Protein AF-A0A960SEJ2-F1 (afdb_monomer_lite)

pLDDT: mean 75.96, std 16.09, range [29.33, 97.94]

Radius of gyration: 25.7 Å; chains: 1; bounding box: 67×49×83 Å

Foldseek 3Di:
DDPDDDPDDCLVLLLLQLLLVLQLLVLLLVVLVQQVVVLHPPLVVLQVVLQLFQLFPDPDRRGSVLVVVLSVLSNVLSVCSNVVPLDLVSLVSNLVSLVSVCSSCVFPQALLSVLSSLLSCLSNVQCVVCVVPDPVLSNVLSLVLNLLLLLLLLVLQLQLQLFPQCQFLVRFLVVLQADCVVVVVCVVVVNNDPVSSSVVSNCVSVLSNCLSVCLSVQLQDPVNNLVSLLSLLVVLLCSCVGRLPLSSSSSSNSSSSSSDDPVRVVLVVVLCVPPPVNVVLVVVLVVVLVVVVCVVVVVVPPPPSDPSNVVSVSSSVNSSSVSNSVSVSSCVSCVCVVPVVPPPPPVPVVPCPPPPVVCSVVPDDPVSVVVSCVSSVVLSCLLCCLLALNDDPSSSSPSNLWARAPVWTSRPPRTRPCVDNQQKWKQWPDKDKVVHDDPVNCVVQVLVVVCVVQNVFWTWGPLSVLVSVLVVLVPDPIWIWTWIFIQGSNDTDDTDIDINVRSVVVPVPPRPSDIDIDGPPVVVPPVD

Secondary structure (DSSP, 8-state):
-----S-S-THHHHHHHHHHHHHHHHHHHHHHHHHHHHTS--HHHHHHHHHHTTTS--SS---HHHHHHHHHHHHHHHHHHHTT---HHHHHHHHHHHHHHHHHSTTT--HHHHHHHHHHHHHHHHHHHTTTS-HHHHHHHHHHHHHHHHHHHHHHHHHHH-BHHHH-TTT-THHHHS-HHHHHHHHHTT--SHHHHHHHHHHHHHHHHHHHHHHHHHHHSTTTHHHHHHHHHHHHHHHHHHH--HHHHHHHHHHHHHH--HHHHHHHHHHHHH-HHHHHHHHHHHHHHHHHHHHHHHT--TTSS-HHHHHHHHHHHHHHHHHHHHHHHHHHHHHHHHHS----------------TTHHHHHS-HHHHHHHHHHHHHHHHHHHHHHHTS-STTSS-TT----EETTEE-BSS-----SS----EEEEEEEEEESPPPHHHHHH-HHHHHHHHHTTTEEEEHHHHHHHHHHHHHHSS-EEEEEEEEEETTEEEEEEEEEHHHHHHHHTS---S---EEE-GGGTTS--

Structure (mmCIF, N/CA/C/O backbone):
data_AF-A0A960SEJ2-F1
#
_entry.id   AF-A0A960SEJ2-F1
#
loop_
_atom_site.group_PDB
_atom_site.id
_atom_site.type_symbol
_atom_site.label_atom_id
_atom_site.label_alt_id
_atom_site.label_comp_id
_atom_site.label_asym_id
_atom_site.label_entity_id
_atom_site.label_seq_id
_atom_site.pdbx_PDB_ins_code
_atom_site.Cartn_x
_atom_site.Cartn_y
_atom_site.Cartn_z
_atom_site.occupancy
_atom_site.B_iso_or_equiv
_atom_site.auth_seq_id
_atom_site.auth_comp_id
_atom_site.auth_asym_id
_atom_site.auth_atom_id
_atom_site.pdbx_PDB_model_num
ATOM 1 N N . MET A 1 1 ? -16.171 22.907 27.339 1.00 40.84 1 MET A N 1
ATOM 2 C CA . MET A 1 1 ? -16.417 21.918 26.268 1.00 40.84 1 MET A CA 1
ATOM 3 C C . MET A 1 1 ? -17.191 20.771 26.888 1.00 40.84 1 MET A C 1
ATOM 5 O O . MET A 1 1 ? -16.590 19.932 27.545 1.00 40.84 1 MET A O 1
ATOM 9 N N . GLY A 1 2 ? -18.521 20.830 26.814 1.00 34.78 2 GLY A N 1
ATOM 10 C CA . GLY A 1 2 ? -19.382 19.762 27.316 1.00 34.78 2 GLY A CA 1
ATOM 11 C C . GLY A 1 2 ? -19.194 18.517 26.458 1.00 34.78 2 GLY A C 1
ATOM 12 O O . GLY A 1 2 ? -19.247 18.607 25.234 1.00 34.78 2 GLY A O 1
ATOM 13 N N . LEU A 1 3 ? -18.910 17.389 27.104 1.00 36.25 3 LEU A N 1
ATOM 14 C CA . LEU A 1 3 ? -18.896 16.068 26.488 1.00 36.25 3 LEU A CA 1
ATOM 15 C C . LEU A 1 3 ? -20.332 15.738 26.063 1.00 36.25 3 LEU A C 1
ATOM 17 O O . LEU A 1 3 ? -21.127 15.257 26.868 1.00 36.25 3 LEU A O 1
ATOM 21 N N . GLU A 1 4 ? -20.678 16.054 24.814 1.00 38.72 4 GLU A N 1
ATOM 22 C CA . GLU A 1 4 ? -21.836 15.458 24.150 1.00 38.72 4 GLU A CA 1
ATOM 23 C C . GLU A 1 4 ? -21.752 13.933 24.281 1.00 38.72 4 GLU A C 1
ATOM 25 O O . GLU A 1 4 ? -20.683 13.332 24.170 1.00 38.72 4 GLU A O 1
ATOM 30 N N . SER A 1 5 ? -22.897 13.324 24.573 1.00 42.81 5 SER A N 1
ATOM 31 C CA . SER A 1 5 ? -23.075 11.936 24.987 1.00 42.81 5 SER A CA 1
ATOM 32 C C . SER A 1 5 ? -22.295 10.909 24.147 1.00 42.81 5 SER A C 1
ATOM 34 O O . SER A 1 5 ? -22.692 10.515 23.049 1.00 42.81 5 SER A O 1
ATOM 36 N N . ASP A 1 6 ? -21.217 10.465 24.785 1.00 45.66 6 ASP A N 1
ATOM 37 C CA . ASP A 1 6 ? -20.213 9.404 24.620 1.00 45.66 6 ASP A CA 1
ATOM 38 C C . ASP A 1 6 ? -20.628 8.036 24.009 1.00 45.66 6 ASP A C 1
ATOM 40 O O . ASP A 1 6 ? -20.177 6.977 24.449 1.00 45.66 6 ASP A O 1
ATOM 44 N N . THR A 1 7 ? -21.484 8.005 22.983 1.00 53.97 7 THR A N 1
ATOM 45 C CA . THR A 1 7 ? -21.900 6.743 22.319 1.00 53.97 7 THR A CA 1
ATOM 46 C C . THR A 1 7 ? -21.297 6.534 20.933 1.00 53.97 7 THR A C 1
ATOM 48 O O . THR A 1 7 ? -21.368 5.435 20.380 1.00 53.97 7 THR A O 1
ATOM 51 N N . THR A 1 8 ? -20.669 7.553 20.346 1.00 66.94 8 THR A N 1
ATOM 52 C CA . THR A 1 8 ? -20.079 7.429 19.011 1.00 66.94 8 THR A CA 1
ATOM 53 C C . THR A 1 8 ? -18.716 6.753 19.081 1.00 66.94 8 THR A C 1
ATOM 55 O O . THR A 1 8 ? -17.777 7.283 19.672 1.00 66.94 8 THR A O 1
ATOM 58 N N . ASP A 1 9 ? -18.595 5.594 18.434 1.00 81.56 9 ASP A N 1
ATOM 59 C CA . ASP A 1 9 ? -17.342 4.854 18.313 1.00 81.56 9 ASP A CA 1
ATOM 60 C C . ASP A 1 9 ? -16.211 5.732 17.742 1.00 81.56 9 ASP A C 1
ATOM 62 O O . ASP A 1 9 ? -16.159 6.049 16.548 1.00 81.56 9 ASP A O 1
ATOM 66 N N . SER A 1 10 ? -15.277 6.115 18.616 1.00 87.50 10 SER A N 1
ATOM 67 C CA . SER A 1 10 ? -14.168 7.014 18.294 1.00 87.50 10 SER A CA 1
ATOM 68 C C . SER A 1 10 ? -13.167 6.436 17.290 1.00 87.50 10 SER A C 1
ATOM 70 O O . SER A 1 10 ? -12.382 7.199 16.721 1.00 87.50 10 SER A O 1
ATOM 72 N N . ARG A 1 11 ? -13.202 5.124 17.002 1.00 90.44 11 ARG A N 1
ATOM 73 C CA . ARG A 1 11 ? -12.279 4.477 16.051 1.00 90.44 11 ARG A CA 1
ATOM 74 C C . ARG A 1 11 ? -12.301 5.117 14.681 1.00 90.44 11 ARG A C 1
ATOM 76 O O . ARG A 1 11 ? -11.245 5.400 14.134 1.00 90.44 11 ARG A O 1
ATOM 83 N N . LEU A 1 12 ? -13.490 5.370 14.136 1.00 89.38 12 LEU A N 1
ATOM 84 C CA . LEU A 1 12 ? -13.592 5.952 12.800 1.00 89.38 12 LEU A CA 1
ATOM 85 C C . LEU A 1 12 ? -13.082 7.394 12.767 1.00 89.38 12 LEU A C 1
ATOM 87 O O . LEU A 1 12 ? -12.577 7.826 11.741 1.00 89.38 12 LEU A O 1
ATOM 91 N N . ALA A 1 13 ? -13.202 8.139 13.871 1.00 86.94 13 ALA A N 1
ATOM 92 C CA . ALA A 1 13 ? -12.664 9.495 13.941 1.00 86.94 13 ALA A CA 1
ATOM 93 C C . ALA A 1 13 ? -11.129 9.472 13.923 1.00 86.94 13 ALA A C 1
ATOM 95 O O . ALA A 1 13 ? -10.516 10.198 13.145 1.00 86.94 13 ALA A O 1
ATOM 96 N N . TRP A 1 14 ? -10.513 8.597 14.722 1.00 86.19 14 TRP A N 1
ATOM 97 C CA . TRP A 1 14 ? -9.063 8.392 14.704 1.00 86.19 14 TRP A CA 1
ATOM 98 C C . TRP A 1 14 ? -8.564 7.866 13.359 1.00 86.19 14 TRP A C 1
ATOM 100 O O . TRP A 1 14 ? -7.597 8.402 12.825 1.00 86.19 14 TRP A O 1
ATOM 110 N N . PHE A 1 15 ? -9.261 6.883 12.786 1.00 90.31 15 PHE A N 1
ATOM 111 C CA . PHE A 1 15 ? -8.971 6.351 11.458 1.00 90.31 15 PHE A CA 1
ATOM 112 C C . PHE A 1 15 ? -8.968 7.460 10.407 1.00 90.31 15 PHE A C 1
ATOM 114 O O . PHE A 1 15 ? -7.966 7.635 9.731 1.00 90.31 15 PHE A O 1
ATOM 121 N N . SER A 1 16 ? -10.034 8.264 10.309 1.00 86.38 16 SER A N 1
ATOM 122 C CA . SER A 1 16 ? -10.111 9.345 9.318 1.00 86.38 16 SER A CA 1
ATOM 123 C C . SER A 1 16 ? -9.012 10.399 9.488 1.00 86.38 16 SER A C 1
ATOM 125 O O . SER A 1 16 ? -8.501 10.892 8.487 1.00 86.38 16 SER A O 1
ATOM 127 N N . ARG A 1 17 ? -8.617 10.723 10.728 1.00 83.06 17 ARG A N 1
ATOM 128 C CA . ARG A 1 17 ? -7.521 11.671 10.995 1.00 83.06 17 ARG A CA 1
ATOM 129 C C . ARG A 1 17 ? -6.167 11.126 10.546 1.00 83.06 17 ARG A C 1
ATOM 131 O O . ARG A 1 17 ? -5.440 11.820 9.843 1.00 83.06 17 ARG A O 1
ATOM 138 N N . LEU A 1 18 ? -5.845 9.889 10.929 1.00 84.12 18 LEU A N 1
ATOM 139 C CA . LEU A 1 18 ? -4.588 9.237 10.549 1.00 84.12 18 LEU A CA 1
ATOM 140 C C . LEU A 1 18 ? -4.529 8.960 9.043 1.00 84.12 18 LEU A C 1
ATOM 142 O O . LEU A 1 18 ? -3.491 9.162 8.423 1.00 84.12 18 LEU A O 1
ATOM 146 N N . LEU A 1 19 ? -5.654 8.568 8.442 1.00 86.06 19 LEU A N 1
ATOM 147 C CA . LEU A 1 19 ? -5.772 8.390 6.999 1.00 86.06 19 LEU A CA 1
ATOM 148 C C . LEU A 1 19 ? -5.529 9.717 6.265 1.00 86.06 19 LEU A C 1
ATOM 150 O O . LEU A 1 19 ? -4.762 9.745 5.309 1.00 86.06 19 LEU A O 1
ATOM 154 N N . GLY A 1 20 ? -6.124 10.821 6.737 1.00 80.56 20 GLY A N 1
ATOM 155 C CA . GLY A 1 20 ? -5.878 12.165 6.206 1.00 80.56 20 GLY A CA 1
ATOM 156 C C . GLY A 1 20 ? -4.399 12.563 6.262 1.00 80.56 20 GLY A C 1
ATOM 157 O O . GLY A 1 20 ? -3.865 13.064 5.277 1.00 80.56 20 GLY A O 1
ATOM 158 N N . LEU A 1 21 ? -3.706 12.255 7.363 1.00 80.06 21 LEU A N 1
ATOM 159 C CA . LEU A 1 21 ? -2.260 12.469 7.467 1.00 80.06 21 LEU A CA 1
ATOM 160 C C . LEU A 1 21 ? -1.478 11.631 6.442 1.00 80.06 21 LEU A C 1
ATOM 162 O O . LEU A 1 21 ? -0.593 12.157 5.771 1.00 80.06 21 LEU A O 1
ATOM 166 N N . GLY A 1 22 ? -1.833 10.352 6.279 1.00 79.94 22 GLY A N 1
ATOM 167 C CA . GLY A 1 22 ? -1.220 9.470 5.281 1.00 79.94 22 GLY A CA 1
ATOM 168 C C . GLY A 1 22 ? -1.410 9.976 3.850 1.00 79.94 22 GLY A C 1
ATOM 169 O O . GLY A 1 22 ? -0.486 9.908 3.044 1.00 79.94 22 GLY A O 1
ATOM 170 N N . PHE A 1 23 ? -2.571 10.562 3.543 1.00 78.81 23 PHE A N 1
ATOM 171 C CA . PHE A 1 23 ? -2.816 11.221 2.258 1.00 78.81 23 PHE A CA 1
ATOM 172 C C . PHE A 1 23 ? -1.914 12.422 2.022 1.00 78.81 23 PHE A C 1
ATOM 174 O O . PHE A 1 23 ? -1.349 12.552 0.940 1.00 78.81 23 PHE A O 1
ATOM 181 N N . ILE A 1 24 ? -1.790 13.297 3.018 1.00 78.62 24 ILE A N 1
ATOM 182 C CA . ILE A 1 24 ? -0.940 14.482 2.916 1.00 78.62 24 ILE A CA 1
ATOM 183 C C . ILE A 1 24 ? 0.511 14.050 2.679 1.00 78.62 24 ILE A C 1
ATOM 185 O O . ILE A 1 24 ? 1.139 14.537 1.741 1.00 78.62 24 ILE A O 1
ATOM 189 N N . ALA A 1 25 ? 1.002 13.073 3.449 1.00 76.94 25 ALA A N 1
ATOM 190 C CA . ALA A 1 25 ? 2.332 12.498 3.258 1.00 76.94 25 ALA A CA 1
ATOM 191 C C . ALA A 1 25 ? 2.515 11.930 1.839 1.00 76.94 25 ALA A C 1
ATOM 193 O O . ALA A 1 25 ? 3.511 12.228 1.184 1.00 76.94 25 ALA A O 1
ATOM 194 N N . HIS A 1 26 ? 1.526 11.191 1.327 1.00 80.25 26 HIS A N 1
ATOM 195 C CA . HIS A 1 26 ? 1.567 10.638 -0.026 1.00 80.25 26 HIS A CA 1
ATOM 196 C C . HIS A 1 26 ? 1.619 11.715 -1.118 1.00 80.25 26 HIS A C 1
ATOM 198 O O . HIS A 1 26 ? 2.448 11.626 -2.020 1.00 80.25 26 HIS A O 1
ATOM 204 N N . VAL A 1 27 ? 0.760 12.740 -1.048 1.00 76.56 27 VAL A N 1
ATOM 205 C CA . VAL A 1 27 ? 0.755 13.839 -2.031 1.00 76.56 27 VAL A CA 1
ATOM 206 C C . VAL A 1 27 ? 2.099 14.557 -2.019 1.00 76.56 27 VAL A C 1
ATOM 208 O O . VAL A 1 27 ? 2.667 14.817 -3.077 1.00 76.56 27 VAL A O 1
ATOM 211 N N . ILE A 1 28 ? 2.645 14.819 -0.834 1.00 74.06 28 ILE A N 1
ATOM 212 C CA . ILE A 1 28 ? 3.943 15.474 -0.696 1.00 74.06 28 ILE A CA 1
ATOM 213 C C . ILE A 1 28 ? 5.054 14.609 -1.290 1.00 74.06 28 ILE A C 1
ATOM 215 O O . ILE A 1 28 ? 5.858 15.123 -2.061 1.00 74.06 28 ILE A O 1
ATOM 219 N N . GLN A 1 29 ? 5.081 13.306 -1.001 1.00 73.06 29 GLN A N 1
ATOM 220 C CA . GLN A 1 29 ? 6.087 12.401 -1.558 1.00 73.06 29 GLN A CA 1
ATOM 221 C C . GLN A 1 29 ? 5.941 12.240 -3.083 1.00 73.06 29 GLN A C 1
ATOM 223 O O . GLN A 1 29 ? 6.936 12.115 -3.797 1.00 73.06 29 GLN A O 1
ATOM 228 N N . ALA A 1 30 ? 4.719 12.285 -3.616 1.00 72.94 30 ALA A N 1
ATOM 229 C CA . ALA A 1 30 ? 4.481 12.267 -5.057 1.00 72.94 30 ALA A CA 1
ATOM 230 C C . ALA A 1 30 ? 4.997 13.549 -5.735 1.00 72.94 30 ALA A C 1
ATOM 232 O O . ALA A 1 30 ? 5.699 13.468 -6.747 1.00 72.94 30 ALA A O 1
ATOM 233 N N . VAL A 1 31 ? 4.714 14.721 -5.154 1.00 70.69 31 VAL A N 1
ATOM 234 C CA . VAL A 1 31 ? 5.233 16.022 -5.615 1.00 70.69 31 VAL A CA 1
ATOM 235 C C . VAL A 1 31 ? 6.760 16.033 -5.552 1.00 70.69 31 VAL A C 1
ATOM 237 O O . VAL A 1 31 ? 7.414 16.343 -6.541 1.00 70.69 31 VAL A O 1
ATOM 240 N N . ALA A 1 32 ? 7.319 15.626 -4.414 1.00 68.75 32 ALA A N 1
ATOM 241 C CA . ALA A 1 32 ? 8.747 15.497 -4.159 1.00 68.75 32 ALA A CA 1
ATOM 242 C C . ALA A 1 32 ? 9.474 14.696 -5.235 1.00 68.75 32 ALA A C 1
ATOM 244 O O . ALA A 1 32 ? 10.422 15.176 -5.854 1.00 68.75 32 ALA A O 1
ATOM 245 N N . ARG A 1 33 ? 9.014 13.460 -5.461 1.00 67.31 33 ARG A N 1
ATOM 246 C CA . ARG A 1 33 ? 9.605 12.559 -6.449 1.00 67.31 33 ARG A CA 1
ATOM 247 C C . ARG A 1 33 ? 9.485 13.130 -7.846 1.00 67.31 33 ARG A C 1
ATOM 249 O O . ARG A 1 33 ? 10.456 13.061 -8.587 1.00 67.31 33 ARG A O 1
ATOM 256 N N . SER A 1 34 ? 8.339 13.728 -8.173 1.00 65.31 34 SER A N 1
ATOM 257 C CA . SER A 1 34 ? 8.151 14.390 -9.464 1.00 65.31 34 SER A CA 1
ATOM 258 C C . SER A 1 34 ? 9.230 15.453 -9.660 1.00 65.31 34 SER A C 1
ATOM 260 O O . SER A 1 34 ? 10.003 15.335 -10.599 1.00 65.31 34 SER A O 1
ATOM 262 N N . VAL A 1 35 ? 9.386 16.380 -8.710 1.00 63.41 35 VAL A N 1
ATOM 263 C CA . VAL A 1 35 ? 10.398 17.448 -8.763 1.00 63.41 35 VAL A CA 1
ATOM 264 C C . VAL A 1 35 ? 11.828 16.906 -8.889 1.00 63.41 35 VAL A C 1
ATOM 266 O O . VAL A 1 35 ? 12.581 17.368 -9.748 1.00 63.41 35 VAL A O 1
ATOM 269 N N . MET A 1 36 ? 12.193 15.900 -8.084 1.00 59.97 36 MET A N 1
ATOM 270 C CA . MET A 1 36 ? 13.530 15.290 -8.123 1.00 59.97 36 MET A CA 1
ATOM 271 C C . MET A 1 36 ? 13.826 14.632 -9.472 1.00 59.97 36 MET A C 1
ATOM 273 O O . MET A 1 36 ? 14.915 14.801 -10.014 1.00 59.97 36 MET A O 1
ATOM 277 N N . THR A 1 37 ? 12.863 13.892 -10.032 1.00 60.00 37 THR A N 1
ATOM 278 C CA . THR A 1 37 ? 13.046 13.217 -11.328 1.00 60.00 37 THR A CA 1
ATOM 279 C C . THR A 1 37 ? 13.136 14.187 -12.501 1.00 60.00 37 THR A C 1
ATOM 281 O O . THR A 1 37 ? 13.726 13.846 -13.522 1.00 60.00 37 THR A O 1
ATOM 284 N N . THR A 1 38 ? 12.571 15.388 -12.370 1.00 57.97 38 THR A N 1
ATOM 285 C CA . THR A 1 38 ? 12.466 16.365 -13.460 1.00 57.97 38 THR A CA 1
ATOM 286 C C . THR A 1 38 ? 13.517 17.472 -13.399 1.00 57.97 38 THR A C 1
ATOM 288 O O . THR A 1 38 ? 13.529 18.335 -14.272 1.00 57.97 38 THR A O 1
ATOM 291 N N . GLY A 1 39 ? 14.401 17.468 -12.393 1.00 55.44 39 GLY A N 1
ATOM 292 C CA . GLY A 1 39 ? 15.454 18.480 -12.241 1.00 55.44 39 GLY A CA 1
ATOM 293 C C . GLY A 1 39 ? 14.923 19.887 -11.938 1.00 55.44 39 GLY A C 1
ATOM 294 O O . GLY A 1 39 ? 15.584 20.874 -12.256 1.00 55.44 39 GLY A O 1
ATOM 295 N N . GLY A 1 40 ? 13.721 19.986 -11.361 1.00 55.41 40 GLY A N 1
ATOM 296 C CA . GLY A 1 40 ? 13.089 21.250 -10.994 1.00 55.41 40 GLY A CA 1
ATOM 297 C C . GLY A 1 40 ? 11.570 21.250 -11.156 1.00 55.41 40 GLY A C 1
ATOM 298 O O . GLY A 1 40 ? 10.974 20.387 -11.800 1.00 55.41 40 GLY A O 1
ATOM 299 N N . LEU A 1 41 ? 10.936 22.290 -10.610 1.00 50.03 41 LEU A N 1
ATOM 300 C CA . LEU A 1 41 ? 9.494 22.569 -10.688 1.00 50.03 41 LEU A CA 1
ATOM 301 C C . LEU A 1 41 ? 9.018 23.043 -12.069 1.00 50.03 41 LEU A C 1
ATOM 303 O O . LEU A 1 41 ? 7.962 23.671 -12.167 1.00 50.03 41 LEU A O 1
ATOM 307 N N . GLY A 1 42 ? 9.805 22.816 -13.125 1.00 50.56 42 GLY A N 1
ATOM 308 C CA . GLY A 1 42 ? 9.472 23.258 -14.469 1.00 50.56 42 GLY A CA 1
ATOM 309 C C . GLY A 1 42 ? 8.086 22.743 -14.813 1.00 50.56 42 GLY A C 1
ATOM 310 O O . GLY A 1 42 ? 7.920 21.558 -15.089 1.00 50.56 42 GLY A O 1
ATOM 311 N N . ALA A 1 43 ? 7.088 23.630 -14.766 1.00 48.56 43 ALA A N 1
ATOM 312 C CA . ALA A 1 43 ? 5.705 23.269 -15.015 1.00 48.56 43 ALA A CA 1
ATOM 313 C C . ALA A 1 43 ? 5.618 22.505 -16.341 1.00 48.56 43 ALA A C 1
ATOM 315 O O . ALA A 1 43 ? 4.882 21.539 -16.422 1.00 48.56 43 ALA A O 1
ATOM 316 N N . ALA A 1 44 ? 6.463 22.861 -17.315 1.00 50.09 44 ALA A N 1
ATOM 317 C CA . ALA A 1 44 ? 6.658 22.175 -18.585 1.00 50.09 44 ALA A CA 1
ATOM 318 C C . ALA A 1 44 ? 6.903 20.659 -18.482 1.00 50.09 44 ALA A C 1
ATOM 320 O O . ALA A 1 44 ? 6.301 19.926 -19.250 1.00 50.09 44 ALA A O 1
ATOM 321 N N . GLU A 1 45 ? 7.716 20.163 -17.547 1.00 49.88 45 GLU A N 1
ATOM 322 C CA . GLU A 1 45 ? 8.017 18.727 -17.430 1.00 49.88 45 GLU A CA 1
ATOM 323 C C . GLU A 1 45 ? 6.922 17.975 -16.662 1.00 49.88 45 GLU A C 1
ATOM 325 O O . GLU A 1 45 ? 6.575 16.840 -16.978 1.00 49.88 45 GLU A O 1
ATOM 330 N N . PHE A 1 46 ? 6.300 18.637 -15.691 1.00 49.22 46 PHE A N 1
ATOM 331 C CA . PHE A 1 46 ? 5.103 18.130 -15.029 1.00 49.22 46 PHE A CA 1
ATOM 332 C C . PHE A 1 46 ? 3.892 18.093 -15.986 1.00 49.22 46 PHE A C 1
ATOM 334 O O . PHE A 1 46 ? 3.137 17.122 -16.005 1.00 49.22 46 PHE A O 1
ATOM 341 N N . PHE A 1 47 ? 3.745 19.113 -16.838 1.00 53.31 47 PHE A N 1
ATOM 342 C CA . PHE A 1 47 ? 2.835 19.128 -17.980 1.00 53.31 47 PHE A CA 1
ATOM 343 C C . PHE A 1 47 ? 3.230 18.056 -18.992 1.00 53.31 47 PHE A C 1
A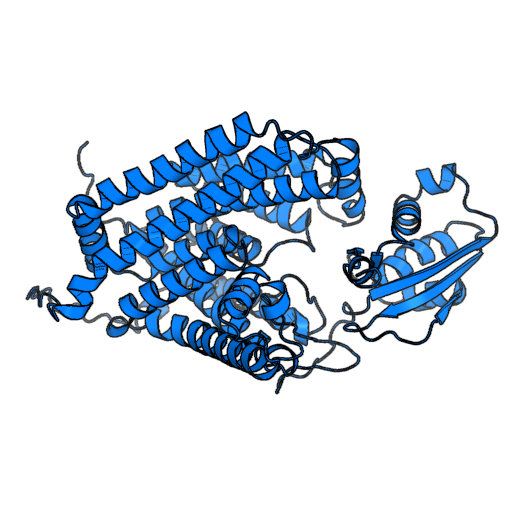TOM 345 O O . PHE A 1 47 ? 2.339 17.362 -19.454 1.00 53.31 47 PHE A O 1
ATOM 352 N N . ARG A 1 48 ? 4.524 17.816 -19.245 1.00 53.97 48 ARG A N 1
ATOM 353 C CA . ARG A 1 48 ? 5.005 16.723 -20.106 1.00 53.97 48 ARG A CA 1
ATOM 354 C C . ARG A 1 48 ? 4.604 15.357 -19.555 1.00 53.97 48 ARG A C 1
ATOM 356 O O . ARG A 1 48 ? 4.102 14.535 -20.312 1.00 53.97 48 ARG A O 1
ATOM 363 N N . GLN A 1 49 ? 4.742 15.125 -18.246 1.00 51.38 49 GLN A N 1
ATOM 364 C CA . GLN A 1 49 ? 4.257 13.903 -17.597 1.00 51.38 49 GLN A CA 1
ATOM 365 C C . GLN A 1 49 ? 2.732 13.794 -17.636 1.00 51.38 49 GLN A C 1
ATOM 367 O O . GLN A 1 49 ? 2.229 12.720 -17.923 1.00 51.38 49 GLN A O 1
ATOM 372 N N . ALA A 1 50 ? 1.975 14.864 -17.401 1.00 49.72 50 ALA A N 1
ATOM 373 C CA . ALA A 1 50 ? 0.517 14.818 -17.522 1.00 49.72 50 ALA A CA 1
ATOM 374 C C . ALA A 1 50 ? 0.062 14.565 -18.978 1.00 49.72 50 ALA A C 1
ATOM 376 O O . ALA A 1 50 ? -0.796 13.719 -19.224 1.00 49.72 50 ALA A O 1
ATOM 377 N N . GLU A 1 51 ? 0.714 15.208 -19.949 1.00 50.50 51 GLU A N 1
ATOM 378 C CA . GLU A 1 51 ? 0.495 15.046 -21.391 1.00 50.50 51 GLU A CA 1
ATOM 379 C C . GLU A 1 51 ? 0.892 13.655 -21.900 1.00 50.50 51 GLU A C 1
ATOM 381 O O . GLU A 1 51 ? 0.226 13.123 -22.790 1.00 50.50 51 GLU A O 1
ATOM 386 N N . LEU A 1 52 ? 1.914 13.027 -21.305 1.00 48.22 52 LEU A N 1
ATOM 387 C CA . LEU A 1 52 ? 2.272 11.618 -21.517 1.00 48.22 52 LEU A CA 1
ATOM 388 C C . LEU A 1 52 ? 1.075 10.685 -21.262 1.00 48.22 52 LEU A C 1
ATOM 390 O O . LEU A 1 52 ? 0.933 9.666 -21.938 1.00 48.22 52 LEU A O 1
ATOM 394 N N . TYR A 1 53 ? 0.175 11.054 -20.346 1.00 46.81 53 TYR A N 1
ATOM 395 C CA . TYR A 1 53 ? -1.021 10.280 -19.999 1.00 46.81 53 TYR A CA 1
ATOM 396 C C . TYR A 1 53 ? -2.302 10.747 -20.716 1.00 46.81 53 TYR A C 1
ATOM 398 O O . TYR A 1 53 ? -3.355 10.123 -20.542 1.00 46.81 53 TYR A O 1
ATOM 406 N N . ALA A 1 54 ? -2.232 11.777 -21.575 1.00 43.69 54 ALA A N 1
ATOM 407 C CA . ALA A 1 54 ? -3.385 12.354 -22.290 1.00 43.69 54 ALA A CA 1
ATOM 408 C C . ALA A 1 54 ? -4.064 11.429 -23.305 1.00 43.69 54 ALA A C 1
ATOM 410 O O . ALA A 1 54 ? -5.145 11.733 -23.800 1.00 43.69 54 ALA A O 1
ATOM 411 N N . TRP A 1 55 ? -3.458 10.273 -23.560 1.00 40.72 55 TRP A N 1
ATOM 412 C CA . TRP A 1 55 ? -3.968 9.222 -24.435 1.00 40.72 55 TRP A CA 1
ATOM 413 C C . TRP A 1 55 ? -4.945 8.272 -23.742 1.00 40.72 55 TRP A C 1
ATOM 415 O O . TRP A 1 55 ? -5.575 7.454 -24.408 1.00 40.72 55 TRP A O 1
ATOM 425 N N . THR A 1 56 ? -5.089 8.362 -22.417 1.00 44.28 56 THR A N 1
ATOM 426 C CA . THR A 1 56 ? -6.118 7.599 -21.712 1.00 44.28 56 THR A CA 1
ATOM 427 C C . THR A 1 56 ? -7.481 8.244 -21.984 1.00 44.28 56 THR A C 1
ATOM 429 O O . THR A 1 56 ? -7.644 9.438 -21.731 1.00 44.28 56 THR A O 1
ATOM 432 N N . PRO A 1 57 ? -8.476 7.509 -22.519 1.00 38.97 57 PRO A N 1
ATOM 433 C CA . PRO A 1 57 ? -9.825 8.029 -22.729 1.00 38.97 57 PRO A CA 1
ATOM 434 C C . PRO A 1 57 ? -10.538 8.149 -21.372 1.00 38.97 57 PRO A C 1
ATOM 436 O O . PRO A 1 57 ? -11.434 7.379 -21.036 1.00 38.97 57 PRO A O 1
ATOM 439 N N . GLY A 1 58 ? -10.072 9.076 -20.541 1.00 42.88 58 GLY A N 1
ATOM 440 C CA . GLY A 1 58 ? -10.712 9.494 -19.305 1.00 42.88 58 GLY A CA 1
ATOM 441 C C . GLY A 1 58 ? -11.603 10.709 -19.550 1.00 42.88 58 GLY A C 1
ATOM 442 O O . GLY A 1 58 ? -11.376 11.496 -20.464 1.00 42.88 58 GLY A O 1
ATOM 443 N N . LEU A 1 59 ? -12.611 10.891 -18.694 1.00 42.31 59 LEU A N 1
ATOM 444 C CA . LEU A 1 59 ? -13.557 12.021 -18.713 1.00 42.31 59 LEU A CA 1
ATOM 445 C C . LEU A 1 59 ? -12.898 13.413 -18.616 1.00 42.31 59 LEU A C 1
ATOM 447 O O . LEU A 1 59 ? -13.577 14.418 -18.814 1.00 42.31 59 LEU A O 1
ATOM 451 N N . PHE A 1 60 ? -11.600 13.484 -18.314 1.00 47.03 60 PHE A N 1
ATOM 452 C CA . PHE A 1 60 ? -10.845 14.722 -18.182 1.00 47.03 60 PHE A CA 1
ATOM 453 C C . PHE A 1 60 ? -9.504 14.574 -18.909 1.00 47.03 60 PHE A C 1
ATOM 455 O O . PHE A 1 60 ? -8.760 13.652 -18.573 1.00 47.03 60 PHE A O 1
ATOM 462 N N . PRO A 1 61 ? -9.156 15.456 -19.867 1.00 50.06 61 PRO A N 1
ATOM 463 C CA . PRO A 1 61 ? -7.819 15.456 -20.446 1.00 50.06 61 PRO A CA 1
ATOM 464 C C . PRO A 1 61 ? -6.817 15.702 -19.309 1.00 50.06 61 PRO A C 1
ATOM 466 O O . PRO A 1 61 ? -6.952 16.707 -18.607 1.00 50.06 61 PRO A O 1
ATOM 469 N N . PRO A 1 62 ? -5.843 14.817 -19.054 1.00 52.25 62 PRO A N 1
ATOM 470 C CA . PRO A 1 62 ? -4.828 15.039 -18.037 1.00 52.25 62 PRO A CA 1
ATOM 471 C C . PRO A 1 62 ? -3.868 16.120 -18.541 1.00 52.25 62 PRO A C 1
ATOM 473 O O . PRO A 1 62 ? -2.787 15.860 -19.046 1.00 52.25 62 PRO A O 1
ATOM 476 N N . ASN A 1 63 ? -4.278 17.378 -18.430 1.00 61.59 63 ASN A N 1
ATOM 477 C CA . ASN A 1 63 ? -3.333 18.478 -18.397 1.00 61.59 63 ASN A CA 1
ATOM 478 C C . ASN A 1 63 ? -2.773 18.569 -16.967 1.00 61.59 63 ASN A C 1
ATOM 480 O O . ASN A 1 63 ? -3.440 18.203 -15.996 1.00 61.59 63 ASN A O 1
ATOM 484 N N . GLY A 1 64 ? -1.535 19.041 -16.808 1.00 63.03 64 GLY A N 1
ATOM 485 C CA . GLY A 1 64 ? -0.903 19.177 -15.487 1.00 63.03 64 GLY A CA 1
ATOM 486 C C . GLY A 1 64 ? -1.768 19.970 -14.497 1.00 63.03 64 GLY A C 1
ATOM 487 O O . GLY A 1 64 ? -1.819 19.654 -13.312 1.00 63.03 64 GLY A O 1
ATOM 488 N N . ILE A 1 65 ? -2.565 20.923 -14.984 1.00 66.19 65 ILE A N 1
ATOM 489 C CA . ILE A 1 65 ? -3.525 21.668 -14.161 1.00 66.19 65 ILE A CA 1
ATOM 490 C C . ILE A 1 65 ? -4.498 20.718 -13.458 1.00 66.19 65 ILE A C 1
ATOM 492 O O . ILE A 1 65 ? -4.668 20.839 -12.251 1.00 66.19 65 ILE A O 1
ATOM 496 N N . ASN A 1 66 ? -5.079 19.738 -14.152 1.00 67.44 66 ASN A N 1
ATOM 497 C CA . ASN A 1 66 ? -5.992 18.772 -13.538 1.00 67.44 66 ASN A CA 1
ATOM 498 C C . ASN A 1 66 ? -5.307 17.921 -12.466 1.00 67.44 66 ASN A C 1
ATOM 500 O O . ASN A 1 66 ? -5.918 17.626 -11.440 1.00 67.44 66 ASN A O 1
ATOM 504 N N . LEU A 1 67 ? -4.036 17.562 -12.653 1.00 67.81 67 LEU A N 1
ATOM 505 C CA . LEU A 1 67 ? -3.282 16.815 -11.649 1.00 67.81 67 LEU A CA 1
ATOM 506 C C . LEU A 1 67 ? -2.988 17.671 -10.404 1.00 67.81 67 LEU A C 1
ATOM 508 O O . LEU A 1 67 ? -3.213 17.204 -9.288 1.00 67.81 67 LEU A O 1
ATOM 512 N N . LEU A 1 68 ? -2.581 18.933 -10.582 1.00 69.19 68 LEU A N 1
ATOM 513 C CA . LEU A 1 68 ? -2.372 19.886 -9.481 1.00 69.19 68 LEU A CA 1
ATOM 514 C C . LEU A 1 68 ? -3.671 20.211 -8.749 1.00 69.19 68 LEU A C 1
ATOM 516 O O . LEU A 1 68 ? -3.693 20.225 -7.521 1.00 69.19 68 LEU A O 1
ATOM 520 N N . VAL A 1 69 ? -4.758 20.444 -9.486 1.00 75.06 69 VAL A N 1
ATOM 521 C CA . VAL A 1 69 ? -6.091 20.680 -8.923 1.00 75.06 69 VAL A CA 1
ATOM 522 C C . VAL A 1 69 ? -6.540 19.455 -8.140 1.00 75.06 69 VAL A C 1
ATOM 524 O O . VAL A 1 69 ? -6.987 19.603 -7.006 1.00 75.06 69 VAL A O 1
ATOM 527 N N . ASN A 1 70 ? -6.353 18.248 -8.679 1.00 73.06 70 ASN A N 1
ATOM 528 C CA . ASN A 1 70 ? -6.637 17.015 -7.954 1.00 73.06 70 ASN A CA 1
ATOM 529 C C . ASN A 1 70 ? -5.811 16.943 -6.663 1.00 73.06 70 ASN A C 1
ATOM 531 O O . ASN A 1 70 ? -6.395 16.763 -5.601 1.00 73.06 70 ASN A O 1
ATOM 535 N N . TRP A 1 71 ? -4.490 17.146 -6.702 1.00 75.19 71 TRP A N 1
ATOM 536 C CA . TRP A 1 71 ? -3.628 17.144 -5.508 1.00 75.19 71 TRP A CA 1
ATOM 537 C C . TRP A 1 71 ? -4.009 18.202 -4.471 1.00 75.19 71 TRP A C 1
ATOM 539 O O . TRP A 1 71 ? -4.039 17.909 -3.272 1.00 75.19 71 TRP A O 1
ATOM 549 N N . PHE A 1 72 ? -4.344 19.412 -4.911 1.00 77.56 72 PHE A N 1
ATOM 550 C CA . PHE A 1 72 ? -4.813 20.477 -4.034 1.00 77.56 72 PHE A CA 1
ATOM 551 C C . PHE A 1 72 ? -6.145 20.104 -3.379 1.00 77.56 72 PHE A C 1
ATOM 553 O O . PHE A 1 72 ? -6.269 20.169 -2.155 1.00 77.56 72 PHE A O 1
ATOM 560 N N . LEU A 1 73 ? -7.120 19.643 -4.169 1.00 77.56 73 LEU A N 1
ATOM 561 C CA . LEU A 1 73 ? -8.414 19.186 -3.667 1.00 77.56 73 LEU A CA 1
ATOM 562 C C . LEU A 1 73 ? -8.253 17.991 -2.719 1.00 77.56 73 LEU A C 1
ATOM 564 O O . LEU A 1 73 ? -8.886 17.978 -1.666 1.00 77.56 73 LEU A O 1
ATOM 568 N N . PHE A 1 74 ? -7.368 17.033 -3.017 1.00 74.56 74 PHE A N 1
ATOM 569 C CA . PHE A 1 74 ? -7.040 15.937 -2.099 1.00 74.56 74 PHE A CA 1
ATOM 570 C C . PHE A 1 74 ? -6.508 16.443 -0.776 1.00 74.56 74 PHE A C 1
ATOM 572 O O . PHE A 1 74 ? -6.968 15.996 0.270 1.00 74.56 74 PHE A O 1
ATOM 579 N N . THR A 1 75 ? -5.547 17.362 -0.823 1.00 75.44 75 THR A N 1
ATOM 580 C CA . THR A 1 75 ? -4.905 17.903 0.375 1.00 75.44 75 THR A CA 1
ATOM 581 C C . THR A 1 75 ? -5.928 18.646 1.223 1.00 75.44 75 THR A C 1
ATOM 583 O O . THR A 1 75 ? -6.041 18.386 2.419 1.00 75.44 75 THR A O 1
ATOM 586 N N . LEU A 1 76 ? -6.742 19.505 0.605 1.00 79.12 76 LEU A N 1
ATOM 587 C CA . LEU A 1 76 ? -7.801 20.243 1.287 1.00 79.12 76 LEU A CA 1
ATOM 588 C C . LEU A 1 76 ? -8.803 19.298 1.961 1.00 79.12 76 LEU A C 1
ATOM 590 O O . LEU A 1 76 ? -9.140 19.468 3.131 1.00 79.12 76 LEU A O 1
ATOM 594 N N . LEU A 1 77 ? -9.254 18.272 1.244 1.00 77.31 77 LEU A N 1
ATOM 595 C CA . LEU A 1 77 ? -10.220 17.307 1.762 1.00 77.31 77 LEU A CA 1
ATOM 596 C C . LEU A 1 77 ? -9.609 16.409 2.846 1.00 77.31 77 LEU A C 1
ATOM 598 O O . LEU A 1 77 ? -10.285 16.107 3.829 1.00 77.31 77 LEU A O 1
ATOM 602 N N . ALA A 1 78 ? -8.331 16.044 2.733 1.00 75.38 78 ALA A N 1
ATOM 603 C CA . ALA A 1 78 ? -7.591 15.350 3.784 1.00 75.38 78 ALA A CA 1
ATOM 604 C C . ALA A 1 78 ? -7.469 16.210 5.054 1.00 75.38 78 ALA A C 1
ATOM 606 O O . ALA A 1 78 ? -7.712 15.710 6.154 1.00 75.38 78 ALA A O 1
ATOM 607 N N . VAL A 1 79 ? -7.205 17.515 4.915 1.00 76.94 79 VAL A N 1
ATOM 608 C CA . VAL A 1 79 ? -7.229 18.472 6.034 1.00 76.94 79 VAL A CA 1
ATOM 609 C C . VAL A 1 79 ? -8.622 18.536 6.660 1.00 76.94 79 VAL A C 1
ATOM 611 O O . VAL A 1 79 ? -8.742 18.441 7.881 1.00 76.94 79 VAL A O 1
ATOM 614 N N . CYS A 1 80 ? -9.692 18.602 5.864 1.00 78.25 80 CYS A N 1
ATOM 615 C CA . CYS A 1 80 ? -11.058 18.541 6.389 1.00 78.25 80 CYS A CA 1
ATOM 616 C C . CYS A 1 80 ? -11.308 17.266 7.218 1.00 78.25 80 CYS A C 1
ATOM 618 O O . CYS A 1 80 ? -11.909 17.341 8.294 1.00 78.25 80 CYS A O 1
ATOM 620 N N . LEU A 1 81 ? -10.814 16.105 6.771 1.00 75.00 81 LEU A N 1
ATOM 621 C CA . LEU A 1 81 ? -10.904 14.856 7.538 1.00 75.00 81 LEU A CA 1
ATOM 622 C C . LEU A 1 81 ? -10.118 14.922 8.855 1.00 75.00 81 LEU A C 1
ATOM 624 O O . LEU A 1 81 ? -10.628 14.480 9.889 1.00 75.00 81 LEU A O 1
ATOM 628 N N . MET A 1 82 ? -8.919 15.509 8.847 1.00 75.44 82 MET A N 1
ATOM 629 C CA . MET A 1 82 ? -8.108 15.713 10.055 1.00 75.44 82 MET A CA 1
ATOM 630 C C . MET A 1 82 ? -8.793 16.634 11.068 1.00 75.44 82 MET A C 1
ATOM 632 O O . MET A 1 82 ? -8.798 16.347 12.268 1.00 75.44 82 MET A O 1
ATOM 636 N N . LEU A 1 83 ? -9.452 17.688 10.586 1.00 77.56 83 LEU A N 1
ATOM 637 C CA . LEU A 1 83 ? -10.254 18.604 11.401 1.00 77.56 83 LEU A CA 1
ATOM 638 C C . LEU A 1 83 ? -11.557 17.966 11.915 1.00 77.56 83 LEU A C 1
ATOM 640 O O . LEU A 1 83 ? -12.305 18.593 12.660 1.00 77.56 83 LEU A O 1
ATOM 644 N N . GLY A 1 84 ? -11.835 16.708 11.560 1.00 73.94 84 GLY A N 1
ATOM 645 C CA . GLY A 1 84 ? -13.024 15.985 12.004 1.00 73.94 84 GLY A CA 1
ATOM 646 C C . GLY A 1 84 ? -14.295 16.383 11.256 1.00 73.94 84 GLY A C 1
ATOM 647 O O . GLY A 1 84 ? -15.391 16.061 11.714 1.00 73.94 84 GLY A O 1
ATOM 648 N N . MET A 1 85 ? -14.181 17.046 10.102 1.00 79.19 85 MET A N 1
ATOM 649 C CA . MET A 1 85 ? -15.332 17.390 9.274 1.00 79.19 85 MET A CA 1
ATOM 650 C C . MET A 1 85 ? -15.848 16.133 8.567 1.00 79.19 85 MET A C 1
ATOM 652 O O . MET A 1 85 ? -15.319 15.694 7.548 1.00 79.19 85 MET A O 1
ATOM 656 N N . ARG A 1 86 ? -16.912 15.539 9.108 1.00 72.31 86 ARG A N 1
ATOM 657 C CA . ARG A 1 86 ? -17.500 14.285 8.606 1.00 72.31 86 ARG A CA 1
ATOM 658 C C . ARG A 1 86 ? -18.777 14.533 7.811 1.00 72.31 86 ARG A C 1
ATOM 660 O O . ARG A 1 86 ? -19.820 13.946 8.080 1.00 72.31 86 ARG A O 1
ATOM 667 N N . SER A 1 87 ? -18.697 15.430 6.832 1.00 80.31 87 SER A N 1
ATOM 668 C CA . SER A 1 87 ? -19.815 15.696 5.926 1.00 80.31 87 SER A CA 1
ATOM 669 C C . SER A 1 87 ? -19.837 14.682 4.785 1.00 80.31 87 SER A C 1
ATOM 671 O O . SER A 1 87 ? -18.814 14.432 4.149 1.00 80.31 87 SER A O 1
ATOM 673 N N . LYS A 1 88 ? -21.023 14.157 4.457 1.00 76.25 88 LYS A N 1
ATOM 674 C CA . LYS A 1 88 ? -21.230 13.312 3.267 1.00 76.25 88 LYS A CA 1
ATOM 675 C C . LYS A 1 88 ? -20.744 13.984 1.977 1.00 76.25 88 LYS A C 1
ATOM 677 O O . LYS A 1 88 ? -20.281 13.299 1.074 1.00 76.25 88 LYS A O 1
ATOM 682 N N . TRP A 1 89 ? -20.808 15.316 1.907 1.00 81.94 89 TRP A N 1
ATOM 683 C CA . TRP A 1 89 ? -20.346 16.090 0.756 1.00 81.94 89 TRP A CA 1
ATOM 684 C C . TRP A 1 89 ? -18.826 16.082 0.630 1.00 81.94 89 TRP A C 1
ATOM 686 O O . TRP A 1 89 ? -18.321 15.899 -0.468 1.00 81.94 89 TRP A O 1
ATOM 696 N N . ILE A 1 90 ? -18.109 16.194 1.753 1.00 78.00 90 ILE A N 1
ATOM 697 C CA . ILE A 1 90 ? -16.641 16.115 1.786 1.00 78.00 90 ILE A CA 1
ATOM 698 C C . ILE A 1 90 ? -16.199 14.740 1.301 1.00 78.00 90 ILE A C 1
ATOM 700 O O . ILE A 1 90 ? -15.356 14.648 0.420 1.00 78.00 90 ILE A O 1
ATOM 704 N N . PHE A 1 91 ? -16.822 13.673 1.804 1.00 74.81 91 PHE A N 1
ATOM 705 C CA . PHE A 1 91 ? -16.510 12.320 1.352 1.00 74.81 91 PHE A CA 1
ATOM 706 C C . PHE A 1 91 ? -16.886 12.070 -0.114 1.00 74.81 91 PHE A C 1
ATOM 708 O O . PHE A 1 91 ? -16.131 11.414 -0.818 1.00 74.81 91 PHE A O 1
ATOM 715 N N . SER A 1 92 ? -18.016 12.602 -0.591 1.00 77.56 92 SER A N 1
ATOM 716 C CA . SER A 1 92 ? -18.437 12.447 -1.993 1.00 77.56 92 SER A CA 1
ATOM 717 C C . SER A 1 92 ? -17.516 13.206 -2.946 1.00 77.56 92 SER A C 1
ATOM 719 O O . SER A 1 92 ? -17.129 12.666 -3.977 1.00 77.56 92 SER A O 1
ATOM 721 N N . LEU A 1 93 ? -17.122 14.431 -2.585 1.00 82.56 93 LEU A N 1
ATOM 722 C CA . LEU A 1 93 ? -16.156 15.214 -3.349 1.00 82.56 93 LEU A CA 1
ATOM 723 C C . LEU A 1 93 ? -14.787 14.534 -3.327 1.00 82.56 93 LEU A C 1
ATOM 725 O O . LEU A 1 93 ? -14.166 14.391 -4.370 1.00 82.56 93 LEU A O 1
ATOM 729 N N . LEU A 1 94 ? -14.354 14.032 -2.171 1.00 76.25 94 LEU A N 1
ATOM 730 C CA . LEU A 1 94 ? -13.088 13.316 -2.043 1.00 76.25 94 LEU A CA 1
ATOM 731 C C . LEU A 1 94 ? -13.098 12.011 -2.837 1.00 76.25 94 LEU A C 1
ATOM 733 O O . LEU A 1 94 ? -12.093 11.687 -3.453 1.00 76.25 94 LEU A O 1
ATOM 737 N N . LEU A 1 95 ? -14.225 11.298 -2.884 1.00 79.38 95 LEU A N 1
ATOM 738 C CA . LEU A 1 95 ? -14.395 10.131 -3.742 1.00 79.38 95 LEU A CA 1
ATOM 739 C C . LEU A 1 95 ? -14.366 10.516 -5.226 1.00 79.38 95 LEU A C 1
ATOM 741 O O . LEU A 1 95 ? -13.718 9.837 -6.010 1.00 79.38 95 LEU A O 1
ATOM 745 N N . ALA A 1 96 ? -15.028 11.602 -5.624 1.00 81.00 96 ALA A N 1
ATOM 746 C CA . ALA A 1 96 ? -15.000 12.074 -7.006 1.00 81.00 96 ALA A CA 1
ATOM 747 C C . ALA A 1 96 ? -13.579 12.467 -7.436 1.00 81.00 96 ALA A C 1
ATOM 749 O O . ALA A 1 96 ? -13.140 12.082 -8.517 1.00 81.00 96 ALA A O 1
ATOM 750 N N . VAL A 1 97 ? -12.835 13.161 -6.569 1.00 77.19 97 VAL A N 1
ATOM 751 C CA . VAL A 1 97 ? -11.429 13.525 -6.796 1.00 77.19 97 VAL A CA 1
ATOM 752 C C . VAL A 1 97 ? -10.561 12.259 -6.806 1.00 77.19 97 VAL A C 1
ATOM 754 O O . VAL A 1 97 ? -9.757 12.098 -7.714 1.00 77.19 97 VAL A O 1
ATOM 757 N N . ALA A 1 98 ? -10.772 11.316 -5.877 1.00 71.69 98 ALA A N 1
ATOM 758 C CA . ALA A 1 98 ? -10.135 9.989 -5.823 1.00 71.69 98 ALA A CA 1
ATOM 759 C C . ALA A 1 98 ? -10.309 9.194 -7.114 1.00 71.69 98 ALA A C 1
ATOM 761 O O . ALA A 1 98 ? -9.337 8.683 -7.660 1.00 71.69 98 ALA A O 1
ATOM 762 N N . ILE A 1 99 ? -11.536 9.116 -7.617 1.00 74.44 99 ILE A N 1
ATOM 763 C CA . ILE A 1 99 ? -11.873 8.426 -8.859 1.00 74.44 99 ILE A CA 1
ATOM 764 C C . ILE A 1 99 ? -11.273 9.169 -10.054 1.00 74.44 99 ILE A C 1
ATOM 766 O O . ILE A 1 99 ? -10.648 8.540 -10.900 1.00 74.44 99 ILE A O 1
ATOM 770 N N . SER A 1 100 ? -11.407 10.497 -10.105 1.00 74.00 100 SER A N 1
ATOM 771 C CA . SER A 1 100 ? -10.793 11.334 -11.142 1.00 74.00 100 SER A CA 1
ATOM 772 C C . SER A 1 100 ? -9.287 11.108 -11.202 1.00 74.00 100 SER A C 1
ATOM 774 O O . SER A 1 100 ? -8.742 10.855 -12.266 1.00 74.00 100 SER A O 1
ATOM 776 N N . HIS A 1 101 ? -8.617 11.097 -10.055 1.00 67.69 101 HIS A N 1
ATOM 777 C CA . HIS A 1 101 ? -7.185 10.856 -9.956 1.00 67.69 101 HIS A CA 1
ATOM 778 C C . HIS A 1 101 ? -6.793 9.419 -10.257 1.00 67.69 101 HIS A C 1
ATOM 780 O O . HIS A 1 101 ? -5.776 9.201 -10.902 1.00 67.69 101 HIS A O 1
ATOM 786 N N . PHE A 1 102 ? -7.601 8.444 -9.841 1.00 68.31 102 PHE A N 1
ATOM 787 C CA . PHE A 1 102 ? -7.421 7.053 -10.232 1.00 68.31 102 PHE A CA 1
ATOM 788 C C . PHE A 1 102 ? -7.476 6.921 -11.755 1.00 68.31 102 PHE A C 1
ATOM 790 O O . PHE A 1 102 ? -6.615 6.275 -12.327 1.00 68.31 102 PHE A O 1
ATOM 797 N N . PHE A 1 103 ? -8.419 7.583 -12.426 1.00 64.94 103 PHE A N 1
ATOM 798 C CA . PHE A 1 103 ? -8.505 7.579 -13.888 1.00 64.94 103 PHE A CA 1
ATOM 799 C C . PHE A 1 103 ? -7.522 8.531 -14.583 1.00 64.94 103 PHE A C 1
ATOM 801 O O . PHE A 1 103 ? -7.262 8.337 -15.765 1.00 64.94 103 PHE A O 1
ATOM 808 N N . ALA A 1 104 ? -6.960 9.517 -13.877 1.00 60.72 104 ALA A N 1
ATOM 809 C CA . ALA A 1 104 ? -5.935 10.429 -14.391 1.00 60.72 104 ALA A CA 1
ATOM 810 C C . ALA A 1 104 ? -4.508 9.878 -14.225 1.00 60.72 104 ALA A C 1
ATOM 812 O O . ALA A 1 104 ? -3.636 10.205 -15.023 1.00 60.72 104 ALA A O 1
ATOM 813 N N . LEU A 1 105 ? -4.274 9.013 -13.228 1.00 58.75 105 LEU A N 1
ATOM 814 C CA . LEU A 1 105 ? -3.038 8.245 -13.028 1.00 58.75 105 LEU A CA 1
ATOM 815 C C . LEU A 1 105 ? -3.275 6.722 -13.076 1.00 58.75 105 LEU A C 1
ATOM 817 O O . LEU A 1 105 ? -2.806 6.001 -12.187 1.00 58.75 105 LEU A O 1
ATOM 821 N N . PRO A 1 106 ? -3.967 6.192 -14.098 1.00 49.44 106 PRO A N 1
ATOM 822 C CA . PRO A 1 106 ? -4.549 4.851 -14.055 1.00 49.44 106 PRO A CA 1
ATOM 823 C C . PRO A 1 106 ? -3.543 3.705 -13.881 1.00 49.44 106 PRO A C 1
ATOM 825 O O . PRO A 1 106 ? -3.935 2.607 -13.487 1.00 49.44 106 PRO A O 1
ATOM 828 N N . PHE A 1 107 ? -2.240 3.972 -14.038 1.00 52.38 107 PHE A N 1
ATOM 829 C CA . PHE A 1 107 ? -1.181 2.961 -13.958 1.00 52.38 107 PHE A CA 1
ATOM 830 C C . PHE A 1 107 ? -0.055 3.272 -12.970 1.00 52.38 107 PHE A C 1
ATOM 832 O O . PHE A 1 107 ? 0.890 2.496 -12.923 1.00 52.38 107 PHE A O 1
ATOM 839 N N . ARG A 1 108 ? -0.138 4.356 -12.172 1.00 57.12 108 ARG A N 1
ATOM 840 C CA . ARG A 1 108 ? 0.839 4.696 -11.103 1.00 57.12 108 ARG A CA 1
ATOM 841 C C . ARG A 1 108 ? 0.237 4.802 -9.698 1.00 57.12 108 ARG A C 1
ATOM 843 O O . ARG A 1 108 ? 0.882 5.284 -8.768 1.00 57.12 108 ARG A O 1
ATOM 850 N N . VAL A 1 109 ? -0.999 4.347 -9.529 1.00 66.94 109 VAL A N 1
ATOM 851 C CA . VAL A 1 109 ? -1.689 4.362 -8.237 1.00 66.94 109 VAL A CA 1
ATOM 852 C C . VAL A 1 109 ? -1.012 3.394 -7.277 1.00 66.94 109 VAL A C 1
ATOM 854 O O . VAL A 1 109 ? -1.209 2.194 -7.376 1.00 66.94 109 VAL A O 1
ATOM 857 N N . SER A 1 110 ? -0.251 3.899 -6.312 1.00 77.31 110 SER A N 1
ATOM 858 C CA . SER A 1 110 ? 0.366 3.067 -5.280 1.00 77.31 110 SER A CA 1
ATOM 859 C C . SER A 1 110 ? -0.650 2.178 -4.540 1.00 77.31 110 SER A C 1
ATOM 861 O O . SER A 1 110 ? -1.829 2.509 -4.417 1.00 77.31 110 SER A O 1
ATOM 863 N N . ASN A 1 111 ? -0.204 1.033 -4.005 1.00 81.88 111 ASN A N 1
ATOM 864 C CA . ASN A 1 111 ? -1.100 0.115 -3.285 1.00 81.88 111 ASN A CA 1
ATOM 865 C C . ASN A 1 111 ? -1.773 0.789 -2.078 1.00 81.88 111 ASN A C 1
ATOM 867 O O . ASN A 1 111 ? -2.963 0.582 -1.843 1.00 81.88 111 ASN A O 1
ATOM 871 N N . HIS A 1 112 ? -1.041 1.627 -1.334 1.00 82.88 112 HIS A N 1
ATOM 872 C CA . HIS A 1 112 ? -1.640 2.442 -0.275 1.00 82.88 112 HIS A CA 1
ATOM 873 C C . HIS A 1 112 ? -2.628 3.451 -0.823 1.00 82.88 112 HIS A C 1
ATOM 875 O O . HIS A 1 112 ? -3.664 3.619 -0.196 1.00 82.88 112 HIS A O 1
ATOM 881 N N . TYR A 1 113 ? -2.361 4.097 -1.965 1.00 83.06 113 TYR A N 1
ATOM 882 C CA . TYR A 1 113 ? -3.325 5.015 -2.562 1.00 83.06 113 TYR A CA 1
ATOM 883 C C . TYR A 1 113 ? -4.622 4.283 -2.915 1.00 83.06 113 TYR A C 1
ATOM 885 O O . TYR A 1 113 ? -5.701 4.760 -2.576 1.00 83.06 113 TYR A O 1
ATOM 893 N N . LEU A 1 114 ? -4.541 3.075 -3.481 1.00 84.00 114 LEU A N 1
ATOM 894 C CA . LEU A 1 114 ? -5.721 2.248 -3.733 1.00 84.00 114 LEU A CA 1
ATOM 895 C C . LEU A 1 114 ? -6.494 1.927 -2.441 1.00 84.00 114 LEU A C 1
ATOM 897 O O . LEU A 1 114 ? -7.716 2.074 -2.417 1.00 84.00 114 LEU A O 1
ATOM 901 N N . MET A 1 115 ? -5.808 1.533 -1.361 1.00 88.69 115 MET A N 1
ATOM 902 C CA . MET A 1 115 ? -6.438 1.312 -0.045 1.00 88.69 115 MET A CA 1
ATOM 903 C C . MET A 1 115 ? -7.137 2.569 0.477 1.00 88.69 115 MET A C 1
ATOM 905 O O . MET A 1 115 ? -8.239 2.516 1.025 1.00 88.69 115 MET A O 1
ATOM 909 N N . CYS A 1 116 ? -6.481 3.703 0.297 1.00 85.38 116 CYS A N 1
ATOM 910 C CA . CYS A 1 116 ? -6.939 5.032 0.641 1.00 85.38 116 CYS A CA 1
ATOM 911 C C . CYS A 1 116 ? -8.235 5.401 -0.104 1.00 85.38 116 CYS A C 1
ATOM 913 O O . CYS A 1 116 ? -9.241 5.722 0.534 1.00 85.38 116 CYS A O 1
ATOM 915 N N . VAL A 1 117 ? -8.245 5.287 -1.437 1.00 82.62 117 VAL A N 1
ATOM 916 C CA . VAL A 1 117 ? -9.425 5.511 -2.292 1.00 82.62 117 VAL A CA 1
ATOM 917 C C . VAL A 1 117 ? -10.573 4.599 -1.880 1.00 82.62 117 VAL A C 1
ATOM 919 O O . VAL A 1 117 ? -11.697 5.069 -1.691 1.00 82.62 117 VAL A O 1
ATOM 922 N N . TRP A 1 118 ? -10.287 3.315 -1.666 1.00 87.06 118 TRP A N 1
ATOM 923 C CA . TRP A 1 118 ? -11.284 2.354 -1.204 1.00 87.06 118 TRP A CA 1
ATOM 924 C C . TRP A 1 118 ? -11.901 2.750 0.134 1.00 87.06 118 TRP A C 1
ATOM 926 O O . TRP A 1 118 ? -13.122 2.739 0.294 1.00 87.06 118 TRP A O 1
ATOM 936 N N . SER A 1 119 ? -11.066 3.160 1.085 1.00 89.31 119 SER A N 1
ATOM 937 C CA . SER A 1 119 ? -11.510 3.581 2.413 1.00 89.31 119 SER A CA 1
ATOM 938 C C . SER A 1 119 ? -12.411 4.807 2.356 1.00 89.31 119 SER A C 1
ATOM 940 O O . SER A 1 119 ? -13.446 4.845 3.020 1.00 89.31 119 SER A O 1
ATOM 942 N N . ILE A 1 120 ? -12.055 5.799 1.537 1.00 84.06 120 ILE A N 1
ATOM 943 C CA . ILE A 1 120 ? -12.899 6.976 1.305 1.00 84.06 120 ILE A CA 1
ATOM 944 C C . ILE A 1 120 ? -14.216 6.565 0.663 1.00 84.06 120 ILE A C 1
ATOM 946 O O . ILE A 1 120 ? -15.264 7.020 1.112 1.00 84.06 120 ILE A O 1
ATOM 950 N N . GLY A 1 121 ? -14.177 5.710 -0.362 1.00 82.00 121 GLY A N 1
ATOM 951 C CA . GLY A 1 121 ? -15.375 5.221 -1.039 1.00 82.00 121 GLY A CA 1
ATOM 952 C C . GLY A 1 121 ? -16.348 4.573 -0.062 1.00 82.00 121 GLY A C 1
ATOM 953 O O . GLY A 1 121 ? -17.535 4.900 -0.065 1.00 82.00 121 GLY A O 1
ATOM 954 N N . LEU A 1 122 ? -15.837 3.747 0.853 1.00 85.69 122 LEU A N 1
ATOM 955 C CA . LEU A 1 122 ? -16.623 3.165 1.938 1.00 85.69 122 LEU A CA 1
ATOM 956 C C . LEU A 1 122 ? -17.214 4.242 2.860 1.00 85.69 122 LEU A C 1
ATOM 958 O O . LEU A 1 122 ? -18.421 4.239 3.106 1.00 85.69 122 LEU A O 1
ATOM 962 N N . LEU A 1 123 ? -16.394 5.189 3.329 1.00 85.25 123 LEU A N 1
ATOM 963 C CA . LEU A 1 123 ? -16.832 6.284 4.205 1.00 85.25 123 LEU A CA 1
ATOM 964 C C . LEU A 1 123 ? -17.857 7.223 3.536 1.00 85.25 123 LEU A C 1
ATOM 966 O O . LEU A 1 123 ? -18.715 7.768 4.230 1.00 85.25 123 LEU A O 1
ATOM 970 N N . ALA A 1 124 ? -17.795 7.392 2.213 1.00 81.00 124 ALA A N 1
ATOM 971 C CA . ALA A 1 124 ? -18.699 8.224 1.421 1.00 81.00 124 ALA A CA 1
ATOM 972 C C . ALA A 1 124 ? -20.032 7.532 1.134 1.00 81.00 124 ALA A C 1
ATOM 974 O O . ALA A 1 124 ? -21.103 8.089 1.382 1.00 81.00 124 ALA A O 1
ATOM 975 N N . MET A 1 125 ? -19.962 6.313 0.599 1.00 78.88 125 MET A N 1
ATOM 976 C CA . MET A 1 125 ? -21.108 5.629 0.006 1.00 78.88 125 MET A CA 1
ATOM 977 C C . MET A 1 125 ? -21.961 4.936 1.056 1.00 78.88 125 MET A C 1
ATOM 979 O O . MET A 1 125 ? -23.191 4.960 0.971 1.00 78.88 125 MET A O 1
ATOM 983 N N . LEU A 1 126 ? -21.337 4.333 2.068 1.00 82.00 126 LEU A N 1
ATOM 984 C CA . LEU A 1 126 ? -22.071 3.485 2.995 1.00 82.00 126 LEU A CA 1
ATOM 985 C C . LEU A 1 126 ? -23.108 4.257 3.831 1.00 82.00 126 LEU A C 1
ATOM 987 O O . LEU A 1 126 ? -24.229 3.763 3.940 1.00 82.00 126 LEU A O 1
ATOM 991 N N . PRO A 1 127 ? -22.838 5.478 4.341 1.00 82.12 127 PRO A N 1
ATOM 992 C CA . PRO A 1 127 ? -23.866 6.283 5.005 1.00 82.12 127 PRO A CA 1
ATOM 993 C C . PRO A 1 127 ? -25.036 6.676 4.090 1.00 82.12 127 PRO A C 1
ATOM 995 O O . PRO A 1 127 ? -26.156 6.838 4.569 1.00 82.12 127 PRO A O 1
ATOM 998 N N . LEU A 1 128 ? -24.804 6.823 2.779 1.00 81.25 128 LEU A N 1
ATOM 999 C CA . LEU A 1 128 ? -25.856 7.150 1.808 1.00 81.25 128 LEU A CA 1
ATOM 1000 C C . LEU A 1 128 ? -26.766 5.945 1.551 1.00 81.25 128 LEU A C 1
ATOM 1002 O O . LEU A 1 128 ? -27.992 6.073 1.575 1.00 81.25 128 LEU A O 1
ATOM 1006 N N . VAL A 1 129 ? -26.163 4.770 1.367 1.00 78.94 129 VAL A N 1
ATOM 1007 C CA . VAL A 1 129 ? -26.861 3.488 1.181 1.00 78.94 129 VAL A CA 1
ATOM 1008 C C . VAL A 1 129 ? -27.645 3.117 2.440 1.00 78.94 129 VAL A C 1
ATOM 1010 O O . VAL A 1 129 ? -28.810 2.729 2.372 1.00 78.94 129 VAL A O 1
ATOM 1013 N N . LEU A 1 130 ? -27.027 3.297 3.608 1.00 81.75 130 LEU A N 1
ATOM 1014 C CA . LEU A 1 130 ? -27.596 2.986 4.914 1.00 81.75 130 LEU A CA 1
ATOM 1015 C C . LEU A 1 130 ? -28.317 4.171 5.566 1.00 81.75 130 LEU A C 1
ATOM 1017 O O . LEU A 1 130 ? -28.520 4.155 6.775 1.00 81.75 130 LEU A O 1
ATOM 1021 N N . ARG A 1 131 ? -28.765 5.182 4.811 1.00 83.31 131 ARG A N 1
ATOM 1022 C CA . ARG A 1 131 ? -29.379 6.400 5.386 1.00 83.31 131 ARG A CA 1
ATOM 1023 C C . ARG A 1 131 ? -30.590 6.155 6.299 1.00 83.31 131 ARG A C 1
ATOM 1025 O O . ARG A 1 131 ? -30.942 7.022 7.085 1.00 83.31 131 ARG A O 1
ATOM 1032 N N . LYS A 1 132 ? -31.253 4.999 6.158 1.00 86.12 132 LYS A N 1
ATOM 1033 C CA . LYS A 1 132 ? -32.390 4.571 6.995 1.00 86.12 132 LYS A CA 1
ATOM 1034 C C . LYS A 1 132 ? -31.972 3.753 8.225 1.00 86.12 132 LYS A C 1
ATOM 1036 O O . LYS A 1 132 ? -32.822 3.426 9.044 1.00 86.12 132 LYS A O 1
ATOM 1041 N N . SER A 1 133 ? -30.704 3.364 8.323 1.00 83.38 133 SER A N 1
ATOM 1042 C CA . SER A 1 133 ? -30.182 2.551 9.424 1.00 83.38 133 SER A CA 1
ATOM 1043 C C . SER A 1 133 ? -29.656 3.431 10.560 1.00 83.38 133 SER A C 1
ATOM 1045 O O . SER A 1 133 ? -29.212 4.552 10.304 1.00 83.38 133 SER A O 1
ATOM 1047 N N . PRO A 1 134 ? -29.645 2.929 11.807 1.00 85.62 134 PRO A N 1
ATOM 1048 C CA . PRO A 1 134 ? -29.019 3.625 12.925 1.00 85.62 134 PRO A CA 1
ATOM 1049 C C . PRO A 1 134 ? -27.540 3.928 12.648 1.00 85.62 134 PRO A C 1
ATOM 1051 O O . PRO A 1 134 ? -26.822 3.095 12.088 1.00 85.62 134 PRO A O 1
ATOM 1054 N N . SER A 1 135 ? -27.061 5.095 13.085 1.00 85.25 135 SER A N 1
ATOM 1055 C CA . SER A 1 135 ? -25.670 5.535 12.883 1.00 85.25 135 SER A CA 1
ATOM 1056 C C . SER A 1 135 ? -24.641 4.545 13.445 1.00 85.25 135 SER A C 1
ATOM 1058 O O . SER A 1 135 ? -23.604 4.312 12.825 1.00 85.25 135 SER A O 1
ATOM 1060 N N . ASP A 1 136 ? -24.946 3.902 14.574 1.00 84.81 136 ASP A N 1
ATOM 1061 C CA . ASP A 1 136 ? -24.115 2.850 15.169 1.00 84.81 136 ASP A CA 1
ATOM 1062 C C . ASP A 1 136 ? -23.984 1.626 14.245 1.00 84.81 136 ASP A C 1
ATOM 1064 O O . ASP A 1 136 ? -22.884 1.111 14.041 1.00 84.81 136 ASP A O 1
ATOM 1068 N N . THR A 1 137 ? -25.070 1.204 13.589 1.00 84.06 137 THR A N 1
ATOM 1069 C CA . THR A 1 137 ? -25.034 0.116 12.599 1.00 84.06 137 THR A CA 1
ATOM 1070 C C . THR A 1 137 ? -24.133 0.473 11.419 1.00 84.06 137 THR A C 1
ATOM 1072 O O . THR A 1 137 ? -23.311 -0.349 11.007 1.00 84.06 137 THR A O 1
ATOM 1075 N N . VAL A 1 138 ? -24.230 1.705 10.905 1.00 85.50 138 VAL A N 1
ATOM 1076 C CA . VAL A 1 138 ? -23.362 2.195 9.820 1.00 85.50 138 VAL A CA 1
ATOM 1077 C C . VAL A 1 138 ? -21.898 2.173 10.250 1.00 85.50 138 VAL A C 1
ATOM 1079 O O . VAL A 1 138 ? -21.060 1.605 9.551 1.00 85.50 138 VAL A O 1
ATOM 1082 N N . ASN A 1 139 ? -21.590 2.722 11.426 1.00 88.62 139 ASN A N 1
ATOM 1083 C CA . ASN A 1 139 ? -20.225 2.806 11.941 1.00 88.62 139 ASN A CA 1
ATOM 1084 C C . ASN A 1 139 ? -19.604 1.424 12.177 1.00 88.62 139 ASN A C 1
ATOM 1086 O O . ASN A 1 139 ? -18.468 1.181 11.769 1.00 88.62 139 ASN A O 1
ATOM 1090 N N . ARG A 1 140 ? -20.347 0.489 12.777 1.00 86.75 140 ARG A N 1
ATOM 1091 C CA . ARG A 1 140 ? -19.885 -0.895 12.965 1.00 86.75 140 ARG A CA 1
ATOM 1092 C C . ARG A 1 140 ? -19.614 -1.583 11.633 1.00 86.75 140 ARG A C 1
ATOM 1094 O O . ARG A 1 140 ? -18.603 -2.269 11.506 1.00 86.75 140 ARG A O 1
ATOM 1101 N N . THR A 1 141 ? -20.483 -1.373 10.647 1.00 86.50 141 THR A N 1
ATOM 1102 C CA . THR A 1 141 ? -20.312 -1.936 9.301 1.00 86.50 141 THR A CA 1
ATOM 1103 C C . THR A 1 141 ? -19.059 -1.374 8.632 1.00 86.50 141 THR A C 1
ATOM 1105 O O . THR A 1 141 ? -18.227 -2.152 8.176 1.00 86.50 141 THR A O 1
ATOM 1108 N N . LEU A 1 142 ? -18.854 -0.050 8.666 1.00 89.69 142 LEU A N 1
ATOM 1109 C CA . LEU A 1 142 ? -17.631 0.596 8.167 1.00 89.69 142 LEU A CA 1
ATOM 1110 C C . LEU A 1 142 ? -16.371 -0.009 8.792 1.00 89.69 142 LEU A C 1
ATOM 1112 O O . LEU A 1 142 ? -15.432 -0.352 8.082 1.00 89.69 142 LEU A O 1
ATOM 1116 N N . ILE A 1 143 ? -16.354 -0.171 10.117 1.00 91.81 143 ILE A N 1
ATOM 1117 C CA . ILE A 1 143 ? -15.202 -0.732 10.833 1.00 91.81 143 ILE A CA 1
ATOM 1118 C C . ILE A 1 143 ? -14.915 -2.163 10.374 1.00 91.81 143 ILE A C 1
ATOM 1120 O O . ILE A 1 143 ? -13.755 -2.506 10.167 1.00 91.81 143 ILE A O 1
ATOM 1124 N N . VAL A 1 144 ? -15.942 -3.002 10.211 1.00 90.38 144 VAL A N 1
ATOM 1125 C CA . VAL A 1 144 ? -15.765 -4.384 9.735 1.00 90.38 144 VAL A CA 1
ATOM 1126 C C . VAL A 1 144 ? -15.169 -4.407 8.328 1.00 90.38 144 VAL A C 1
ATOM 1128 O O . VAL A 1 144 ? -14.203 -5.131 8.105 1.00 90.38 144 VAL A O 1
ATOM 1131 N N . LEU A 1 145 ? -15.672 -3.576 7.414 1.00 90.50 145 LEU A N 1
ATOM 1132 C CA . LEU A 1 145 ? -15.189 -3.532 6.030 1.00 90.50 145 LEU A CA 1
ATOM 1133 C C . LEU A 1 145 ? -13.758 -3.036 5.922 1.00 90.50 145 LEU A C 1
ATOM 1135 O O . LEU A 1 145 ? -12.937 -3.642 5.247 1.00 90.50 145 LEU A O 1
ATOM 1139 N N . LEU A 1 146 ? -13.426 -1.973 6.646 1.00 93.25 146 LEU A N 1
ATOM 1140 C CA . LEU A 1 146 ? -12.063 -1.459 6.665 1.00 93.25 146 LEU A CA 1
ATOM 1141 C C . LEU A 1 146 ? -11.088 -2.478 7.285 1.00 93.25 146 LEU A C 1
ATOM 1143 O O . LEU A 1 146 ? -9.968 -2.634 6.804 1.00 93.25 146 LEU A O 1
ATOM 1147 N N . ARG A 1 147 ? -11.511 -3.239 8.306 1.00 94.69 147 ARG A N 1
ATOM 1148 C CA . ARG A 1 147 ? -10.715 -4.360 8.839 1.00 94.69 147 ARG A CA 1
ATOM 1149 C C . ARG A 1 147 ? -10.517 -5.464 7.796 1.00 94.69 147 ARG A C 1
ATOM 1151 O O . ARG A 1 147 ? -9.400 -5.959 7.675 1.00 94.69 147 ARG A O 1
ATOM 1158 N N . HIS A 1 148 ? -11.559 -5.840 7.049 1.00 93.00 148 HIS A N 1
ATOM 1159 C CA . HIS A 1 148 ? -11.446 -6.818 5.960 1.00 93.00 148 HIS A CA 1
ATOM 1160 C C . HIS A 1 148 ? -10.489 -6.345 4.872 1.00 93.00 148 HIS A C 1
ATOM 1162 O O . HIS A 1 148 ? -9.611 -7.110 4.487 1.00 93.00 148 HIS A O 1
ATOM 1168 N N . LEU A 1 149 ? -10.594 -5.082 4.450 1.00 93.81 149 LEU A N 1
ATOM 1169 C CA . LEU A 1 149 ? -9.702 -4.478 3.464 1.00 93.81 149 LEU A CA 1
ATOM 1170 C C . LEU A 1 149 ? -8.232 -4.655 3.866 1.00 93.81 149 LEU A C 1
ATOM 1172 O O . LEU A 1 149 ? -7.419 -5.114 3.068 1.00 93.81 149 LEU A O 1
ATOM 1176 N N . MET A 1 150 ? -7.905 -4.379 5.132 1.00 95.31 150 MET A N 1
ATOM 1177 C CA . MET A 1 150 ? -6.558 -4.589 5.666 1.00 95.31 150 MET A CA 1
ATOM 1178 C C . MET A 1 150 ? -6.149 -6.070 5.669 1.00 95.31 150 MET A C 1
ATOM 1180 O O . MET A 1 150 ? -5.030 -6.397 5.277 1.00 95.31 150 MET A O 1
ATOM 1184 N N . CYS A 1 151 ? -7.036 -6.976 6.091 1.00 95.62 151 CYS A N 1
ATOM 1185 C CA . CYS A 1 151 ? -6.760 -8.414 6.072 1.00 95.62 151 CYS A CA 1
ATOM 1186 C C . CYS A 1 151 ? -6.510 -8.936 4.648 1.00 95.62 151 CYS A C 1
ATOM 1188 O O . CYS A 1 151 ? -5.594 -9.731 4.456 1.00 95.62 151 CYS A O 1
ATOM 1190 N N . ILE A 1 152 ? -7.279 -8.471 3.657 1.00 95.06 152 ILE A N 1
ATOM 1191 C CA . ILE A 1 152 ? -7.085 -8.818 2.244 1.00 95.06 152 ILE A CA 1
ATOM 1192 C C . ILE A 1 152 ? -5.726 -8.306 1.756 1.00 95.06 152 ILE A C 1
ATOM 1194 O O . ILE A 1 152 ? -4.988 -9.057 1.124 1.00 95.06 152 ILE A O 1
ATOM 1198 N N . THR A 1 153 ? -5.352 -7.071 2.104 1.00 95.31 153 THR A N 1
ATOM 1199 C CA . THR A 1 153 ? -4.025 -6.532 1.771 1.00 95.31 153 THR A CA 1
ATOM 1200 C C . THR A 1 153 ? -2.903 -7.424 2.302 1.00 95.31 153 THR A C 1
ATOM 1202 O O . THR A 1 153 ? -1.990 -7.757 1.553 1.00 95.31 153 THR A O 1
ATOM 1205 N N . TYR A 1 154 ? -2.964 -7.839 3.571 1.00 96.12 154 TYR A N 1
ATOM 1206 C CA . TYR A 1 154 ? -1.954 -8.731 4.151 1.00 96.12 154 TYR A CA 1
ATOM 1207 C C . TYR A 1 154 ? -1.951 -10.120 3.523 1.00 96.12 154 TYR A C 1
ATOM 1209 O O . TYR A 1 154 ? -0.882 -10.682 3.300 1.00 96.12 154 TYR A O 1
ATOM 1217 N N . PHE A 1 155 ? -3.129 -10.656 3.201 1.00 96.38 155 PHE A N 1
ATOM 1218 C CA . PHE A 1 155 ? -3.236 -11.913 2.473 1.00 96.38 155 PHE A CA 1
ATOM 1219 C C . PHE A 1 155 ? -2.455 -11.852 1.154 1.00 96.38 155 P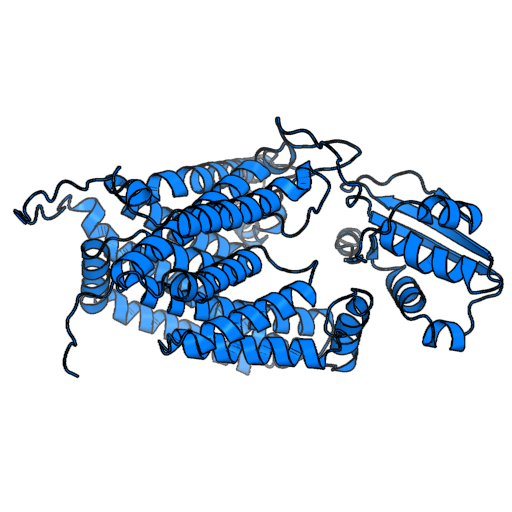HE A C 1
ATOM 1221 O O . PHE A 1 155 ? -1.619 -12.720 0.912 1.00 96.38 155 PHE A O 1
ATOM 1228 N N . PHE A 1 156 ? -2.647 -10.805 0.345 1.00 96.75 156 PHE A N 1
ATOM 1229 C CA . PHE A 1 156 ? -1.894 -10.643 -0.902 1.00 96.75 156 PHE A CA 1
ATOM 1230 C C . PHE A 1 156 ? -0.426 -10.274 -0.687 1.00 96.75 156 PHE A C 1
ATOM 1232 O O . PHE A 1 156 ? 0.415 -10.693 -1.478 1.00 96.75 156 PHE A O 1
ATOM 1239 N N . ALA A 1 157 ? -0.090 -9.546 0.380 1.00 95.38 157 ALA A N 1
ATOM 1240 C CA . ALA A 1 157 ? 1.302 -9.261 0.724 1.00 95.38 157 ALA A CA 1
ATOM 1241 C C . ALA A 1 157 ? 2.098 -10.558 0.945 1.00 95.38 157 ALA A C 1
ATOM 1243 O O . ALA A 1 157 ? 3.198 -10.688 0.406 1.00 95.38 157 ALA A O 1
ATOM 1244 N N . VAL A 1 158 ? 1.506 -11.533 1.647 1.00 97.69 158 VAL A N 1
ATOM 1245 C CA . VAL A 1 158 ? 2.080 -12.874 1.821 1.00 97.69 158 VAL A CA 1
ATOM 1246 C C . VAL A 1 158 ? 2.023 -13.660 0.520 1.00 97.69 158 VAL A C 1
ATOM 1248 O O . VAL A 1 158 ? 3.052 -14.165 0.084 1.00 97.69 158 VAL A O 1
ATOM 1251 N N . LEU A 1 159 ? 0.846 -13.754 -0.112 1.00 97.56 159 LEU A N 1
ATOM 1252 C CA . LEU A 1 159 ? 0.639 -14.566 -1.313 1.00 97.56 159 LEU A CA 1
ATOM 1253 C C . LEU A 1 159 ? 1.654 -14.207 -2.400 1.00 97.56 159 LEU A C 1
ATOM 1255 O O . LEU A 1 159 ? 2.368 -15.078 -2.881 1.00 97.56 159 LEU A O 1
ATOM 1259 N N . HIS A 1 160 ? 1.802 -12.919 -2.709 1.00 96.50 160 HIS A N 1
ATOM 1260 C CA . HIS A 1 160 ? 2.740 -12.468 -3.729 1.00 96.50 160 HIS A CA 1
ATOM 1261 C C . HIS A 1 160 ? 4.198 -12.768 -3.380 1.00 96.50 160 HIS A C 1
ATOM 1263 O O . HIS A 1 160 ? 4.992 -12.932 -4.298 1.00 96.50 160 HIS A O 1
ATOM 1269 N N . LYS A 1 161 ? 4.563 -12.875 -2.097 1.00 97.19 161 LYS A N 1
ATOM 1270 C CA . LYS A 1 161 ? 5.915 -13.238 -1.634 1.00 97.19 161 LYS A CA 1
ATOM 1271 C C . LYS A 1 161 ? 6.171 -14.749 -1.590 1.00 97.19 161 LYS A C 1
ATOM 1273 O O . LYS A 1 161 ? 7.313 -15.159 -1.397 1.00 97.19 161 LYS A O 1
ATOM 1278 N N . LEU A 1 162 ? 5.157 -15.591 -1.805 1.00 97.94 162 LEU A N 1
ATOM 1279 C CA . LEU A 1 162 ? 5.319 -17.043 -1.962 1.00 97.94 162 LEU A CA 1
ATOM 1280 C C . LEU A 1 162 ? 5.791 -17.385 -3.385 1.00 97.94 162 LEU A C 1
ATOM 1282 O O . LEU A 1 162 ? 5.136 -18.111 -4.138 1.00 97.94 162 LEU A O 1
ATOM 1286 N N . ASN A 1 163 ? 6.954 -16.847 -3.750 1.00 97.56 163 ASN A N 1
ATOM 1287 C CA . ASN A 1 163 ? 7.604 -17.042 -5.039 1.00 97.56 163 ASN A CA 1
ATOM 1288 C C . ASN A 1 163 ? 9.108 -17.306 -4.861 1.00 97.56 163 ASN A C 1
ATOM 1290 O O . ASN A 1 163 ? 9.705 -16.934 -3.846 1.00 97.56 163 ASN A O 1
ATOM 1294 N N . THR A 1 164 ? 9.721 -17.964 -5.843 1.00 97.44 164 THR A N 1
ATOM 1295 C CA . THR A 1 164 ? 11.123 -18.403 -5.769 1.00 97.44 164 THR A CA 1
ATOM 1296 C C . THR A 1 164 ? 12.107 -17.240 -5.672 1.00 97.44 164 THR A C 1
ATOM 1298 O O . THR A 1 164 ? 13.130 -17.367 -5.000 1.00 97.44 164 THR A O 1
ATOM 1301 N N . SER A 1 165 ? 11.796 -16.092 -6.277 1.00 95.44 165 SER A N 1
ATOM 1302 C CA . SER A 1 165 ? 12.673 -14.921 -6.252 1.00 95.44 165 SER A CA 1
ATOM 1303 C C . SER A 1 165 ? 12.671 -14.216 -4.896 1.00 95.44 165 SER A C 1
ATOM 1305 O O . SER A 1 165 ? 13.729 -13.846 -4.397 1.00 95.44 165 SER A O 1
ATOM 1307 N N . PHE A 1 166 ? 11.514 -14.068 -4.246 1.00 96.31 166 PHE A N 1
ATOM 1308 C CA . PHE A 1 166 ? 11.442 -13.497 -2.898 1.00 96.31 166 PHE A CA 1
ATOM 1309 C C . PHE A 1 166 ? 12.139 -14.383 -1.865 1.00 96.31 166 PHE A C 1
ATOM 1311 O O . PHE A 1 166 ? 12.834 -13.870 -0.989 1.00 96.31 166 PHE A O 1
ATOM 1318 N N . LEU A 1 167 ? 11.948 -15.702 -1.979 1.00 97.81 167 LEU A N 1
ATOM 1319 C CA . LEU A 1 167 ? 12.466 -16.702 -1.042 1.00 97.81 167 LEU A CA 1
ATOM 1320 C C . LEU A 1 167 ? 13.963 -16.988 -1.206 1.00 97.81 167 LEU A C 1
ATOM 1322 O O . LEU A 1 167 ? 14.555 -17.646 -0.352 1.00 97.81 167 LEU A O 1
ATOM 1326 N N . SER A 1 168 ? 14.584 -16.490 -2.274 1.00 96.94 168 SER A N 1
ATOM 1327 C CA . SER A 1 168 ? 16.016 -16.623 -2.511 1.00 96.94 168 SER A CA 1
ATOM 1328 C C . SER A 1 168 ? 16.774 -15.404 -1.966 1.00 96.94 168 SER A C 1
ATOM 1330 O O . SER A 1 168 ? 16.556 -14.283 -2.439 1.00 96.94 168 SER A O 1
ATOM 1332 N N . PRO A 1 169 ? 17.744 -15.586 -1.049 1.00 95.12 169 PRO A N 1
ATOM 1333 C CA . PRO A 1 169 ? 18.634 -14.510 -0.604 1.00 95.12 169 PRO A CA 1
ATOM 1334 C C . PRO A 1 169 ? 19.428 -13.867 -1.745 1.00 95.12 169 PRO A C 1
ATOM 1336 O O . PRO A 1 169 ? 19.972 -12.779 -1.581 1.00 95.12 169 PRO A O 1
ATOM 1339 N N . GLU A 1 170 ? 19.516 -14.515 -2.907 1.00 91.62 170 GLU A N 1
ATOM 1340 C CA . GLU A 1 170 ? 20.237 -14.017 -4.075 1.00 91.62 170 GLU A CA 1
ATOM 1341 C C . GLU A 1 170 ? 19.395 -13.043 -4.903 1.00 91.62 170 GLU A C 1
ATOM 1343 O O . GLU A 1 170 ? 19.933 -12.052 -5.397 1.00 91.62 170 GLU A O 1
ATOM 1348 N N . THR A 1 171 ? 18.085 -13.266 -4.992 1.00 92.31 171 THR A N 1
ATOM 1349 C CA . THR A 1 171 ? 17.190 -12.526 -5.903 1.00 92.31 171 THR A CA 1
ATOM 1350 C C . THR A 1 171 ? 16.051 -11.791 -5.196 1.00 92.31 171 THR A C 1
ATOM 1352 O O . THR A 1 171 ? 15.219 -11.162 -5.852 1.00 92.31 171 THR A O 1
ATOM 1355 N N . THR A 1 172 ? 16.020 -11.813 -3.862 1.00 93.62 172 THR A N 1
ATOM 1356 C CA . THR A 1 172 ? 14.982 -11.137 -3.083 1.00 93.62 172 THR A CA 1
ATOM 1357 C C . THR A 1 172 ? 14.958 -9.629 -3.332 1.00 93.62 172 THR A C 1
ATOM 1359 O O . THR A 1 172 ? 15.982 -8.939 -3.310 1.00 93.62 172 THR A O 1
ATOM 1362 N N . SER A 1 173 ? 13.753 -9.090 -3.496 1.00 90.56 173 SER A N 1
ATOM 1363 C CA . SER A 1 173 ? 13.471 -7.652 -3.579 1.00 90.56 173 SER A CA 1
ATOM 1364 C C . SER A 1 173 ? 13.872 -6.886 -2.319 1.00 90.56 173 SER A C 1
ATOM 1366 O O . SER A 1 173 ? 14.044 -5.670 -2.387 1.00 90.56 173 SER A O 1
ATOM 1368 N N . LEU A 1 174 ? 14.083 -7.563 -1.182 1.00 90.25 174 LEU A N 1
ATOM 1369 C CA . LEU A 1 174 ? 14.578 -6.923 0.040 1.00 90.25 174 LEU A CA 1
ATOM 1370 C C . LEU A 1 174 ? 15.951 -6.264 -0.152 1.00 90.25 174 LEU A C 1
ATOM 1372 O O . LEU A 1 174 ? 16.268 -5.323 0.565 1.00 90.25 174 LEU A O 1
ATOM 1376 N N . LYS A 1 175 ? 16.742 -6.684 -1.147 1.00 86.56 175 LYS A N 1
ATOM 1377 C CA . LYS A 1 175 ? 18.022 -6.041 -1.491 1.00 86.56 175 LYS A CA 1
ATOM 1378 C C . LYS A 1 175 ? 17.891 -4.592 -1.946 1.00 86.56 175 LYS A C 1
ATOM 1380 O O . LYS A 1 175 ? 18.831 -3.830 -1.776 1.00 86.56 175 LYS A O 1
ATOM 1385 N N . VAL A 1 176 ? 16.750 -4.235 -2.533 1.00 81.06 176 VAL A N 1
ATOM 1386 C CA . VAL A 1 176 ? 16.456 -2.862 -2.973 1.00 81.06 176 VAL A CA 1
ATOM 1387 C C . VAL A 1 176 ? 15.946 -2.019 -1.802 1.00 81.06 176 VAL A C 1
ATOM 1389 O O . VAL A 1 176 ? 16.120 -0.809 -1.771 1.00 81.06 176 VAL A O 1
ATOM 1392 N N . VAL A 1 177 ? 15.305 -2.675 -0.834 1.00 79.38 177 VAL A N 1
ATOM 1393 C CA . VAL A 1 177 ? 14.595 -2.049 0.286 1.00 79.38 177 VAL A CA 1
ATOM 1394 C C . VAL A 1 177 ? 15.519 -1.805 1.479 1.00 79.38 177 VAL A C 1
ATOM 1396 O O . VAL A 1 177 ? 15.352 -0.829 2.199 1.00 79.38 177 VAL A O 1
ATOM 1399 N N . VAL A 1 178 ? 16.471 -2.703 1.721 1.00 82.12 178 VAL A N 1
ATOM 1400 C CA . VAL A 1 178 ? 17.383 -2.648 2.866 1.00 82.12 178 VAL A CA 1
ATOM 1401 C C . VAL A 1 178 ? 18.616 -1.815 2.489 1.00 82.12 178 VAL A C 1
ATOM 1403 O O . VAL A 1 178 ? 19.354 -2.233 1.594 1.00 82.12 178 VAL A O 1
ATOM 1406 N N . PRO A 1 179 ? 18.881 -0.672 3.154 1.00 74.94 179 PRO A N 1
ATOM 1407 C CA . PRO A 1 179 ? 19.977 0.213 2.786 1.00 74.94 179 PRO A CA 1
ATOM 1408 C C . PRO A 1 179 ? 21.346 -0.455 2.914 1.00 74.94 179 PRO A C 1
ATOM 1410 O O . PRO A 1 179 ? 21.545 -1.274 3.820 1.00 74.94 179 PRO A O 1
ATOM 1413 N N . PRO A 1 180 ? 22.332 -0.015 2.109 1.00 69.19 180 PRO A N 1
ATOM 1414 C CA . PRO A 1 180 ? 23.732 -0.398 2.275 1.00 69.19 180 PRO A CA 1
ATOM 1415 C C . PRO A 1 180 ? 24.255 -0.185 3.700 1.00 69.19 180 PRO A C 1
ATOM 1417 O O . PRO A 1 180 ? 25.027 -1.001 4.174 1.00 69.19 180 PRO A O 1
ATOM 1420 N N . VAL A 1 181 ? 23.741 0.814 4.429 1.00 67.31 181 VAL A N 1
ATOM 1421 C CA . VAL A 1 181 ? 24.166 1.162 5.800 1.00 67.31 181 VAL A CA 1
ATOM 1422 C C . VAL A 1 181 ? 24.094 -0.015 6.783 1.00 67.31 181 VAL A C 1
ATOM 1424 O O . VAL A 1 181 ? 24.950 -0.145 7.657 1.00 67.31 181 VAL A O 1
ATOM 1427 N N . LEU A 1 182 ? 23.108 -0.913 6.646 1.00 72.44 182 LEU A N 1
ATOM 1428 C CA . LEU A 1 182 ? 23.042 -2.128 7.473 1.00 72.44 182 LEU A CA 1
ATOM 1429 C C . LEU A 1 182 ? 24.222 -3.077 7.201 1.00 72.44 182 LEU A C 1
ATOM 1431 O O . LEU A 1 182 ? 24.688 -3.762 8.110 1.00 72.44 182 LEU A O 1
ATOM 1435 N N . PHE A 1 183 ? 24.710 -3.102 5.962 1.00 75.81 183 PHE A N 1
ATOM 1436 C CA . PHE A 1 183 ? 25.891 -3.858 5.554 1.00 75.81 183 PHE A CA 1
ATOM 1437 C C . PHE A 1 183 ? 27.189 -3.132 5.894 1.00 75.81 183 PHE A C 1
ATOM 1439 O O . PHE A 1 183 ? 28.137 -3.795 6.296 1.00 75.81 183 PHE A O 1
ATOM 1446 N N . ASP A 1 184 ? 27.216 -1.802 5.828 1.00 77.69 184 ASP A N 1
ATOM 1447 C CA . ASP A 1 184 ? 28.375 -1.010 6.248 1.00 77.69 184 ASP A CA 1
ATOM 1448 C C . ASP A 1 184 ? 28.663 -1.236 7.740 1.00 77.69 184 ASP A C 1
ATOM 1450 O O . ASP A 1 184 ? 29.812 -1.419 8.138 1.00 77.69 184 ASP A O 1
ATOM 1454 N N . PHE A 1 185 ? 27.618 -1.334 8.573 1.00 76.25 185 PHE A N 1
ATOM 1455 C CA . PHE A 1 185 ? 27.780 -1.711 9.978 1.00 76.25 185 PHE A CA 1
ATOM 1456 C C . PHE A 1 185 ? 28.328 -3.133 10.145 1.00 76.25 185 PHE A C 1
ATOM 1458 O O . PHE A 1 185 ? 29.215 -3.349 10.969 1.00 76.25 185 PHE A O 1
ATOM 1465 N N . ALA A 1 186 ? 27.840 -4.097 9.356 1.00 80.19 186 ALA A N 1
ATOM 1466 C CA . ALA A 1 186 ? 28.395 -5.451 9.341 1.00 80.19 186 ALA A CA 1
ATOM 1467 C C . ALA A 1 186 ? 29.882 -5.446 8.941 1.00 80.19 186 ALA A C 1
ATOM 1469 O O . ALA A 1 186 ? 30.664 -6.222 9.491 1.00 80.19 186 ALA A O 1
ATOM 1470 N N . GLY A 1 187 ? 30.275 -4.529 8.055 1.00 81.44 187 GLY A N 1
ATOM 1471 C CA . GLY A 1 187 ? 31.663 -4.288 7.684 1.00 81.44 187 GLY A CA 1
ATOM 1472 C C . GLY A 1 187 ? 32.531 -3.767 8.810 1.00 81.44 187 GLY A C 1
ATOM 1473 O O . GLY A 1 187 ? 33.587 -4.332 9.100 1.00 81.44 187 GLY A O 1
ATOM 1474 N N . LEU A 1 188 ? 32.024 -2.781 9.548 1.00 82.25 188 LEU A N 1
ATOM 1475 C CA . LEU A 1 188 ? 32.705 -2.231 10.721 1.00 82.25 188 LEU A CA 1
ATOM 1476 C C . LEU A 1 188 ? 32.986 -3.281 11.808 1.00 82.25 188 LEU A C 1
ATOM 1478 O O . LEU A 1 188 ? 33.965 -3.146 12.539 1.00 82.25 188 LEU A O 1
ATOM 1482 N N . VAL A 1 189 ? 32.163 -4.331 11.914 1.00 85.12 189 VAL A N 1
ATOM 1483 C CA . VAL A 1 189 ? 32.361 -5.435 12.874 1.00 85.12 189 VAL A CA 1
ATOM 1484 C C . VAL A 1 189 ? 33.035 -6.675 12.267 1.00 85.12 189 VAL A C 1
ATOM 1486 O O . VAL A 1 189 ? 33.106 -7.713 12.924 1.00 85.12 189 VAL A O 1
ATOM 1489 N N . GLY A 1 190 ? 33.542 -6.592 11.032 1.00 83.88 190 GLY A N 1
ATOM 1490 C CA . GLY A 1 190 ? 34.277 -7.679 10.374 1.00 83.88 190 GLY A CA 1
ATOM 1491 C C . GLY A 1 190 ? 33.413 -8.863 9.916 1.00 83.88 190 GLY A C 1
ATOM 1492 O O . GLY A 1 190 ? 33.924 -9.970 9.749 1.00 83.88 190 GLY A O 1
ATOM 1493 N N . LEU A 1 191 ? 32.108 -8.660 9.710 1.00 84.12 191 LEU A N 1
ATOM 1494 C CA . LEU A 1 191 ? 31.138 -9.681 9.286 1.00 84.12 191 LEU A CA 1
ATOM 1495 C C . LEU A 1 191 ? 30.803 -9.605 7.782 1.00 84.12 191 LEU A C 1
ATOM 1497 O O . LEU A 1 191 ? 29.693 -9.929 7.367 1.00 84.12 191 LEU A O 1
ATOM 1501 N N . GLU A 1 192 ? 31.753 -9.199 6.936 1.00 80.38 192 GLU A N 1
ATOM 1502 C CA . GLU A 1 192 ? 31.519 -8.972 5.494 1.00 80.38 192 GLU A CA 1
ATOM 1503 C C . GLU A 1 192 ? 31.438 -10.241 4.639 1.00 80.38 192 GLU A C 1
ATOM 1505 O O . GLU A 1 192 ? 31.266 -10.163 3.421 1.00 80.38 192 GLU A O 1
ATOM 1510 N N . ASN A 1 193 ? 31.573 -11.432 5.227 1.00 84.75 193 ASN A N 1
ATOM 1511 C CA . ASN A 1 193 ? 31.557 -12.644 4.418 1.00 84.75 193 ASN A CA 1
ATOM 1512 C C . ASN A 1 193 ? 30.185 -12.841 3.731 1.00 84.75 193 ASN A C 1
ATOM 1514 O O . ASN A 1 193 ? 29.119 -12.543 4.278 1.00 84.75 193 ASN A O 1
ATOM 1518 N N . GLY A 1 194 ? 30.201 -13.361 2.498 1.00 83.44 194 GLY A N 1
ATOM 1519 C CA . GLY A 1 194 ? 28.974 -13.556 1.711 1.00 83.44 194 GLY A CA 1
ATOM 1520 C C . GLY A 1 194 ? 27.940 -14.452 2.410 1.00 83.44 194 GLY A C 1
ATOM 1521 O O . GLY A 1 194 ? 26.735 -14.266 2.236 1.00 83.44 194 GLY A O 1
ATOM 1522 N N . GLY A 1 195 ? 28.405 -15.371 3.265 1.00 88.75 195 GLY A N 1
ATOM 1523 C CA . GLY A 1 195 ? 27.555 -16.224 4.095 1.00 88.75 195 GLY A CA 1
ATOM 1524 C C . GLY A 1 195 ? 26.706 -15.439 5.097 1.00 88.75 195 GLY A C 1
ATOM 1525 O O . GLY A 1 195 ? 25.507 -15.694 5.198 1.00 88.75 195 GLY A O 1
ATOM 1526 N N . PHE A 1 196 ? 27.280 -14.450 5.787 1.00 88.38 196 PHE A N 1
ATOM 1527 C CA . PHE A 1 196 ? 26.562 -13.603 6.741 1.00 88.38 196 PHE A CA 1
ATOM 1528 C C . PHE A 1 196 ? 25.489 -12.766 6.044 1.00 88.38 196 PHE A C 1
ATOM 1530 O O . PHE A 1 196 ? 24.337 -12.757 6.478 1.00 88.38 196 PHE A O 1
ATOM 1537 N N . LYS A 1 197 ? 25.827 -12.138 4.909 1.00 87.00 197 LYS A N 1
ATOM 1538 C CA . LYS A 1 197 ? 24.872 -11.363 4.100 1.00 87.00 197 LYS A CA 1
ATOM 1539 C C . LYS A 1 197 ? 23.683 -12.216 3.651 1.00 87.00 197 LYS A C 1
ATOM 1541 O O . LYS A 1 197 ? 22.534 -11.807 3.828 1.00 87.00 197 LYS A O 1
ATOM 1546 N N . ASN A 1 198 ? 23.942 -13.412 3.121 1.00 90.81 198 ASN A N 1
ATOM 1547 C CA . ASN A 1 198 ? 22.885 -14.339 2.711 1.00 90.81 198 ASN A CA 1
ATOM 1548 C C . ASN A 1 198 ? 22.060 -14.832 3.910 1.00 90.81 198 ASN A C 1
ATOM 1550 O O . ASN A 1 198 ? 20.831 -14.895 3.824 1.00 90.81 198 ASN A O 1
ATOM 1554 N N . GLY A 1 199 ? 22.703 -15.119 5.044 1.00 92.69 199 GLY A N 1
ATOM 1555 C CA . GLY A 1 199 ? 22.030 -15.487 6.290 1.00 92.69 199 GLY A CA 1
ATOM 1556 C C . GLY A 1 199 ? 21.096 -14.387 6.797 1.00 92.69 199 GLY A C 1
ATOM 1557 O O . GLY A 1 199 ? 19.937 -14.658 7.106 1.00 92.69 199 GLY A O 1
ATOM 1558 N N . MET A 1 200 ? 21.546 -13.131 6.796 1.00 90.81 200 MET A N 1
ATOM 1559 C CA . MET A 1 200 ? 20.728 -11.989 7.206 1.00 90.81 200 MET A CA 1
ATOM 1560 C C . MET A 1 200 ? 19.519 -11.796 6.285 1.00 90.81 200 MET A C 1
ATOM 1562 O O . MET A 1 200 ? 18.401 -11.646 6.775 1.00 90.81 200 MET A O 1
ATOM 1566 N N . PHE A 1 201 ? 19.701 -11.863 4.961 1.00 92.69 201 PHE A N 1
ATOM 1567 C CA . PHE A 1 201 ? 18.564 -11.809 4.035 1.00 92.69 201 PHE A CA 1
ATOM 1568 C C . PHE A 1 201 ? 17.597 -12.972 4.240 1.00 92.69 201 PHE A C 1
ATOM 1570 O O . PHE A 1 201 ? 16.393 -12.751 4.216 1.00 92.69 201 PHE A O 1
ATOM 1577 N N . THR A 1 202 ? 18.096 -14.176 4.519 1.00 96.00 202 THR A N 1
ATOM 1578 C CA . THR A 1 202 ? 17.248 -15.329 4.857 1.00 96.00 202 THR A CA 1
ATOM 1579 C C . THR A 1 202 ? 16.371 -15.021 6.072 1.00 96.00 202 THR A C 1
ATOM 1581 O O . THR A 1 202 ? 15.157 -15.217 6.023 1.00 96.00 202 THR A O 1
ATOM 1584 N N . VAL A 1 203 ? 16.952 -14.462 7.141 1.00 95.06 203 VAL A N 1
ATOM 1585 C CA . VAL A 1 203 ? 16.197 -14.039 8.331 1.00 95.06 203 VAL A CA 1
ATOM 1586 C C . VAL A 1 203 ? 15.149 -12.986 7.973 1.00 95.06 203 VAL A C 1
ATOM 1588 O O . VAL A 1 203 ? 13.996 -13.130 8.368 1.00 95.06 203 VAL A O 1
ATOM 1591 N N . LEU A 1 204 ? 15.509 -11.961 7.196 1.00 94.25 204 LEU A N 1
ATOM 1592 C CA . LEU A 1 204 ? 14.582 -10.893 6.809 1.00 94.25 204 LEU A CA 1
ATOM 1593 C C . LEU A 1 204 ? 13.429 -11.396 5.924 1.00 94.25 204 LEU A C 1
ATOM 1595 O O . LEU A 1 204 ? 12.290 -10.969 6.123 1.00 94.25 204 LEU A O 1
ATOM 1599 N N . ILE A 1 205 ? 13.692 -12.324 4.997 1.00 96.06 205 ILE A N 1
ATOM 1600 C CA . ILE A 1 205 ? 12.678 -12.980 4.152 1.00 96.06 205 ILE A CA 1
ATOM 1601 C C . ILE A 1 205 ? 11.627 -13.659 5.035 1.00 96.06 205 ILE A C 1
ATOM 1603 O O . ILE A 1 205 ? 10.435 -13.350 4.939 1.00 96.06 205 ILE A O 1
ATOM 1607 N N . TYR A 1 206 ? 12.059 -14.551 5.931 1.00 97.75 206 TYR A N 1
ATOM 1608 C CA . TYR A 1 206 ? 11.134 -15.313 6.771 1.00 97.75 206 TYR A CA 1
ATOM 1609 C C . TYR A 1 206 ? 10.483 -14.455 7.855 1.00 97.75 206 TYR A C 1
ATOM 1611 O O . TYR A 1 206 ? 9.295 -14.625 8.117 1.00 97.75 206 TYR A O 1
ATOM 1619 N N . ALA A 1 207 ? 11.201 -13.496 8.443 1.00 96.50 207 ALA A N 1
ATOM 1620 C CA . ALA A 1 207 ? 10.626 -12.556 9.402 1.00 96.50 207 ALA A CA 1
ATOM 1621 C C . ALA A 1 207 ? 9.503 -11.726 8.764 1.00 96.50 207 ALA A C 1
ATOM 1623 O O . ALA A 1 207 ? 8.448 -11.552 9.377 1.00 96.50 207 ALA A O 1
ATOM 1624 N N . THR A 1 208 ? 9.695 -11.272 7.521 1.00 96.19 208 THR A N 1
ATOM 1625 C CA . THR A 1 208 ? 8.673 -10.544 6.756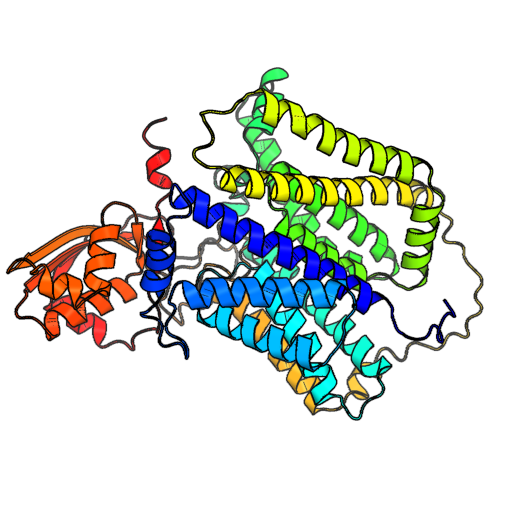 1.00 96.19 208 THR A CA 1
ATOM 1626 C C . THR A 1 208 ? 7.447 -11.420 6.510 1.00 96.19 208 THR A C 1
ATOM 1628 O O . THR A 1 208 ? 6.340 -11.028 6.875 1.00 96.19 208 THR A O 1
ATOM 1631 N N . LEU A 1 209 ? 7.634 -12.629 5.970 1.00 97.62 209 LEU A N 1
ATOM 1632 C CA . LEU A 1 209 ? 6.537 -13.561 5.683 1.00 97.62 209 LEU A CA 1
ATOM 1633 C C . LEU A 1 209 ? 5.748 -13.950 6.934 1.00 97.62 209 LEU A C 1
ATOM 1635 O O . LEU A 1 209 ? 4.520 -13.893 6.931 1.00 97.62 209 LEU A O 1
ATOM 1639 N N . LEU A 1 210 ? 6.441 -14.323 8.012 1.00 97.94 210 LEU A N 1
ATOM 1640 C CA . LEU A 1 210 ? 5.805 -14.705 9.272 1.00 97.94 210 LEU A CA 1
ATOM 1641 C C . LEU A 1 210 ? 5.038 -13.535 9.883 1.00 97.94 210 LEU A C 1
ATOM 1643 O O . LEU A 1 210 ? 3.932 -13.731 10.383 1.00 97.94 210 LEU A O 1
ATOM 1647 N N . THR A 1 211 ? 5.593 -12.325 9.817 1.00 97.75 211 THR A N 1
ATOM 1648 C CA . THR A 1 211 ? 4.934 -11.128 10.344 1.00 97.75 211 THR A CA 1
ATOM 1649 C C . THR A 1 211 ? 3.680 -10.797 9.545 1.00 97.75 211 THR A C 1
ATOM 1651 O O . THR A 1 211 ? 2.600 -10.694 10.125 1.00 97.75 211 THR A O 1
ATOM 1654 N N . GLU A 1 212 ? 3.781 -10.685 8.221 1.00 97.19 212 GLU A N 1
ATOM 1655 C CA . GLU A 1 212 ? 2.635 -10.376 7.360 1.00 97.19 212 GLU A CA 1
ATOM 1656 C C . GLU A 1 212 ? 1.538 -11.448 7.450 1.00 97.19 212 GLU A C 1
ATOM 1658 O O . GLU A 1 212 ? 0.356 -11.105 7.461 1.00 97.19 212 GLU A O 1
ATOM 1663 N N . LEU A 1 213 ? 1.913 -12.725 7.600 1.00 97.38 213 LEU A N 1
ATOM 1664 C CA . LEU A 1 213 ? 0.968 -13.820 7.814 1.00 97.38 213 LEU A CA 1
ATOM 1665 C C . LEU A 1 213 ? 0.307 -13.745 9.190 1.00 97.38 213 LEU A C 1
ATOM 1667 O O . LEU A 1 213 ? -0.900 -13.937 9.293 1.00 97.38 213 LEU A O 1
ATOM 1671 N N . ALA A 1 214 ? 1.069 -13.469 10.248 1.00 97.94 214 ALA A N 1
ATOM 1672 C CA . ALA A 1 214 ? 0.556 -13.453 11.614 1.00 97.94 214 ALA A CA 1
ATOM 1673 C C . ALA A 1 214 ? -0.367 -12.258 11.884 1.00 97.94 214 ALA A C 1
ATOM 1675 O O . ALA A 1 214 ? -1.336 -12.395 12.635 1.00 97.94 214 ALA A O 1
ATOM 1676 N N . LEU A 1 215 ? -0.092 -11.092 11.290 1.00 97.38 215 LEU A N 1
ATOM 1677 C CA . LEU A 1 215 ? -0.778 -9.838 11.612 1.00 97.38 215 LEU A CA 1
ATOM 1678 C C . LEU A 1 215 ? -2.313 -9.914 11.508 1.00 97.38 215 LEU A C 1
ATOM 1680 O O . LEU A 1 215 ? -2.966 -9.564 12.497 1.00 97.38 215 LEU A O 1
ATOM 1684 N N . PRO A 1 216 ? -2.925 -10.417 10.416 1.00 96.00 216 PRO A N 1
ATOM 1685 C CA . PRO A 1 216 ? -4.378 -10.578 10.336 1.00 96.00 216 PRO A CA 1
ATOM 1686 C C . PRO A 1 216 ? -4.953 -11.421 11.477 1.00 96.00 216 PRO A C 1
ATOM 1688 O O . PRO A 1 216 ? -5.928 -11.019 12.114 1.00 96.00 216 PRO A O 1
ATOM 1691 N N . PHE A 1 217 ? -4.335 -12.565 11.786 1.00 96.31 217 PHE A N 1
ATOM 1692 C CA . PHE A 1 217 ? -4.822 -13.462 12.837 1.00 96.31 217 PHE A CA 1
ATOM 1693 C C . PHE A 1 217 ? -4.680 -12.835 14.221 1.00 96.31 217 PHE A C 1
ATOM 1695 O O . PHE A 1 217 ? -5.631 -12.850 15.011 1.00 96.31 217 PHE A O 1
ATOM 1702 N N . LEU A 1 218 ? -3.515 -12.240 14.498 1.00 96.38 218 LEU A N 1
ATOM 1703 C CA . LEU A 1 218 ? -3.242 -11.603 15.777 1.00 96.38 218 LEU A CA 1
ATOM 1704 C C . LEU A 1 218 ? -4.215 -10.449 16.025 1.00 96.38 218 LEU A C 1
ATOM 1706 O O . LEU A 1 218 ? -4.781 -10.388 17.114 1.00 96.38 218 LEU A O 1
ATOM 1710 N N . LEU A 1 219 ? -4.459 -9.592 15.028 1.00 95.38 219 LEU A N 1
ATOM 1711 C CA . LEU A 1 219 ? -5.327 -8.411 15.132 1.00 95.38 219 LEU A CA 1
ATOM 1712 C C . LEU A 1 219 ? -6.821 -8.763 15.233 1.00 95.38 219 LEU A C 1
ATOM 1714 O O . LEU A 1 219 ? -7.557 -8.149 16.020 1.00 95.38 219 LEU A O 1
ATOM 1718 N N . VAL A 1 220 ? -7.286 -9.760 14.472 1.00 94.25 220 VAL A N 1
ATOM 1719 C CA . VAL A 1 220 ? -8.690 -10.205 14.495 1.00 94.25 220 VAL A CA 1
ATOM 1720 C C . VAL A 1 220 ? -9.041 -10.842 15.841 1.00 94.25 220 VAL A C 1
ATOM 1722 O O . VAL A 1 220 ? -10.116 -10.571 16.396 1.00 94.25 220 VAL A O 1
ATOM 1725 N N . TYR A 1 221 ? -8.146 -11.652 16.408 1.00 92.38 221 TYR A N 1
ATOM 1726 C CA . TYR A 1 221 ? -8.422 -12.352 17.655 1.00 92.38 221 TYR A CA 1
ATOM 1727 C C . TYR A 1 221 ? -8.187 -11.461 18.883 1.00 92.38 221 TYR A C 1
ATOM 1729 O O . TYR A 1 221 ? -7.076 -11.036 19.186 1.00 92.38 221 TYR A O 1
ATOM 1737 N N . LYS A 1 222 ? -9.259 -11.213 19.652 1.00 88.94 222 LYS A N 1
ATOM 1738 C CA . LYS A 1 222 ? -9.253 -10.293 20.807 1.00 88.94 222 LYS A CA 1
ATOM 1739 C C . LYS A 1 222 ? -8.090 -10.516 21.776 1.00 88.94 222 LYS A C 1
ATOM 1741 O O . LYS A 1 222 ? -7.538 -9.551 22.285 1.00 88.94 222 LYS A O 1
ATOM 1746 N N . ARG A 1 223 ? -7.723 -11.774 22.054 1.00 89.19 223 ARG A N 1
ATOM 1747 C CA . ARG A 1 223 ? -6.697 -12.068 23.068 1.00 89.19 223 ARG A CA 1
ATOM 1748 C C . ARG A 1 223 ? -5.284 -11.711 22.612 1.00 89.19 223 ARG A C 1
ATOM 1750 O O . ARG A 1 223 ? -4.460 -11.438 23.477 1.00 89.19 223 ARG A O 1
ATOM 1757 N N . THR A 1 224 ? -5.026 -11.730 21.308 1.00 92.44 224 THR A N 1
ATOM 1758 C CA . THR A 1 224 ? -3.709 -11.506 20.689 1.00 92.44 224 THR A CA 1
ATOM 1759 C C . THR A 1 224 ? -3.594 -10.147 20.011 1.00 92.44 224 THR A C 1
ATOM 1761 O O . THR A 1 224 ? -2.523 -9.788 19.535 1.00 92.44 224 THR A O 1
ATOM 1764 N N . ARG A 1 225 ? -4.680 -9.373 19.978 1.00 92.12 225 ARG A N 1
ATOM 1765 C CA . ARG A 1 225 ? -4.774 -8.123 19.226 1.00 92.12 225 ARG A CA 1
ATOM 1766 C C . ARG A 1 225 ? -3.693 -7.116 19.560 1.00 92.12 225 ARG A C 1
ATOM 1768 O O . ARG A 1 225 ? -3.106 -6.552 18.649 1.00 92.12 225 ARG A O 1
ATOM 1775 N N . ILE A 1 226 ? -3.430 -6.906 20.845 1.00 88.56 226 ILE A N 1
ATOM 1776 C CA . ILE A 1 226 ? -2.384 -5.981 21.285 1.00 88.56 226 ILE A CA 1
ATOM 1777 C C . ILE A 1 226 ? -1.012 -6.444 20.794 1.00 88.56 226 ILE A C 1
ATOM 1779 O O . ILE A 1 226 ? -0.249 -5.635 20.283 1.00 88.56 226 ILE A O 1
ATOM 1783 N N . ALA A 1 227 ? -0.724 -7.747 20.870 1.00 91.31 227 ALA A N 1
ATOM 1784 C CA . ALA A 1 227 ? 0.518 -8.293 20.335 1.00 91.31 227 ALA A CA 1
ATOM 1785 C C . ALA A 1 227 ? 0.614 -8.082 18.815 1.00 91.31 227 ALA A C 1
ATOM 1787 O O . ALA A 1 227 ? 1.652 -7.644 18.335 1.00 91.31 227 ALA A O 1
ATOM 1788 N N . GLY A 1 228 ? -0.474 -8.310 18.068 1.00 94.38 228 GLY A N 1
ATOM 1789 C CA . GLY A 1 228 ? -0.533 -8.016 16.631 1.00 94.38 228 GLY A CA 1
ATOM 1790 C C . GLY A 1 228 ? -0.324 -6.536 16.317 1.00 94.38 228 GLY A C 1
ATOM 1791 O O . GLY A 1 228 ? 0.415 -6.191 15.404 1.00 94.38 228 GLY A O 1
ATOM 1792 N N . TRP A 1 229 ? -0.923 -5.653 17.110 1.00 93.00 229 TRP A N 1
ATOM 1793 C CA . TRP A 1 229 ? -0.786 -4.210 16.955 1.00 93.00 229 TRP A CA 1
ATOM 1794 C C . TRP A 1 229 ? 0.658 -3.746 17.195 1.00 93.00 229 TRP A C 1
ATOM 1796 O O . TRP A 1 229 ? 1.209 -3.024 16.367 1.00 93.00 229 TRP A O 1
ATOM 1806 N N . LEU A 1 230 ? 1.298 -4.220 18.270 1.00 89.69 230 LEU A N 1
ATOM 1807 C CA . LEU A 1 230 ? 2.698 -3.913 18.584 1.00 89.69 230 LEU A CA 1
ATOM 1808 C C . LEU A 1 230 ? 3.662 -4.499 17.552 1.00 89.69 230 LEU A C 1
ATOM 1810 O O . LEU A 1 230 ? 4.544 -3.788 17.078 1.00 89.69 230 LEU A O 1
ATOM 1814 N N . LEU A 1 231 ? 3.474 -5.768 17.173 1.00 94.50 231 LEU A N 1
ATOM 1815 C CA . LEU A 1 231 ? 4.268 -6.420 16.131 1.00 94.50 231 LEU A CA 1
ATOM 1816 C C . LEU A 1 231 ? 4.206 -5.616 14.834 1.00 94.50 231 LEU A C 1
ATOM 1818 O O . LEU A 1 231 ? 5.229 -5.338 14.216 1.00 94.50 231 LEU A O 1
ATOM 1822 N N . GLY A 1 232 ? 3.003 -5.205 14.446 1.00 94.06 232 GLY A N 1
ATOM 1823 C CA . GLY A 1 232 ? 2.799 -4.441 13.234 1.00 94.06 232 GLY A CA 1
ATOM 1824 C C . GLY A 1 232 ? 3.430 -3.051 13.295 1.00 94.06 232 GLY A C 1
ATOM 1825 O O . GLY A 1 232 ? 3.926 -2.568 12.284 1.00 94.06 232 GLY A O 1
ATOM 1826 N N . LEU A 1 233 ? 3.403 -2.410 14.463 1.00 90.62 233 LEU A N 1
ATOM 1827 C CA . LEU A 1 233 ? 4.008 -1.102 14.682 1.00 90.62 233 LEU A CA 1
ATOM 1828 C C . LEU A 1 233 ? 5.538 -1.179 14.598 1.00 90.62 233 LEU A C 1
ATOM 1830 O O . LEU A 1 233 ? 6.144 -0.369 13.905 1.00 90.62 233 LEU A O 1
ATOM 1834 N N . ILE A 1 234 ? 6.150 -2.197 15.213 1.00 90.50 234 ILE A N 1
ATOM 1835 C CA . ILE A 1 234 ? 7.587 -2.485 15.073 1.00 90.50 234 ILE A CA 1
ATOM 1836 C C . ILE A 1 234 ? 7.930 -2.740 13.606 1.00 90.50 234 ILE A C 1
ATOM 1838 O O . ILE A 1 234 ? 8.849 -2.127 13.077 1.00 90.50 234 ILE A O 1
ATOM 1842 N N . PHE A 1 235 ? 7.182 -3.624 12.945 1.00 93.88 235 PHE A N 1
ATOM 1843 C CA . PHE A 1 235 ? 7.429 -4.009 11.560 1.00 93.88 235 PHE A CA 1
ATOM 1844 C C . PHE A 1 235 ? 7.396 -2.807 10.613 1.00 93.88 235 PHE A C 1
ATOM 1846 O O . PHE A 1 235 ? 8.343 -2.592 9.860 1.00 93.88 235 PHE A O 1
ATOM 1853 N N . HIS A 1 236 ? 6.359 -1.972 10.696 1.00 92.38 236 HIS A N 1
ATOM 1854 C CA . HIS A 1 236 ? 6.259 -0.792 9.835 1.00 92.38 236 HIS A CA 1
ATOM 1855 C C . HIS A 1 236 ? 7.182 0.349 10.254 1.00 92.38 236 HIS A C 1
ATOM 1857 O O . HIS A 1 236 ? 7.635 1.105 9.398 1.00 92.38 236 HIS A O 1
ATOM 1863 N N . GLY A 1 237 ? 7.522 0.459 11.540 1.00 87.25 237 GLY A N 1
ATOM 1864 C CA . GLY A 1 237 ? 8.579 1.355 12.004 1.00 87.25 237 GLY A CA 1
ATOM 1865 C C . GLY A 1 237 ? 9.935 0.981 11.401 1.00 87.25 237 GLY A C 1
ATOM 1866 O O . GLY A 1 237 ? 10.630 1.847 10.875 1.00 87.25 237 GLY A O 1
ATOM 1867 N N . LEU A 1 238 ? 10.273 -0.314 11.389 1.00 87.19 238 LEU A N 1
ATOM 1868 C CA . LEU A 1 238 ? 11.482 -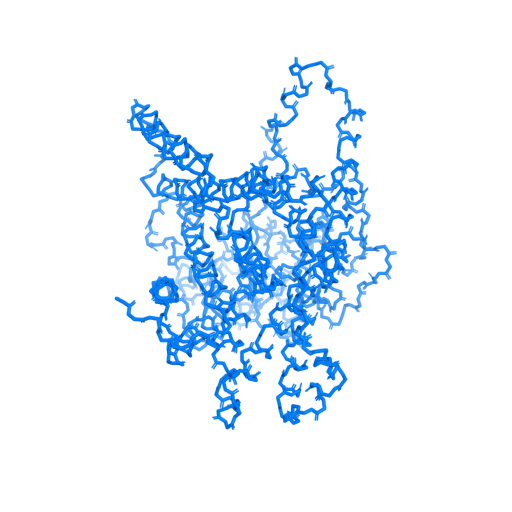0.830 10.744 1.00 87.19 238 LEU A CA 1
ATOM 1869 C C . LEU A 1 238 ? 11.449 -0.623 9.231 1.00 87.19 238 LEU A C 1
ATOM 1871 O O . LEU A 1 238 ? 12.440 -0.170 8.677 1.00 87.19 238 LEU A O 1
ATOM 1875 N N . ILE A 1 239 ? 10.325 -0.885 8.558 1.00 87.06 239 ILE A N 1
ATOM 1876 C CA . ILE A 1 239 ? 10.194 -0.599 7.121 1.00 87.06 239 ILE A CA 1
ATOM 1877 C C . ILE A 1 239 ? 10.345 0.897 6.849 1.00 87.06 239 ILE A C 1
ATOM 1879 O O . ILE A 1 239 ? 11.040 1.271 5.918 1.00 87.06 239 ILE A O 1
ATOM 1883 N N . THR A 1 240 ? 9.745 1.767 7.654 1.00 84.69 240 THR A N 1
ATOM 1884 C CA . THR A 1 240 ? 9.888 3.218 7.477 1.00 84.69 240 THR A CA 1
ATOM 1885 C C . THR A 1 240 ? 11.344 3.644 7.625 1.00 84.69 240 THR A C 1
ATOM 1887 O O . THR A 1 240 ? 11.853 4.384 6.791 1.00 84.69 240 THR A O 1
ATOM 1890 N N . TYR A 1 241 ? 12.023 3.143 8.657 1.00 82.38 241 TYR A N 1
ATOM 1891 C CA . TYR A 1 241 ? 13.418 3.472 8.929 1.00 82.38 241 TYR A CA 1
ATOM 1892 C C . TYR A 1 241 ? 14.379 2.918 7.875 1.00 82.38 241 TYR A C 1
ATOM 1894 O O . TYR A 1 241 ? 15.257 3.633 7.408 1.00 82.38 241 TYR A O 1
ATOM 1902 N N . LEU A 1 242 ? 14.213 1.649 7.501 1.00 81.19 242 LEU A N 1
ATOM 1903 C CA . LEU A 1 242 ? 15.105 0.973 6.567 1.00 81.19 242 LEU A CA 1
ATOM 1904 C C . LEU A 1 242 ? 14.765 1.338 5.122 1.00 81.19 242 LEU A C 1
ATOM 1906 O O . LEU A 1 242 ? 15.634 1.742 4.371 1.00 81.19 242 LEU A O 1
ATOM 1910 N N . ALA A 1 243 ? 13.503 1.251 4.723 1.00 78.88 243 ALA A N 1
ATOM 1911 C CA . ALA A 1 243 ? 13.100 1.427 3.332 1.00 78.88 243 ALA A CA 1
ATOM 1912 C C . ALA A 1 243 ? 12.782 2.873 2.934 1.00 78.88 243 ALA A C 1
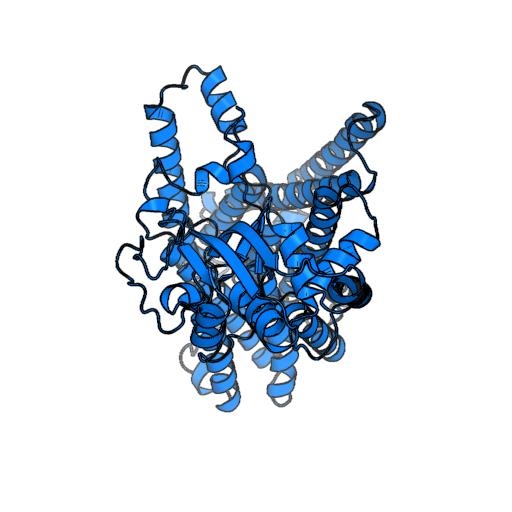ATOM 1914 O O . ALA A 1 243 ? 12.536 3.130 1.757 1.00 78.88 243 ALA A O 1
ATOM 1915 N N . GLY A 1 244 ? 12.669 3.798 3.895 1.00 76.69 244 GLY A N 1
ATOM 1916 C CA . GLY A 1 244 ? 12.125 5.136 3.636 1.00 76.69 244 GLY A CA 1
ATOM 1917 C C . GLY A 1 244 ? 10.644 5.118 3.228 1.00 76.69 244 GLY A C 1
ATOM 1918 O O . GLY A 1 244 ? 10.138 6.067 2.639 1.00 76.69 244 GLY A O 1
ATOM 1919 N N . VAL A 1 245 ? 9.915 4.032 3.504 1.00 81.00 245 VAL A N 1
ATOM 1920 C CA . VAL A 1 245 ? 8.512 3.878 3.080 1.00 81.00 245 VAL A CA 1
ATOM 1921 C C . VAL A 1 245 ? 7.582 4.340 4.204 1.00 81.00 245 VAL A C 1
ATOM 1923 O O . VAL A 1 245 ? 7.057 3.544 4.987 1.00 81.00 245 VAL A O 1
ATOM 1926 N N . SER A 1 246 ? 7.407 5.656 4.308 1.00 82.06 246 SER A N 1
ATOM 1927 C CA . SER A 1 246 ? 6.630 6.293 5.381 1.00 82.06 246 SER A CA 1
ATOM 1928 C C . SER A 1 246 ? 5.137 6.451 5.058 1.00 82.06 246 SER A C 1
ATOM 1930 O O . SER A 1 246 ? 4.292 6.315 5.946 1.00 82.06 246 SER A O 1
ATOM 1932 N N . ASP A 1 247 ? 4.783 6.674 3.791 1.00 81.94 247 ASP A N 1
ATOM 1933 C CA . ASP A 1 247 ? 3.407 6.932 3.358 1.00 81.94 247 ASP A CA 1
ATOM 1934 C C . ASP A 1 247 ? 2.495 5.706 3.532 1.00 81.94 247 ASP A C 1
ATOM 1936 O O . ASP A 1 247 ? 1.450 5.789 4.187 1.00 81.94 247 ASP A O 1
ATOM 1940 N N . TYR A 1 248 ? 2.923 4.538 3.045 1.00 87.12 248 TYR A N 1
ATOM 1941 C CA . TYR A 1 248 ? 2.235 3.266 3.270 1.00 87.12 248 TYR A CA 1
ATOM 1942 C C . TYR A 1 248 ? 2.115 2.955 4.766 1.00 87.12 248 TYR A C 1
ATOM 1944 O O . TYR A 1 248 ? 1.055 2.524 5.227 1.00 87.12 248 TYR A O 1
ATOM 1952 N N . THR A 1 249 ? 3.172 3.230 5.534 1.00 89.88 249 THR A N 1
ATOM 1953 C CA . THR A 1 249 ? 3.202 2.990 6.977 1.00 89.88 249 THR A CA 1
ATOM 1954 C C . THR A 1 249 ? 2.137 3.801 7.715 1.00 89.88 249 THR A C 1
ATOM 1956 O O . THR A 1 249 ? 1.412 3.258 8.546 1.00 89.88 249 THR A O 1
ATOM 1959 N N . ILE A 1 250 ? 1.955 5.084 7.409 1.00 87.69 250 ILE A N 1
ATOM 1960 C CA . ILE A 1 250 ? 0.897 5.863 8.073 1.00 87.69 250 ILE A CA 1
ATOM 1961 C C . ILE A 1 250 ? -0.486 5.339 7.700 1.00 87.69 250 ILE A C 1
ATOM 1963 O O . ILE A 1 250 ? -1.353 5.208 8.571 1.00 87.69 250 ILE A O 1
ATOM 1967 N N . VAL A 1 251 ? -0.690 4.997 6.426 1.00 90.88 251 VAL A N 1
ATOM 1968 C CA . VAL A 1 251 ? -1.963 4.441 5.965 1.00 90.88 251 VAL A CA 1
ATOM 1969 C C . VAL A 1 251 ? -2.270 3.153 6.720 1.00 90.88 251 VAL A C 1
ATOM 1971 O O . VAL A 1 251 ? -3.333 3.063 7.327 1.00 90.88 251 VAL A O 1
ATOM 1974 N N . ILE A 1 252 ? -1.360 2.183 6.782 1.00 94.06 252 ILE A N 1
ATOM 1975 C CA . ILE A 1 252 ? -1.627 0.906 7.459 1.00 94.06 252 ILE A CA 1
ATOM 1976 C C . ILE A 1 252 ? -1.776 1.061 8.983 1.00 94.06 252 ILE A C 1
ATOM 1978 O O . ILE A 1 252 ? -2.653 0.434 9.581 1.00 94.06 252 ILE A O 1
ATOM 1982 N N . LEU A 1 253 ? -1.023 1.968 9.616 1.00 91.06 253 LEU A N 1
ATOM 1983 C CA . LEU A 1 253 ? -1.181 2.284 11.040 1.00 91.06 253 LEU A CA 1
ATOM 1984 C C . LEU A 1 253 ? -2.531 2.953 11.338 1.00 91.06 253 LEU A C 1
ATOM 1986 O O . LEU A 1 253 ? -3.086 2.755 12.422 1.00 91.06 253 LEU A O 1
ATOM 1990 N N . SER A 1 254 ? -3.123 3.665 10.372 1.00 92.38 254 SER A N 1
ATOM 1991 C CA . SER A 1 254 ? -4.504 4.135 10.503 1.00 92.38 254 SER A CA 1
ATOM 1992 C C . SER A 1 254 ? -5.479 2.961 10.642 1.00 92.38 254 SER A C 1
ATOM 1994 O O . SER A 1 254 ? -6.339 2.995 11.518 1.00 92.38 254 SER A O 1
ATOM 1996 N N . PHE A 1 255 ? -5.312 1.872 9.881 1.00 95.44 255 PHE A N 1
ATOM 1997 C CA . PHE A 1 255 ? -6.185 0.695 9.982 1.00 95.44 255 PHE A CA 1
ATOM 1998 C C . PHE A 1 255 ? -6.045 -0.032 11.315 1.00 95.44 255 PHE A C 1
ATOM 2000 O O . PHE A 1 255 ? -7.026 -0.563 11.834 1.00 95.44 255 PHE A O 1
ATOM 2007 N N . TYR A 1 256 ? -4.861 -0.026 11.915 1.00 94.25 256 TYR A N 1
ATOM 2008 C CA . TYR A 1 256 ? -4.623 -0.685 13.195 1.00 94.25 256 TYR A CA 1
ATOM 2009 C C . TYR A 1 256 ? -5.508 -0.148 14.327 1.00 94.25 256 TYR A C 1
ATOM 2011 O O . TYR A 1 256 ? -5.979 -0.937 15.153 1.00 94.25 256 TYR A O 1
ATOM 2019 N N . ILE A 1 257 ? -5.831 1.155 14.336 1.00 92.31 257 ILE A N 1
ATOM 2020 C CA . ILE A 1 257 ? -6.748 1.728 15.339 1.00 92.31 257 ILE A CA 1
ATOM 2021 C C . ILE A 1 257 ? -8.146 1.108 15.262 1.00 92.31 257 ILE A C 1
ATOM 2023 O O . ILE A 1 257 ? -8.857 1.029 16.266 1.00 92.31 257 ILE A O 1
ATOM 2027 N N . LEU A 1 258 ? -8.543 0.634 14.078 1.00 94.75 258 LEU A N 1
ATOM 2028 C CA . LEU A 1 258 ? -9.848 0.027 13.877 1.00 94.75 258 LEU A CA 1
ATOM 2029 C C . LEU A 1 258 ? -9.960 -1.284 14.631 1.00 94.75 258 LEU A C 1
ATOM 2031 O O . LEU A 1 258 ? -11.077 -1.663 14.964 1.00 94.75 258 LEU A O 1
ATOM 2035 N N . PHE A 1 259 ? -8.861 -1.984 14.912 1.00 95.06 259 PHE A N 1
ATOM 2036 C CA . PHE A 1 259 ? -8.898 -3.257 15.624 1.00 95.06 259 PHE A CA 1
ATOM 2037 C C . PHE A 1 259 ? -9.082 -3.072 17.127 1.00 95.06 259 PHE A C 1
ATOM 2039 O O . PHE A 1 259 ? -9.769 -3.891 17.731 1.00 95.06 259 PHE A O 1
ATOM 2046 N N . LEU A 1 260 ? -8.565 -1.994 17.715 1.00 91.12 260 LEU A N 1
ATOM 2047 C CA . LEU A 1 260 ? -8.583 -1.765 19.163 1.00 91.12 260 LEU A CA 1
ATOM 2048 C C . LEU A 1 260 ? -10.008 -1.625 19.729 1.00 91.12 260 LEU A C 1
ATOM 2050 O O . LEU A 1 260 ? -10.878 -0.980 19.132 1.00 91.12 260 LEU A O 1
ATOM 2054 N N . ASP A 1 261 ? -10.272 -2.227 20.888 1.00 88.56 261 ASP A N 1
ATOM 2055 C CA . ASP A 1 261 ? -11.519 -2.007 21.631 1.00 88.56 261 ASP A CA 1
ATOM 2056 C C . ASP A 1 261 ? -11.446 -0.679 22.416 1.00 88.56 261 ASP A C 1
ATOM 2058 O O . ASP A 1 261 ? -10.446 0.038 22.352 1.00 88.56 261 ASP A O 1
ATOM 2062 N N . ARG A 1 262 ? -12.550 -0.263 23.053 1.00 84.75 262 ARG A N 1
ATOM 2063 C CA . ARG A 1 262 ? -12.607 1.011 23.797 1.00 84.75 262 ARG A CA 1
ATOM 2064 C C . ARG A 1 262 ? -11.576 1.021 24.927 1.00 84.75 262 ARG A C 1
ATOM 2066 O O . ARG A 1 262 ? -10.766 1.940 24.977 1.00 84.75 262 ARG A O 1
ATOM 2073 N N . ASP A 1 263 ? -11.555 -0.046 25.717 1.00 82.62 263 ASP A N 1
ATOM 2074 C CA . ASP A 1 263 ? -10.641 -0.230 26.845 1.00 82.62 263 ASP A CA 1
ATOM 2075 C C . ASP A 1 263 ? -9.174 -0.138 26.397 1.00 82.62 263 ASP A C 1
ATOM 2077 O O . ASP A 1 263 ? -8.390 0.598 26.987 1.00 82.62 263 ASP A O 1
ATOM 2081 N N . ASP A 1 264 ? -8.820 -0.790 25.280 1.00 84.00 264 ASP A N 1
ATOM 2082 C CA . ASP A 1 264 ? -7.471 -0.726 24.698 1.00 84.00 264 ASP A CA 1
ATOM 2083 C C . ASP A 1 264 ? -7.052 0.729 24.395 1.00 84.00 264 ASP A C 1
ATOM 2085 O O . ASP A 1 264 ? -5.901 1.117 24.607 1.00 84.00 264 ASP A O 1
ATOM 2089 N N . ARG A 1 265 ? -7.989 1.551 23.898 1.00 83.44 265 ARG A N 1
ATOM 2090 C CA . ARG A 1 265 ? -7.741 2.962 23.556 1.00 83.44 265 ARG A CA 1
ATOM 2091 C C . ARG A 1 265 ? -7.677 3.865 24.779 1.00 83.44 265 ARG A C 1
ATOM 2093 O O . ARG A 1 265 ? -6.869 4.787 24.788 1.00 83.44 265 ARG A O 1
ATOM 2100 N N . GLU A 1 266 ? -8.516 3.633 25.781 1.00 81.56 266 GLU A N 1
ATOM 2101 C CA . GLU A 1 266 ? -8.481 4.394 27.034 1.00 81.56 266 GLU A CA 1
ATOM 2102 C C . GLU A 1 266 ? -7.177 4.129 27.785 1.00 81.56 266 GLU A C 1
ATOM 2104 O O . GLU A 1 266 ? -6.532 5.071 28.240 1.00 81.56 266 GLU A O 1
ATOM 2109 N N . ILE A 1 267 ? -6.723 2.874 27.805 1.00 80.00 267 ILE A N 1
ATOM 2110 C CA . ILE A 1 267 ? -5.414 2.496 28.341 1.00 80.00 267 ILE A CA 1
ATOM 2111 C C . ILE A 1 267 ? -4.291 3.207 27.575 1.00 80.00 267 ILE A C 1
ATOM 2113 O O . ILE A 1 267 ? -3.412 3.808 28.195 1.00 80.00 267 ILE A O 1
ATOM 2117 N N . LEU A 1 268 ? -4.327 3.195 26.237 1.00 77.12 268 LEU A N 1
ATOM 2118 C CA . LEU A 1 268 ? -3.373 3.935 25.400 1.00 77.12 268 LEU A CA 1
ATOM 2119 C C . LEU A 1 268 ? -3.351 5.425 25.732 1.00 77.12 268 LEU A C 1
ATOM 2121 O O . LEU A 1 268 ? -2.281 6.004 25.906 1.00 77.12 268 LEU A O 1
ATOM 2125 N N . TRP A 1 269 ? -4.528 6.039 25.810 1.00 80.25 269 TRP A N 1
ATOM 2126 C CA . TRP A 1 269 ? -4.669 7.466 26.052 1.00 80.25 269 TRP A CA 1
ATOM 2127 C C . TRP A 1 269 ? -4.202 7.863 27.450 1.00 80.25 269 TRP A C 1
ATOM 2129 O O . TRP A 1 269 ? -3.465 8.838 27.599 1.00 80.25 269 TRP A O 1
ATOM 2139 N N . GLU A 1 270 ? -4.574 7.104 28.479 1.00 79.25 270 GLU A N 1
ATOM 2140 C CA . GLU A 1 270 ? -4.160 7.425 29.841 1.00 79.25 270 GLU A CA 1
ATOM 2141 C C . GLU A 1 270 ? -2.665 7.184 30.025 1.00 79.25 270 GLU A C 1
ATOM 2143 O O . GLU A 1 270 ? -1.982 8.004 30.640 1.00 79.25 270 GLU A O 1
ATOM 2148 N N . THR A 1 271 ? -2.110 6.144 29.399 1.00 73.50 271 THR A N 1
ATOM 2149 C CA . THR A 1 271 ? -0.656 5.950 29.373 1.00 73.50 271 THR A CA 1
ATOM 2150 C C . THR A 1 271 ? 0.034 7.106 28.642 1.00 73.50 271 THR A C 1
ATOM 2152 O O . THR A 1 271 ? 1.061 7.600 29.114 1.00 73.50 271 THR A O 1
ATOM 2155 N N . PHE A 1 272 ? -0.552 7.610 27.548 1.00 72.44 272 PHE A N 1
ATOM 2156 C CA . PHE A 1 272 ? -0.063 8.786 26.812 1.00 72.44 272 PHE A CA 1
ATOM 2157 C C . PHE A 1 272 ? -0.013 10.033 27.680 1.00 72.44 272 PHE A C 1
ATOM 2159 O O . PHE A 1 272 ? 1.010 10.726 27.733 1.00 72.44 272 PHE A O 1
ATOM 2166 N N . ARG A 1 273 ? -1.089 10.277 28.421 1.00 77.38 273 ARG A N 1
ATOM 2167 C CA . ARG A 1 273 ? -1.224 11.443 29.287 1.00 77.38 273 ARG A CA 1
ATOM 2168 C C . ARG A 1 273 ? -0.308 11.390 30.513 1.00 77.38 273 ARG A C 1
ATOM 2170 O O . ARG A 1 273 ? 0.190 12.432 30.940 1.00 77.38 273 ARG A O 1
ATOM 2177 N N . THR A 1 274 ? -0.094 10.206 31.084 1.00 78.06 274 THR A N 1
ATOM 2178 C CA . THR A 1 274 ? 0.589 10.029 32.382 1.00 78.06 274 THR A CA 1
ATOM 2179 C C . THR A 1 274 ? 2.082 9.728 32.271 1.00 78.06 274 THR A C 1
ATOM 2181 O O . THR A 1 274 ? 2.850 10.087 33.169 1.00 78.06 274 THR A O 1
ATOM 2184 N N . CYS A 1 275 ? 2.534 9.097 31.187 1.00 74.12 275 CYS A N 1
ATOM 2185 C CA . CYS A 1 275 ? 3.924 8.684 31.048 1.00 74.12 275 CYS A CA 1
ATOM 2186 C C . CYS A 1 275 ? 4.847 9.901 30.864 1.00 74.12 275 CYS A C 1
ATOM 2188 O O . CYS A 1 275 ? 4.810 10.559 29.832 1.00 74.12 275 CYS A O 1
ATOM 2190 N N . ARG A 1 276 ? 5.743 10.189 31.824 1.00 77.19 276 ARG A N 1
ATOM 2191 C CA . ARG A 1 276 ? 6.763 11.256 31.676 1.00 77.19 276 ARG A CA 1
ATOM 2192 C C . ARG A 1 276 ? 7.640 11.066 30.436 1.00 77.19 276 ARG A C 1
ATOM 2194 O O . ARG A 1 276 ? 8.064 12.057 29.843 1.00 77.19 276 ARG A O 1
ATOM 2201 N N . CYS A 1 277 ? 7.862 9.816 30.024 1.00 68.69 277 CYS A N 1
ATOM 2202 C CA . CYS A 1 277 ? 8.589 9.507 28.801 1.00 68.69 277 CYS A CA 1
ATOM 2203 C C . CYS A 1 277 ? 7.886 10.080 27.566 1.00 68.69 277 CYS A C 1
ATOM 2205 O O . CYS A 1 277 ? 8.595 10.449 26.648 1.00 68.69 277 CYS A O 1
ATOM 2207 N N . SER A 1 278 ? 6.554 10.255 27.543 1.00 64.19 278 SER A N 1
ATOM 2208 C CA . SER A 1 278 ? 5.870 10.891 26.402 1.00 64.19 278 SER A CA 1
ATOM 2209 C C . SER A 1 278 ? 6.339 12.332 26.200 1.00 64.19 278 SER A C 1
ATOM 2211 O O . SER A 1 278 ? 6.659 12.724 25.084 1.00 64.19 278 SER A O 1
ATOM 2213 N N . LYS A 1 279 ? 6.489 13.102 27.284 1.00 71.44 279 LYS A N 1
ATOM 2214 C CA . LYS A 1 279 ? 6.973 14.490 27.233 1.00 71.44 279 LYS A CA 1
ATOM 2215 C C . LYS A 1 279 ? 8.447 14.576 26.853 1.00 71.44 279 LYS A C 1
ATOM 2217 O O . LYS A 1 279 ? 8.796 15.367 25.985 1.00 71.44 279 LYS A O 1
ATOM 2222 N N . VAL A 1 280 ? 9.295 13.755 27.481 1.00 71.25 280 VAL A N 1
ATOM 2223 C CA . VAL A 1 280 ? 10.735 13.693 27.163 1.00 71.25 280 VAL A CA 1
ATOM 2224 C C . VAL A 1 280 ? 10.933 13.297 25.709 1.00 71.25 280 VAL A C 1
ATOM 2226 O O . VAL A 1 280 ? 11.743 13.879 25.008 1.00 71.25 280 VAL A O 1
ATOM 2229 N N . PHE A 1 281 ? 10.155 12.342 25.232 1.00 64.56 281 PHE A N 1
ATOM 2230 C CA . PHE A 1 281 ? 10.299 11.813 23.896 1.00 64.56 281 PHE A CA 1
ATOM 2231 C C . PHE A 1 281 ? 9.730 12.744 22.818 1.00 64.56 281 PHE A C 1
ATOM 2233 O O . PHE A 1 281 ? 10.361 12.906 21.781 1.00 64.56 281 PHE A O 1
ATOM 2240 N N . VAL A 1 282 ? 8.615 13.439 23.077 1.00 68.81 282 VAL A N 1
ATOM 2241 C CA . VAL A 1 282 ? 8.161 14.559 22.229 1.00 68.81 282 VAL A CA 1
ATOM 2242 C C . VAL A 1 282 ? 9.217 15.662 22.193 1.00 68.81 282 VAL A C 1
ATOM 2244 O O . VAL A 1 282 ? 9.472 16.215 21.127 1.00 68.81 282 VAL A O 1
ATOM 2247 N N . ALA A 1 283 ? 9.870 15.957 23.321 1.00 72.75 283 ALA A N 1
ATOM 2248 C CA . ALA A 1 283 ? 10.952 16.933 23.376 1.00 72.75 283 ALA A CA 1
ATOM 2249 C C . ALA A 1 283 ? 12.192 16.474 22.594 1.00 72.75 283 ALA A C 1
ATOM 2251 O O . ALA A 1 283 ? 12.730 17.271 21.841 1.00 72.75 283 ALA A O 1
ATOM 2252 N N . VAL A 1 284 ? 12.603 15.204 22.699 1.00 70.75 284 VAL A N 1
ATOM 2253 C CA . VAL A 1 284 ? 13.719 14.629 21.923 1.00 70.75 284 VAL A CA 1
ATOM 2254 C C . VAL A 1 284 ? 13.390 14.598 20.436 1.00 70.75 284 VAL A C 1
ATOM 2256 O O . VAL A 1 284 ? 14.212 15.023 19.639 1.00 70.75 284 VAL A O 1
ATOM 2259 N N . ALA A 1 285 ? 12.190 14.168 20.044 1.00 66.12 285 ALA A N 1
ATOM 2260 C CA . ALA A 1 285 ? 11.771 14.200 18.645 1.00 66.12 285 ALA A CA 1
ATOM 2261 C C . ALA A 1 285 ? 11.774 15.640 18.112 1.00 66.12 285 ALA A C 1
ATOM 2263 O O . ALA A 1 285 ? 12.359 15.906 17.070 1.00 66.12 285 ALA A O 1
ATOM 2264 N N . SER A 1 286 ? 11.212 16.589 18.866 1.00 68.44 286 SER A N 1
ATOM 2265 C CA . SER A 1 286 ? 11.236 18.013 18.506 1.00 68.44 286 SER A CA 1
ATOM 2266 C C . SER A 1 286 ? 12.663 18.564 18.447 1.00 68.44 286 SER A C 1
ATOM 2268 O O . SER A 1 286 ? 12.971 19.340 17.553 1.00 68.44 286 SER A O 1
ATOM 2270 N N . ALA A 1 287 ? 13.546 18.148 19.356 1.00 74.31 287 ALA A N 1
ATOM 2271 C CA . ALA A 1 287 ? 14.949 18.543 19.370 1.00 74.31 287 ALA A CA 1
ATOM 2272 C C . ALA A 1 287 ? 15.712 17.970 18.171 1.00 74.31 287 ALA A C 1
ATOM 2274 O O . ALA A 1 287 ? 16.416 18.724 17.523 1.00 74.31 287 ALA A O 1
ATOM 2275 N N . LEU A 1 288 ? 15.509 16.700 17.806 1.00 67.25 288 LEU A N 1
ATOM 2276 C CA . LEU A 1 288 ? 16.104 16.088 16.611 1.00 67.25 288 LEU A CA 1
ATOM 2277 C C . LEU A 1 288 ? 15.640 16.787 15.329 1.00 67.25 288 LEU A C 1
ATOM 2279 O O . LEU A 1 288 ? 16.440 17.003 14.422 1.00 67.25 288 LEU A O 1
ATOM 2283 N N . VAL A 1 289 ? 14.367 17.192 15.260 1.00 67.56 289 VAL A N 1
ATOM 2284 C CA . VAL A 1 289 ? 13.863 18.048 14.174 1.00 67.56 289 VAL A CA 1
ATOM 2285 C C . VAL A 1 289 ? 14.586 19.390 14.169 1.00 67.56 289 VAL A C 1
ATOM 2287 O O . VAL A 1 289 ? 15.110 19.804 13.136 1.00 67.56 289 VAL A O 1
ATOM 2290 N N . LEU A 1 290 ? 14.644 20.060 15.318 1.00 72.56 290 LEU A N 1
ATOM 2291 C CA . LEU A 1 290 ? 15.256 21.378 15.449 1.00 72.56 290 LEU A CA 1
ATOM 2292 C C . LEU A 1 290 ? 16.776 21.360 15.262 1.00 72.56 290 LEU A C 1
ATOM 2294 O O . LEU A 1 290 ? 17.301 22.363 14.814 1.00 72.56 290 LEU A O 1
ATOM 2298 N N . GLU A 1 291 ? 17.478 20.268 15.560 1.00 68.25 291 GLU A N 1
ATOM 2299 C CA . GLU A 1 291 ? 18.932 20.105 15.403 1.00 68.25 291 GLU A CA 1
ATOM 2300 C C . GLU A 1 291 ? 19.303 19.691 13.974 1.00 68.25 291 GLU A C 1
ATOM 2302 O O . GLU A 1 291 ? 20.303 20.153 13.421 1.00 68.25 291 GLU A O 1
ATOM 2307 N N . SER A 1 292 ? 18.442 18.906 13.319 1.00 62.03 292 SER A N 1
ATOM 2308 C CA . SER A 1 292 ? 18.552 18.682 11.877 1.00 62.03 292 SER A CA 1
ATOM 2309 C C . SER A 1 292 ? 18.318 19.969 11.075 1.00 62.03 292 SER A C 1
ATOM 2311 O O . SER A 1 292 ? 18.773 20.076 9.947 1.00 62.03 292 SER A O 1
ATOM 2313 N N . LEU A 1 293 ? 17.685 21.003 11.638 1.00 64.62 293 LEU A N 1
ATOM 2314 C CA . LEU A 1 293 ? 17.413 22.239 10.903 1.00 64.62 293 LEU A CA 1
ATOM 2315 C C . LEU A 1 293 ? 18.701 23.076 10.634 1.00 64.62 293 LEU A C 1
ATOM 2317 O O . LEU A 1 293 ? 18.932 23.419 9.473 1.00 64.62 293 LEU A O 1
ATOM 2321 N N . PRO A 1 294 ? 19.601 23.362 11.609 1.00 58.78 294 PRO A N 1
ATOM 2322 C CA . PRO A 1 294 ? 20.844 24.108 11.386 1.00 58.78 294 PRO A CA 1
ATOM 2323 C C . PRO A 1 294 ? 21.938 23.343 10.650 1.00 58.78 294 PRO A C 1
ATOM 2325 O O . PRO A 1 294 ? 22.662 23.961 9.880 1.00 58.78 294 PRO A O 1
ATOM 2328 N N . LEU A 1 295 ? 22.069 22.024 10.845 1.00 57.75 295 LEU A N 1
ATOM 2329 C CA . LEU A 1 295 ? 22.999 21.197 10.059 1.00 57.75 295 LEU A CA 1
ATOM 2330 C C . LEU A 1 295 ? 22.682 21.292 8.557 1.00 57.75 295 LEU A C 1
ATOM 2332 O O . LEU A 1 295 ? 23.585 21.238 7.730 1.00 57.75 295 LEU A O 1
ATOM 2336 N N . PHE A 1 296 ? 21.418 21.522 8.204 1.00 53.16 296 PHE A N 1
ATOM 2337 C CA . PHE A 1 296 ? 20.969 21.678 6.822 1.00 53.16 296 PHE A CA 1
ATOM 2338 C C . PHE A 1 296 ? 20.963 23.136 6.334 1.00 53.16 296 PHE A C 1
ATOM 2340 O O . PHE A 1 296 ? 21.323 23.388 5.187 1.00 53.16 296 PHE A O 1
ATOM 2347 N N . ILE A 1 297 ? 20.618 24.110 7.186 1.00 60.28 297 ILE A N 1
ATOM 2348 C CA . ILE A 1 297 ? 20.737 25.546 6.856 1.00 60.28 297 ILE A CA 1
ATOM 2349 C C . ILE A 1 297 ? 22.218 25.963 6.739 1.00 60.28 297 ILE A C 1
ATOM 2351 O O . ILE A 1 297 ? 22.577 26.754 5.871 1.00 60.28 297 ILE A O 1
ATOM 2355 N N . GLY A 1 298 ? 23.080 25.431 7.609 1.00 48.38 298 GLY A N 1
ATOM 2356 C CA . GLY A 1 298 ? 24.480 25.826 7.783 1.00 48.38 298 GLY A CA 1
ATOM 2357 C C . GLY A 1 298 ? 25.488 25.090 6.900 1.00 48.38 298 GLY A C 1
ATOM 2358 O O . GLY A 1 298 ? 26.549 25.643 6.629 1.00 48.38 298 GLY A O 1
ATOM 2359 N N . THR A 1 299 ? 25.169 23.896 6.384 1.00 49.00 299 THR A N 1
ATOM 2360 C CA . THR A 1 299 ? 26.004 23.239 5.353 1.00 49.00 299 THR A CA 1
ATOM 2361 C C . THR A 1 299 ? 25.895 23.912 3.986 1.00 49.00 299 THR A C 1
ATOM 2363 O O . THR A 1 299 ? 26.629 23.546 3.071 1.00 49.00 299 THR A O 1
ATOM 2366 N N . GLY A 1 300 ? 25.013 24.911 3.842 1.00 44.09 300 GLY A N 1
ATOM 2367 C CA . GLY A 1 300 ? 24.957 25.788 2.678 1.00 44.09 300 GLY A CA 1
ATOM 2368 C C . GLY A 1 300 ? 24.816 25.044 1.356 1.00 44.09 300 GLY A C 1
ATOM 2369 O O . GLY A 1 300 ? 25.312 25.565 0.370 1.00 44.09 300 GLY A O 1
ATOM 2370 N N . LEU A 1 301 ? 24.205 23.849 1.352 1.00 43.94 301 LEU A N 1
ATOM 2371 C CA . LEU A 1 301 ? 24.250 22.856 0.273 1.00 43.94 301 LEU A CA 1
ATOM 2372 C C . LEU A 1 301 ? 24.063 23.486 -1.121 1.00 43.94 301 LEU A C 1
ATOM 2374 O O . LEU A 1 301 ? 22.927 23.645 -1.570 1.00 43.94 301 LEU A O 1
ATOM 2378 N N . PRO A 1 302 ? 25.158 23.754 -1.860 1.00 48.72 302 PRO A N 1
ATOM 2379 C CA . PRO A 1 302 ? 25.081 24.041 -3.288 1.00 48.72 302 PRO A CA 1
ATOM 2380 C C . PRO A 1 302 ? 24.768 22.761 -4.094 1.00 48.72 302 PRO A C 1
ATOM 2382 O O . PRO A 1 302 ? 24.673 22.804 -5.315 1.00 48.72 302 PRO A O 1
ATOM 2385 N N . SER A 1 303 ? 24.608 21.617 -3.415 1.00 52.91 303 SER A N 1
ATOM 2386 C CA . SER A 1 303 ? 24.417 20.278 -3.980 1.00 52.91 303 SER A CA 1
ATOM 2387 C C . SER A 1 303 ? 22.965 19.784 -3.996 1.00 52.91 303 SER A C 1
ATOM 2389 O O . SER A 1 303 ? 22.711 18.746 -4.600 1.00 52.91 303 SER A O 1
ATOM 2391 N N . PHE A 1 304 ? 22.010 20.485 -3.367 1.00 49.84 304 PHE A N 1
ATOM 2392 C CA . PHE A 1 304 ? 20.587 20.233 -3.625 1.00 49.84 304 PHE A CA 1
ATOM 2393 C C . PHE A 1 304 ? 20.133 21.172 -4.746 1.00 49.84 304 PHE A C 1
ATOM 2395 O O . PHE A 1 304 ? 20.072 22.381 -4.521 1.00 49.84 304 PHE A O 1
ATOM 2402 N N . PRO A 1 305 ? 19.829 20.655 -5.950 1.00 53.94 305 PRO A N 1
ATOM 2403 C CA . PRO A 1 305 ? 19.555 21.496 -7.112 1.00 53.94 305 PRO A CA 1
ATOM 2404 C C . PRO A 1 305 ? 18.308 22.386 -6.955 1.00 53.94 305 PRO A C 1
ATOM 2406 O O . PRO A 1 305 ? 18.193 23.376 -7.674 1.00 53.94 305 PRO A O 1
ATOM 2409 N N . ASP A 1 306 ? 17.404 22.117 -5.997 1.00 62.44 306 ASP A N 1
ATOM 2410 C CA . ASP A 1 306 ? 16.293 23.018 -5.679 1.00 62.44 306 ASP A CA 1
ATOM 2411 C C . ASP A 1 306 ? 15.801 22.974 -4.210 1.00 62.44 306 ASP A C 1
ATOM 2413 O O . ASP A 1 306 ? 15.987 22.013 -3.462 1.00 62.44 306 ASP A O 1
ATOM 2417 N N . ARG A 1 307 ? 15.120 24.055 -3.792 1.00 65.75 307 ARG A N 1
ATOM 2418 C CA . ARG A 1 307 ? 14.487 24.209 -2.462 1.00 65.75 307 ARG A CA 1
ATOM 2419 C C . ARG A 1 307 ? 13.310 23.250 -2.229 1.00 65.75 307 ARG A C 1
ATOM 2421 O O . ARG A 1 307 ? 12.847 23.118 -1.099 1.00 65.75 307 ARG A O 1
ATOM 2428 N N . PHE A 1 308 ? 12.793 22.609 -3.273 1.00 61.50 308 PHE A N 1
ATOM 2429 C CA . PHE A 1 308 ? 11.604 21.759 -3.196 1.00 61.50 308 PHE A CA 1
ATOM 2430 C C . PHE A 1 308 ? 11.952 20.336 -2.782 1.00 61.50 308 PHE A C 1
ATOM 2432 O O . PHE A 1 308 ? 11.266 19.768 -1.935 1.00 61.50 308 PHE A O 1
ATOM 2439 N N . THR A 1 309 ? 13.065 19.813 -3.286 1.00 63.34 309 THR A N 1
ATOM 2440 C CA . THR A 1 309 ? 13.684 18.559 -2.853 1.00 63.34 309 THR A CA 1
ATOM 2441 C C . THR A 1 309 ? 13.989 18.596 -1.354 1.00 63.34 309 THR A C 1
ATOM 2443 O O . THR A 1 309 ? 13.789 17.609 -0.652 1.00 63.34 309 THR A O 1
ATOM 2446 N N . PHE A 1 310 ? 14.366 19.767 -0.830 1.00 65.75 310 PHE A N 1
ATOM 2447 C CA . PHE A 1 310 ? 14.518 19.981 0.608 1.00 65.75 310 PHE A CA 1
ATOM 2448 C C . PHE A 1 310 ? 13.194 19.843 1.374 1.00 65.75 310 PHE A C 1
ATOM 2450 O O . PHE A 1 310 ? 13.129 19.095 2.344 1.00 65.75 310 PHE A O 1
ATOM 2457 N N . VAL A 1 311 ? 12.132 20.537 0.950 1.00 66.31 311 VAL A N 1
ATOM 2458 C CA . VAL A 1 311 ? 10.819 20.486 1.627 1.00 66.31 311 VAL A CA 1
ATOM 2459 C C . VAL A 1 311 ? 10.253 19.067 1.612 1.00 66.31 311 VAL A C 1
ATOM 2461 O O . VAL A 1 311 ? 9.781 18.568 2.629 1.00 66.31 311 VAL A O 1
ATOM 2464 N N . ALA A 1 312 ? 10.353 18.410 0.463 1.00 63.75 312 ALA A N 1
ATOM 2465 C CA . ALA A 1 312 ? 10.026 17.013 0.254 1.00 63.75 312 ALA A CA 1
ATOM 2466 C C . ALA A 1 312 ? 10.720 16.072 1.246 1.00 63.75 312 ALA A C 1
ATOM 2468 O O . ALA A 1 312 ? 10.055 15.335 1.977 1.00 63.75 312 ALA A O 1
ATOM 2469 N N . TRP A 1 313 ? 12.052 16.132 1.281 1.00 71.38 313 TRP A N 1
ATOM 2470 C CA . TRP A 1 313 ? 12.874 15.317 2.164 1.00 71.38 313 TRP A CA 1
ATOM 2471 C C . TRP A 1 313 ? 12.586 15.619 3.634 1.00 71.38 313 TRP A C 1
ATOM 2473 O O . TRP A 1 313 ? 12.423 14.700 4.430 1.00 71.38 313 TRP A O 1
ATOM 2483 N N . LEU A 1 314 ? 12.449 16.899 3.994 1.00 71.56 314 LEU A N 1
ATOM 2484 C CA . LEU A 1 314 ? 12.118 17.313 5.353 1.00 71.56 314 LEU A CA 1
ATOM 2485 C C . LEU A 1 314 ? 10.783 16.712 5.781 1.00 71.56 314 LEU A C 1
ATOM 2487 O O . LEU A 1 314 ? 10.673 16.190 6.883 1.00 71.56 314 LEU A O 1
ATOM 2491 N N . ILE A 1 315 ? 9.770 16.742 4.919 1.00 68.00 315 ILE A N 1
ATOM 2492 C CA . ILE A 1 315 ? 8.472 16.159 5.250 1.00 68.00 315 ILE A CA 1
ATOM 2493 C C . ILE A 1 315 ? 8.584 14.643 5.381 1.00 68.00 315 ILE A C 1
ATOM 2495 O O . ILE A 1 315 ? 8.055 14.101 6.347 1.00 68.00 315 ILE A O 1
ATOM 2499 N N . GLU A 1 316 ? 9.284 13.951 4.486 1.00 69.56 316 GLU A N 1
ATOM 2500 C CA . GLU A 1 316 ? 9.514 12.506 4.595 1.00 69.56 316 GLU A CA 1
ATOM 2501 C C . GLU A 1 316 ? 10.263 12.142 5.886 1.00 69.56 316 GLU A C 1
ATOM 2503 O O . GLU A 1 316 ? 9.872 11.202 6.583 1.00 69.56 316 GLU A O 1
ATOM 2508 N N . TYR A 1 317 ? 11.269 12.931 6.263 1.00 73.19 317 TYR A N 1
ATOM 2509 C CA . TYR A 1 317 ? 12.010 12.792 7.512 1.00 73.19 317 TYR A CA 1
ATOM 2510 C C . TYR A 1 317 ? 11.113 13.025 8.731 1.00 73.19 317 TYR A C 1
ATOM 2512 O O . TYR A 1 317 ? 11.056 12.177 9.616 1.00 73.19 317 TYR A O 1
ATOM 2520 N N . LEU A 1 318 ? 10.347 14.120 8.762 1.00 71.38 318 LEU A N 1
ATOM 2521 C CA . LEU A 1 318 ? 9.393 14.427 9.835 1.00 71.38 318 LEU A CA 1
ATOM 2522 C C . LEU A 1 318 ? 8.315 13.351 9.965 1.00 71.38 318 LEU A C 1
ATOM 2524 O O . LEU A 1 318 ? 7.944 12.962 11.071 1.00 71.38 318 LEU A O 1
ATOM 2528 N N . THR A 1 319 ? 7.830 12.855 8.834 1.00 69.69 319 THR A N 1
ATOM 2529 C CA . THR A 1 319 ? 6.835 11.787 8.745 1.00 69.69 319 THR A CA 1
ATOM 2530 C C . THR A 1 319 ? 7.413 10.496 9.319 1.00 69.69 319 THR A C 1
ATOM 2532 O O . THR A 1 319 ? 6.822 9.903 10.222 1.00 69.69 319 THR A O 1
ATOM 2535 N N . SER A 1 320 ? 8.608 10.110 8.878 1.00 73.50 320 SER A N 1
ATOM 2536 C CA . SER A 1 320 ? 9.321 8.927 9.363 1.00 73.50 320 SER A CA 1
ATOM 2537 C C . SER A 1 320 ? 9.630 9.022 10.851 1.00 73.50 320 SER A C 1
ATOM 2539 O O . SER A 1 320 ? 9.371 8.085 11.606 1.00 73.50 320 SER A O 1
ATOM 2541 N N . LEU A 1 321 ? 10.096 10.188 11.296 1.00 72.31 321 LEU A N 1
ATOM 2542 C CA . LEU A 1 321 ? 10.338 10.473 12.698 1.00 72.31 321 LEU A CA 1
ATOM 2543 C C . LEU A 1 321 ? 9.040 10.374 13.493 1.00 72.31 321 LEU A C 1
ATOM 2545 O O . LEU A 1 321 ? 9.033 9.708 14.513 1.00 72.31 321 LEU A O 1
ATOM 2549 N N . SER A 1 322 ? 7.922 10.926 13.014 1.00 70.25 322 SER A N 1
ATOM 2550 C CA . SER A 1 322 ? 6.629 10.837 13.706 1.00 70.25 322 SER A CA 1
ATOM 2551 C C . SER A 1 322 ? 6.141 9.392 13.866 1.00 70.25 322 SER A C 1
ATOM 2553 O O . SER A 1 322 ? 5.633 9.026 14.928 1.00 70.25 322 SER A O 1
ATOM 2555 N N . VAL A 1 323 ? 6.355 8.547 12.854 1.00 73.81 323 VAL A N 1
ATOM 2556 C CA . VAL A 1 323 ? 6.030 7.115 12.882 1.00 73.81 323 VAL A CA 1
ATOM 2557 C C . VAL A 1 323 ? 6.921 6.378 13.875 1.00 73.81 323 VAL A C 1
ATOM 2559 O O . VAL A 1 323 ? 6.415 5.615 14.700 1.00 73.81 323 VAL A O 1
ATOM 2562 N N . LEU A 1 324 ? 8.233 6.611 13.832 1.00 73.38 324 LEU A N 1
ATOM 2563 C CA . LEU A 1 324 ? 9.186 6.034 14.782 1.00 73.38 324 LEU A CA 1
ATOM 2564 C C . LEU A 1 324 ? 8.907 6.511 16.202 1.00 73.38 324 LEU A C 1
ATOM 2566 O O . LEU A 1 324 ? 8.984 5.731 17.151 1.00 73.38 324 LEU A O 1
ATOM 2570 N N . THR A 1 325 ? 8.504 7.770 16.334 1.00 69.12 325 THR A N 1
ATOM 2571 C CA . THR A 1 325 ? 8.104 8.379 17.586 1.00 69.12 325 THR A CA 1
ATOM 2572 C C . THR A 1 325 ? 6.879 7.652 18.138 1.00 69.12 325 THR A C 1
ATOM 2574 O O . THR A 1 325 ? 6.918 7.074 19.227 1.00 69.12 325 THR A O 1
ATOM 2577 N N . MET A 1 326 ? 5.803 7.583 17.365 1.00 70.19 326 MET A N 1
ATOM 2578 C CA . MET A 1 326 ? 4.615 6.833 17.756 1.00 70.19 326 MET A CA 1
ATOM 2579 C C . MET A 1 326 ? 4.964 5.378 18.106 1.00 70.19 326 MET A C 1
ATOM 2581 O O . MET A 1 326 ? 4.533 4.882 19.141 1.00 70.19 326 MET A O 1
ATOM 2585 N N . THR A 1 327 ? 5.822 4.731 17.317 1.00 74.94 327 THR A N 1
ATOM 2586 C CA . THR A 1 327 ? 6.273 3.350 17.538 1.00 74.94 327 THR A CA 1
ATOM 2587 C C . THR A 1 327 ? 6.978 3.166 18.875 1.00 74.94 327 THR A C 1
ATOM 2589 O O . THR A 1 327 ? 6.517 2.387 19.710 1.00 74.94 327 THR A O 1
ATOM 2592 N N . GLY A 1 328 ? 8.062 3.906 19.114 1.00 73.19 328 GLY A N 1
ATOM 2593 C CA . GLY A 1 328 ? 8.842 3.813 20.347 1.00 73.19 328 GLY A CA 1
ATOM 2594 C C . GLY A 1 328 ? 8.011 4.149 21.582 1.00 73.19 328 GLY A C 1
ATOM 2595 O O . GLY A 1 328 ? 8.078 3.449 22.592 1.00 73.19 328 GLY A O 1
ATOM 2596 N N . TYR A 1 329 ? 7.156 5.167 21.478 1.00 70.81 329 TYR A N 1
ATOM 2597 C CA . TYR A 1 329 ? 6.259 5.549 22.559 1.00 70.81 329 TYR A CA 1
ATOM 2598 C C . TYR A 1 329 ? 5.280 4.424 22.918 1.00 70.81 329 TYR A C 1
ATOM 2600 O O . TYR A 1 329 ? 5.147 4.047 24.085 1.00 70.81 329 TYR A O 1
ATOM 2608 N N . CYS A 1 330 ? 4.604 3.871 21.916 1.00 73.19 330 CYS A N 1
ATOM 2609 C CA . CYS A 1 330 ? 3.637 2.806 22.112 1.00 73.19 330 CYS A CA 1
ATOM 2610 C C . CYS A 1 330 ? 4.290 1.534 22.659 1.00 73.19 330 CYS A C 1
ATOM 2612 O O . CYS A 1 330 ? 3.679 0.853 23.476 1.00 73.19 330 CYS A O 1
ATOM 2614 N N . LEU A 1 331 ? 5.542 1.245 22.302 1.00 77.75 331 LEU A N 1
ATOM 2615 C CA . LEU A 1 331 ? 6.290 0.158 22.929 1.00 77.75 331 LEU A CA 1
ATOM 2616 C C . LEU A 1 331 ? 6.490 0.424 24.423 1.00 77.75 331 LEU A C 1
ATOM 2618 O O . LEU A 1 331 ? 6.047 -0.384 25.232 1.00 77.75 331 LEU A O 1
ATOM 2622 N N . ILE A 1 332 ? 7.044 1.581 24.800 1.00 76.00 332 ILE A N 1
ATOM 2623 C CA . ILE A 1 332 ? 7.291 1.950 26.208 1.00 76.00 332 ILE A CA 1
ATOM 2624 C C . ILE A 1 332 ? 5.999 1.928 27.036 1.00 76.00 332 ILE A C 1
ATOM 2626 O O . ILE A 1 332 ? 5.992 1.425 28.158 1.00 76.00 332 ILE A O 1
ATOM 2630 N N . ALA A 1 333 ? 4.907 2.455 26.482 1.00 71.62 333 ALA A N 1
ATOM 2631 C CA . ALA A 1 333 ? 3.598 2.494 27.126 1.00 71.62 333 ALA A CA 1
ATOM 2632 C C . ALA A 1 333 ? 3.050 1.091 27.438 1.00 71.62 333 ALA A C 1
ATOM 2634 O O . ALA A 1 333 ? 2.420 0.881 28.475 1.00 71.62 333 ALA A O 1
ATOM 2635 N N . TRP A 1 334 ? 3.298 0.124 26.554 1.00 72.31 334 TRP A N 1
ATOM 2636 C CA . TRP A 1 334 ? 2.712 -1.211 26.647 1.00 72.31 334 TRP A CA 1
ATOM 2637 C C . TRP A 1 334 ? 3.614 -2.255 27.294 1.00 72.31 334 TRP A C 1
ATOM 2639 O O . TRP A 1 334 ? 3.091 -3.265 27.769 1.00 72.31 334 TRP A O 1
ATOM 2649 N N . THR A 1 335 ? 4.925 -2.017 27.396 1.00 74.81 335 THR A N 1
ATOM 2650 C CA . THR A 1 335 ? 5.855 -2.909 28.105 1.00 74.81 335 THR A CA 1
ATOM 2651 C C . THR A 1 335 ? 5.321 -3.281 29.501 1.00 74.81 335 THR A C 1
ATOM 2653 O O . THR A 1 335 ? 5.155 -4.471 29.770 1.00 74.81 335 THR A O 1
ATOM 2656 N N . PRO A 1 336 ? 4.907 -2.338 30.375 1.00 72.69 336 PRO A N 1
ATOM 2657 C CA . PRO A 1 336 ? 4.389 -2.690 31.698 1.00 72.69 336 PRO A CA 1
ATOM 2658 C C . PRO A 1 336 ? 3.104 -3.527 31.647 1.00 72.69 336 PRO A C 1
ATOM 2660 O O . PRO A 1 336 ? 2.914 -4.406 32.482 1.00 72.69 336 PRO A O 1
ATOM 2663 N N . LEU A 1 337 ? 2.224 -3.300 30.668 1.00 70.75 337 LEU A N 1
ATOM 2664 C CA . LEU A 1 337 ? 0.956 -4.028 30.529 1.00 70.75 337 LEU A CA 1
ATOM 2665 C C . LEU A 1 337 ? 1.164 -5.473 30.068 1.00 70.75 337 LEU A C 1
ATOM 2667 O O . LEU A 1 337 ? 0.455 -6.370 30.524 1.00 70.75 337 LEU A O 1
ATOM 2671 N N . LEU A 1 338 ? 2.152 -5.707 29.201 1.00 72.94 338 LEU A N 1
ATOM 2672 C CA . LEU A 1 338 ? 2.534 -7.051 28.771 1.00 72.94 338 LEU A CA 1
ATOM 2673 C C . LEU A 1 338 ? 3.181 -7.851 29.909 1.00 72.94 338 LEU A C 1
ATOM 2675 O O . LEU A 1 338 ? 2.861 -9.025 30.079 1.00 72.94 338 LEU A O 1
ATOM 2679 N N . PHE A 1 339 ? 4.055 -7.221 30.701 1.00 74.06 339 PHE A N 1
ATOM 2680 C CA . PHE A 1 339 ? 4.825 -7.913 31.741 1.00 74.06 339 PHE A CA 1
ATOM 2681 C C . PHE A 1 339 ? 4.099 -8.053 33.079 1.00 74.06 339 PHE A C 1
ATOM 2683 O O . PHE A 1 339 ? 4.315 -9.031 33.788 1.00 74.06 339 PHE A O 1
ATOM 2690 N N . THR A 1 340 ? 3.223 -7.116 33.448 1.00 72.50 340 THR A N 1
ATOM 2691 C CA . THR A 1 340 ? 2.558 -7.185 34.761 1.00 72.50 340 THR A CA 1
ATOM 2692 C C . THR A 1 340 ? 1.437 -8.215 34.818 1.00 72.50 340 THR A C 1
ATOM 2694 O O . THR A 1 340 ? 0.898 -8.441 35.900 1.00 72.50 340 THR A O 1
ATOM 2697 N N . GLY A 1 341 ? 1.032 -8.815 33.689 1.00 64.25 341 GLY A N 1
ATOM 2698 C CA . GLY A 1 341 ? -0.047 -9.811 33.630 1.00 64.25 341 GLY A CA 1
ATOM 2699 C C . GLY A 1 341 ? -1.410 -9.295 34.115 1.00 64.25 341 GLY A C 1
ATOM 2700 O O . GLY A 1 341 ? -2.415 -9.998 34.004 1.00 64.25 341 GLY A O 1
ATOM 2701 N N . ARG A 1 342 ? -1.473 -8.048 34.603 1.00 58.09 342 ARG A N 1
ATOM 2702 C CA . ARG A 1 342 ? -2.674 -7.305 34.946 1.00 58.09 342 ARG A CA 1
ATOM 2703 C C . ARG A 1 342 ? -3.351 -6.901 33.643 1.00 58.09 342 ARG A C 1
ATOM 2705 O O . ARG A 1 342 ? -3.496 -5.726 33.328 1.00 58.09 342 ARG A O 1
ATOM 2712 N N . ARG A 1 343 ? -3.942 -7.886 32.961 1.00 58.34 343 ARG A N 1
ATOM 2713 C CA . ARG A 1 343 ? -5.338 -7.672 32.592 1.00 58.34 343 ARG A CA 1
ATOM 2714 C C . ARG A 1 343 ? -6.001 -7.372 33.917 1.00 58.34 343 ARG A C 1
ATOM 2716 O O . ARG A 1 343 ? -6.181 -8.280 34.724 1.00 58.34 343 ARG A O 1
ATOM 2723 N N . GLN A 1 344 ? -6.260 -6.095 34.191 1.00 52.97 344 GLN A N 1
ATOM 2724 C CA . GLN A 1 344 ? -7.317 -5.768 35.118 1.00 52.97 344 GLN A CA 1
ATOM 2725 C C . GLN A 1 344 ? -8.496 -6.577 34.601 1.00 52.97 344 GLN A C 1
ATOM 2727 O O . GLN A 1 344 ? -9.123 -6.247 33.597 1.00 52.97 344 GLN A O 1
ATOM 2732 N N . SER A 1 345 ? -8.739 -7.696 35.274 1.00 46.91 345 SER A N 1
ATOM 2733 C CA . SER A 1 345 ? -10.055 -8.251 35.451 1.00 46.91 345 SER A CA 1
ATOM 2734 C C . SER A 1 345 ? -10.800 -7.152 36.196 1.00 46.91 345 SER A C 1
ATOM 2736 O O . SER A 1 345 ? -11.034 -7.231 37.396 1.00 46.91 345 SER A O 1
ATOM 2738 N N . ALA A 1 346 ? -11.047 -6.034 35.506 1.00 51.84 346 ALA A N 1
ATOM 2739 C CA . ALA A 1 346 ? -12.143 -5.177 35.820 1.00 51.84 346 ALA A CA 1
ATOM 2740 C C . ALA A 1 346 ? -13.293 -6.154 35.678 1.00 51.84 346 ALA A C 1
ATOM 2742 O O . ALA A 1 346 ? -13.679 -6.555 34.579 1.00 51.84 346 ALA A O 1
ATOM 2743 N N . SER A 1 347 ? -13.718 -6.643 36.833 1.00 43.03 347 SER A N 1
ATOM 2744 C CA . SER A 1 347 ? -14.952 -7.341 37.106 1.00 43.03 347 SER A CA 1
ATOM 2745 C C . SER A 1 347 ? -16.109 -6.409 36.768 1.00 43.03 347 SER A C 1
ATOM 2747 O O . SER A 1 347 ? -16.990 -6.158 37.584 1.00 43.03 347 SER A O 1
ATOM 2749 N N . VAL A 1 348 ? -16.100 -5.874 35.548 1.00 48.84 348 VAL A N 1
ATOM 2750 C CA . VAL A 1 348 ? -17.279 -5.424 34.863 1.00 48.84 348 VAL A CA 1
ATOM 2751 C C . VAL A 1 348 ? -18.007 -6.731 34.601 1.00 48.84 348 VAL A C 1
ATOM 2753 O O . VAL A 1 348 ? -17.871 -7.377 33.564 1.00 48.84 348 VAL A O 1
ATOM 2756 N N . THR A 1 349 ? -18.804 -7.113 35.589 1.00 46.22 349 THR A N 1
ATOM 2757 C CA . THR A 1 349 ? -20.106 -7.751 35.435 1.00 46.22 349 THR A CA 1
ATOM 2758 C C . THR A 1 349 ? -20.993 -6.895 34.520 1.00 46.22 349 THR A C 1
ATOM 2760 O O . THR A 1 349 ? -22.156 -6.634 34.810 1.00 46.22 349 THR A O 1
ATOM 2763 N N . ALA A 1 350 ? -20.455 -6.438 33.383 1.00 46.19 350 ALA A N 1
ATOM 2764 C CA . ALA A 1 350 ? -21.253 -6.059 32.251 1.00 46.19 350 ALA A CA 1
ATOM 2765 C C . ALA A 1 350 ? -22.013 -7.342 31.954 1.00 46.19 350 ALA A C 1
ATOM 2767 O O . ALA A 1 350 ? -21.364 -8.383 31.770 1.00 46.19 350 ALA A O 1
ATOM 2768 N N . PRO A 1 351 ? -23.356 -7.309 31.996 1.00 43.88 351 PRO A N 1
ATOM 2769 C CA . PRO A 1 351 ? -24.137 -8.471 31.644 1.00 43.88 351 PRO A CA 1
ATOM 2770 C C . PRO A 1 351 ? -23.552 -8.969 30.338 1.00 43.88 351 PRO A C 1
ATOM 2772 O O . PRO A 1 351 ? -23.295 -8.161 29.434 1.00 43.88 351 PRO A O 1
ATOM 2775 N N . ALA A 1 352 ? -23.247 -10.265 30.299 1.00 43.25 352 ALA A N 1
ATOM 2776 C CA . ALA A 1 352 ? -22.895 -10.962 29.087 1.00 43.25 352 ALA A CA 1
ATOM 2777 C C . ALA A 1 352 ? -24.068 -10.749 28.128 1.00 43.25 352 ALA A C 1
ATOM 2779 O O . ALA A 1 352 ? -24.980 -11.559 28.021 1.00 43.25 352 ALA A O 1
ATOM 2780 N N . THR A 1 353 ? -24.067 -9.603 27.455 1.00 48.06 353 THR A N 1
ATOM 2781 C CA . THR A 1 353 ? -24.782 -9.354 26.227 1.00 48.06 353 THR A CA 1
ATOM 2782 C C . THR A 1 353 ? -24.013 -10.201 25.251 1.00 48.06 353 THR A C 1
ATOM 2784 O O . THR A 1 353 ? -23.070 -9.779 24.583 1.00 48.06 353 THR A O 1
ATOM 2787 N N . GLU A 1 354 ? -24.352 -11.481 25.353 1.00 43.59 354 GLU A N 1
ATOM 2788 C CA . GLU A 1 354 ? -24.058 -12.560 24.462 1.00 43.59 354 GLU A CA 1
ATOM 2789 C C . GLU A 1 354 ? -23.995 -11.932 23.083 1.00 43.59 354 GLU A C 1
ATOM 2791 O O . GLU A 1 354 ? -24.995 -11.455 22.536 1.00 43.59 354 GLU A O 1
ATOM 2796 N N . VAL A 1 355 ? -22.770 -11.762 22.590 1.00 48.34 355 VAL A N 1
ATOM 2797 C CA . VAL A 1 355 ? -22.569 -11.203 21.271 1.00 48.34 355 VAL A CA 1
ATOM 2798 C C . VAL A 1 355 ? -23.267 -12.210 20.379 1.00 48.34 355 VAL A C 1
ATOM 2800 O O . VAL A 1 355 ? -22.731 -13.296 20.158 1.00 48.34 355 VAL A O 1
ATOM 2803 N N . LYS A 1 356 ? -24.474 -11.879 19.907 1.00 48.16 356 LYS A N 1
ATOM 2804 C CA . LYS A 1 356 ? -25.184 -12.607 18.858 1.00 48.16 356 LYS A CA 1
ATOM 2805 C C . LYS A 1 356 ? -24.344 -12.472 17.582 1.00 48.16 356 LYS A C 1
ATOM 2807 O O . LYS A 1 356 ? -24.734 -11.784 16.638 1.00 48.16 356 LYS A O 1
ATOM 2812 N N . LYS A 1 357 ? -23.156 -13.092 17.570 1.00 52.38 357 LYS A N 1
ATOM 2813 C CA . LYS A 1 357 ? -22.084 -12.972 16.567 1.00 52.38 357 LYS A CA 1
ATOM 2814 C C . LYS A 1 357 ? -22.550 -13.418 15.190 1.00 52.38 357 LYS A C 1
ATOM 2816 O O . LYS A 1 357 ? -21.994 -12.984 14.193 1.00 52.38 357 LYS A O 1
ATOM 2821 N N . ILE A 1 358 ? -23.599 -14.232 15.141 1.00 53.34 358 ILE A N 1
ATOM 2822 C CA . ILE A 1 358 ? -24.178 -14.763 13.907 1.00 53.34 358 ILE A CA 1
ATOM 2823 C C . ILE A 1 358 ? -25.375 -13.913 13.437 1.00 53.34 358 ILE A C 1
ATOM 2825 O O . ILE A 1 358 ? -25.727 -13.935 12.261 1.00 53.34 358 ILE A O 1
ATOM 2829 N N . SER A 1 359 ? -25.975 -13.090 14.310 1.00 62.53 359 SER A N 1
ATOM 2830 C CA . SER A 1 359 ? -27.125 -12.255 13.926 1.00 62.53 359 SER A CA 1
ATOM 2831 C C . SER A 1 359 ? -26.742 -10.987 13.167 1.00 62.53 359 SER A C 1
ATOM 2833 O O . SER A 1 359 ? -27.566 -10.485 12.416 1.00 62.53 359 SER A O 1
ATOM 2835 N N . PHE A 1 360 ? -25.508 -10.487 13.314 1.00 71.38 360 PHE A N 1
ATOM 2836 C CA . PHE A 1 360 ? -25.108 -9.208 12.718 1.00 71.38 360 PHE A CA 1
ATOM 2837 C C . PHE A 1 360 ? -25.254 -9.218 11.191 1.00 71.38 360 PHE A C 1
ATOM 2839 O O . PHE A 1 360 ? -25.958 -8.377 10.639 1.00 71.38 360 PHE A O 1
ATOM 2846 N N . TRP A 1 361 ? -24.694 -10.233 10.526 1.00 74.00 361 TRP A N 1
ATOM 2847 C CA . TRP A 1 361 ? -24.815 -10.405 9.075 1.00 74.00 361 TRP A CA 1
ATOM 2848 C C . TRP A 1 361 ? -26.255 -10.677 8.630 1.00 74.00 361 TRP A C 1
ATOM 2850 O O . TRP A 1 361 ? -26.679 -10.170 7.599 1.00 74.00 361 TRP A O 1
ATOM 2860 N N . ARG A 1 362 ? -27.033 -11.415 9.434 1.00 77.69 362 ARG A N 1
ATOM 2861 C CA . ARG A 1 362 ? -28.455 -11.687 9.153 1.00 77.69 362 ARG A CA 1
ATOM 2862 C C . ARG A 1 362 ? -29.352 -10.460 9.331 1.00 77.69 362 ARG A C 1
ATOM 2864 O O . ARG A 1 362 ? -30.415 -10.403 8.731 1.00 77.69 362 ARG A O 1
ATOM 2871 N N . SER A 1 363 ? -28.939 -9.505 10.161 1.00 76.50 363 SER A N 1
ATOM 2872 C CA . SER A 1 363 ? -29.677 -8.266 10.424 1.00 76.50 363 SER A CA 1
ATOM 2873 C C . SER A 1 363 ? -29.375 -7.151 9.424 1.00 76.50 363 SER A C 1
ATOM 2875 O O . SER A 1 363 ? -30.048 -6.121 9.442 1.00 76.50 363 SER A O 1
ATOM 2877 N N . MET A 1 364 ? -28.367 -7.325 8.561 1.00 78.56 364 MET A N 1
ATOM 2878 C CA . MET A 1 364 ? -28.055 -6.322 7.552 1.00 78.56 364 MET A CA 1
ATOM 2879 C C . MET A 1 364 ? -29.072 -6.350 6.411 1.00 78.56 364 MET A C 1
ATOM 2881 O O . MET A 1 364 ? -29.445 -7.429 5.949 1.00 78.56 364 MET A O 1
ATOM 2885 N N . PRO A 1 365 ? -29.469 -5.179 5.884 1.00 81.94 365 PRO A N 1
ATOM 2886 C CA . PRO A 1 365 ? -30.229 -5.121 4.645 1.00 81.94 365 PRO A CA 1
ATOM 2887 C C . PRO A 1 365 ? -29.475 -5.836 3.513 1.00 81.94 365 PRO A C 1
ATOM 2889 O O . PRO A 1 365 ? -28.285 -5.593 3.313 1.00 81.94 365 PRO A O 1
ATOM 2892 N N . THR A 1 366 ? -30.162 -6.668 2.729 1.00 85.12 366 THR A N 1
ATOM 2893 C CA . THR A 1 366 ? -29.556 -7.475 1.651 1.00 85.12 366 THR A CA 1
ATOM 2894 C C . THR A 1 366 ? -28.733 -6.643 0.666 1.00 85.12 366 THR A C 1
ATOM 2896 O O . THR A 1 366 ? -27.642 -7.049 0.275 1.00 85.12 366 THR A O 1
ATOM 2899 N N . GLY A 1 367 ? -29.204 -5.441 0.312 1.00 81.25 367 GLY A N 1
ATOM 2900 C CA . GLY A 1 367 ? -28.475 -4.542 -0.591 1.00 81.25 367 GLY A CA 1
ATOM 2901 C C . GLY A 1 367 ? -27.114 -4.092 -0.046 1.00 81.25 367 GLY A C 1
ATOM 2902 O O . GLY A 1 367 ? -26.190 -3.850 -0.812 1.00 81.25 367 GLY A O 1
ATOM 2903 N N . VAL A 1 368 ? -26.958 -4.032 1.275 1.00 77.88 368 VAL A N 1
ATOM 2904 C CA . VAL A 1 368 ? -25.708 -3.623 1.930 1.00 77.88 368 VAL A CA 1
ATOM 2905 C C . VAL A 1 368 ? -24.706 -4.755 1.877 1.00 77.88 368 VAL A C 1
ATOM 2907 O O . VAL A 1 368 ? -23.562 -4.528 1.507 1.00 77.88 368 VAL A O 1
ATOM 2910 N N . VAL A 1 369 ? -25.150 -5.978 2.171 1.00 82.19 369 VAL A N 1
ATOM 2911 C CA . VAL A 1 369 ? -24.324 -7.180 2.019 1.00 82.19 369 VAL A CA 1
ATOM 2912 C C . VAL A 1 369 ? -23.864 -7.326 0.568 1.00 82.19 369 VAL A C 1
ATOM 2914 O O . VAL A 1 369 ? -22.691 -7.588 0.331 1.00 82.19 369 VAL A O 1
ATOM 2917 N N . ALA A 1 370 ? -24.750 -7.087 -0.403 1.00 84.12 370 ALA A N 1
ATOM 2918 C CA . ALA A 1 370 ? -24.392 -7.128 -1.819 1.00 84.12 370 ALA A CA 1
ATOM 2919 C C . ALA A 1 370 ? -23.304 -6.102 -2.170 1.00 84.12 370 ALA A C 1
ATOM 2921 O O . ALA A 1 370 ? -22.318 -6.459 -2.807 1.00 84.12 370 ALA A O 1
ATOM 2922 N N . ILE A 1 371 ? -23.440 -4.853 -1.709 1.00 78.19 371 ILE A N 1
ATOM 2923 C CA . ILE A 1 371 ? -22.409 -3.826 -1.909 1.00 78.19 371 ILE A CA 1
ATOM 2924 C C . ILE A 1 371 ? -21.092 -4.276 -1.283 1.00 78.19 371 ILE A C 1
ATOM 2926 O O . ILE A 1 371 ? -20.089 -4.302 -1.977 1.00 78.19 371 ILE A O 1
ATOM 2930 N N . ILE A 1 372 ? -21.098 -4.699 -0.019 1.00 80.06 372 ILE A N 1
ATOM 2931 C CA . ILE A 1 372 ? -19.909 -5.208 0.680 1.00 80.06 372 ILE A CA 1
ATOM 2932 C C . ILE A 1 372 ? -19.186 -6.268 -0.151 1.00 80.06 372 ILE A C 1
ATOM 2934 O O . ILE A 1 372 ? -17.997 -6.132 -0.417 1.00 80.06 372 ILE A O 1
ATOM 2938 N N . VAL A 1 373 ? -19.924 -7.282 -0.604 1.00 85.12 373 VAL A N 1
ATOM 2939 C CA . VAL A 1 373 ? -19.374 -8.379 -1.402 1.00 85.12 373 VAL A CA 1
ATOM 2940 C C . VAL A 1 373 ? -18.784 -7.863 -2.710 1.00 85.12 373 VAL A C 1
ATOM 2942 O O . VAL A 1 373 ? -17.694 -8.283 -3.077 1.00 85.12 373 VAL A O 1
ATOM 2945 N N . VAL A 1 374 ? -19.456 -6.939 -3.399 1.00 85.94 374 VAL A N 1
ATOM 2946 C CA . VAL A 1 374 ? -18.952 -6.360 -4.654 1.00 85.94 374 VAL A CA 1
ATOM 2947 C C . VAL A 1 374 ? -17.666 -5.565 -4.428 1.00 85.94 374 VAL A C 1
ATOM 2949 O O . VAL A 1 374 ? -16.722 -5.717 -5.200 1.00 85.94 374 VAL A O 1
ATOM 2952 N N . LEU A 1 375 ? -17.610 -4.736 -3.384 1.00 82.25 375 LEU A N 1
ATOM 2953 C CA . LEU A 1 375 ? -16.437 -3.908 -3.092 1.00 82.25 375 LEU A CA 1
ATOM 2954 C C . LEU A 1 375 ? -15.235 -4.775 -2.672 1.00 82.25 375 LEU A C 1
ATOM 2956 O O . LEU A 1 375 ? -14.145 -4.617 -3.224 1.00 82.25 375 LEU A O 1
ATOM 2960 N N . ASP A 1 376 ? -15.444 -5.739 -1.770 1.00 85.44 376 ASP A N 1
ATOM 2961 C CA . ASP A 1 376 ? -14.402 -6.681 -1.342 1.00 85.44 376 ASP A CA 1
ATOM 2962 C C . ASP A 1 376 ? -13.937 -7.558 -2.516 1.00 85.44 376 ASP A C 1
ATOM 2964 O O . ASP A 1 376 ? -12.735 -7.757 -2.700 1.00 85.44 376 ASP A O 1
ATOM 2968 N N . LEU A 1 377 ? -14.858 -8.032 -3.365 1.00 88.25 377 LEU A N 1
ATOM 2969 C CA . LEU A 1 377 ? -14.520 -8.814 -4.555 1.00 88.25 377 LEU A CA 1
ATOM 2970 C C . LEU A 1 377 ? -13.720 -7.990 -5.564 1.00 88.25 377 LEU A C 1
ATOM 2972 O O . LEU A 1 377 ? -12.739 -8.491 -6.101 1.00 88.25 377 LEU A O 1
ATOM 2976 N N . ALA A 1 378 ? -14.078 -6.728 -5.798 1.00 87.00 378 ALA A N 1
ATOM 2977 C CA . ALA A 1 378 ? -13.306 -5.847 -6.671 1.00 87.00 378 ALA A CA 1
ATOM 2978 C C . ALA A 1 378 ? -11.878 -5.631 -6.137 1.00 87.00 378 ALA A C 1
ATOM 2980 O O . ALA A 1 378 ? -10.914 -5.666 -6.905 1.00 87.00 378 ALA A O 1
ATOM 2981 N N . TYR A 1 379 ? -11.718 -5.472 -4.819 1.00 89.31 379 TYR A N 1
ATOM 2982 C CA . TYR A 1 379 ? -10.398 -5.371 -4.197 1.00 89.31 379 TYR A CA 1
ATOM 2983 C C . TYR A 1 379 ? -9.604 -6.687 -4.262 1.00 89.31 379 TYR A C 1
ATOM 2985 O O . TYR A 1 379 ? -8.400 -6.664 -4.522 1.00 89.31 379 TYR A O 1
ATOM 2993 N N . LEU A 1 380 ? -10.268 -7.836 -4.102 1.00 91.81 380 LEU A N 1
ATOM 2994 C CA . LEU A 1 380 ? -9.671 -9.162 -4.300 1.00 91.81 380 LEU A CA 1
ATOM 2995 C C . LEU A 1 380 ? -9.216 -9.364 -5.750 1.00 91.81 380 LEU A C 1
ATOM 2997 O O . LEU A 1 380 ? -8.097 -9.810 -5.992 1.00 91.81 380 LEU A O 1
ATOM 3001 N N . MET A 1 381 ? -10.050 -8.997 -6.723 1.00 89.81 381 MET A N 1
ATOM 3002 C CA . MET A 1 381 ? -9.721 -9.078 -8.151 1.00 89.81 381 MET A CA 1
ATOM 3003 C C . MET A 1 381 ? -8.516 -8.212 -8.510 1.00 89.81 381 MET A C 1
ATOM 3005 O O . MET A 1 381 ? -7.691 -8.617 -9.327 1.00 89.81 381 MET A O 1
ATOM 3009 N N . ASN A 1 382 ? -8.351 -7.063 -7.851 1.00 89.25 382 ASN A N 1
ATOM 3010 C CA . ASN A 1 382 ? -7.137 -6.270 -7.987 1.00 89.25 382 ASN A CA 1
ATOM 3011 C C . ASN A 1 382 ? -5.887 -7.039 -7.530 1.00 89.25 382 ASN A C 1
ATOM 3013 O O . ASN A 1 382 ? -4.863 -6.970 -8.205 1.00 89.25 382 ASN A O 1
ATOM 3017 N N . GLY A 1 383 ? -5.961 -7.769 -6.416 1.00 92.25 383 GLY A N 1
ATOM 3018 C CA . GLY A 1 383 ? -4.863 -8.615 -5.945 1.00 92.25 383 GLY A CA 1
ATOM 3019 C C . GLY A 1 383 ? -4.557 -9.779 -6.891 1.00 92.25 383 GLY A C 1
ATOM 3020 O O . GLY A 1 383 ? -3.401 -10.063 -7.168 1.00 92.25 383 GLY A O 1
ATOM 3021 N N . PHE A 1 384 ? -5.582 -10.397 -7.485 1.00 94.44 384 PHE A N 1
ATOM 3022 C CA . PHE A 1 384 ? -5.397 -11.484 -8.458 1.00 94.44 384 PHE A CA 1
ATOM 3023 C C . PHE A 1 384 ? -4.956 -11.029 -9.856 1.00 94.44 384 PHE A C 1
ATOM 3025 O O . PHE A 1 384 ? -4.615 -11.864 -10.696 1.00 94.44 384 PHE A O 1
ATOM 3032 N N . SER A 1 385 ? -4.941 -9.724 -10.122 1.00 90.50 385 SER A N 1
ATOM 3033 C CA . SER A 1 385 ? -4.640 -9.182 -11.449 1.00 90.50 385 SER A CA 1
ATOM 3034 C C . SER A 1 385 ? -3.331 -9.669 -12.103 1.00 90.50 385 SER A C 1
ATOM 3036 O O . SER A 1 385 ? -3.377 -9.880 -13.320 1.00 90.50 385 SER A O 1
ATOM 3038 N N . PRO A 1 386 ? -2.219 -9.944 -11.384 1.00 89.44 386 PRO A N 1
ATOM 3039 C CA . PRO A 1 386 ? -0.987 -10.432 -12.011 1.00 89.44 386 PRO A CA 1
ATOM 3040 C C . PRO A 1 386 ? -1.151 -11.843 -12.586 1.00 89.44 386 PRO A C 1
ATOM 3042 O O . PRO A 1 386 ? -0.740 -12.129 -13.708 1.00 89.44 386 PRO A O 1
ATOM 3045 N N . TYR A 1 387 ? -1.862 -12.713 -11.867 1.00 92.44 387 TYR A N 1
ATOM 3046 C CA . TYR A 1 387 ? -2.123 -14.093 -12.283 1.00 92.44 387 TYR A CA 1
ATOM 3047 C C . TYR A 1 387 ? -3.084 -14.175 -13.472 1.00 92.44 387 TYR A C 1
ATOM 3049 O O . TYR A 1 387 ? -2.994 -15.090 -14.288 1.00 92.44 387 TYR A O 1
ATOM 3057 N N . LEU A 1 388 ? -3.993 -13.204 -13.590 1.00 89.19 388 LEU A N 1
ATOM 3058 C CA . LEU A 1 388 ? -4.922 -13.098 -14.715 1.00 89.19 388 LEU A CA 1
ATOM 3059 C C . LEU A 1 388 ? -4.283 -12.436 -15.949 1.00 89.19 388 LEU A C 1
ATOM 3061 O O . LEU A 1 388 ? -4.888 -12.461 -17.017 1.00 89.19 388 LEU A O 1
ATOM 3065 N N . GLY A 1 389 ? -3.086 -11.851 -15.819 1.00 82.31 389 GLY A N 1
ATOM 3066 C CA . GLY A 1 389 ? -2.427 -11.081 -16.879 1.00 82.31 389 GLY A CA 1
ATOM 3067 C C . GLY A 1 389 ? -3.033 -9.693 -17.115 1.00 82.31 389 GLY A C 1
ATOM 3068 O O . GLY A 1 389 ? -2.820 -9.091 -18.165 1.00 82.31 389 GLY A O 1
ATOM 3069 N N . LEU A 1 390 ? -3.808 -9.183 -16.149 1.00 81.06 390 LEU A N 1
ATOM 3070 C CA . LEU A 1 390 ? -4.460 -7.872 -16.222 1.00 81.06 390 LEU A CA 1
ATOM 3071 C C . LEU A 1 390 ? -3.474 -6.732 -15.967 1.00 81.06 390 LEU A C 1
ATOM 3073 O O . LEU A 1 390 ? -3.387 -5.808 -16.773 1.00 81.06 390 LEU A O 1
ATOM 3077 N N . LYS A 1 391 ? -2.780 -6.778 -14.824 1.00 78.19 391 LYS A N 1
ATOM 3078 C CA . LYS A 1 391 ? -1.752 -5.807 -14.434 1.00 78.19 391 LYS A CA 1
ATOM 3079 C C . LYS A 1 391 ? -0.810 -6.393 -13.386 1.00 78.19 391 LYS A C 1
ATOM 3081 O O . LYS A 1 391 ? -1.219 -7.205 -12.563 1.00 78.19 391 LYS A O 1
ATOM 3086 N N . TYR A 1 392 ? 0.432 -5.918 -13.387 1.00 72.19 392 TYR A N 1
ATOM 3087 C CA . TYR A 1 392 ? 1.483 -6.347 -12.453 1.00 72.19 392 TYR A CA 1
ATOM 3088 C C . TYR A 1 392 ? 1.730 -5.292 -11.397 1.00 72.19 392 TYR A C 1
ATOM 3090 O O . TYR A 1 392 ? 1.742 -5.579 -10.202 1.00 72.19 392 TYR A O 1
ATOM 3098 N N . PHE A 1 393 ? 1.895 -4.050 -11.840 1.00 70.25 393 PHE A N 1
ATOM 3099 C CA . PHE A 1 393 ? 2.098 -2.930 -10.948 1.00 70.25 393 PHE A CA 1
ATOM 3100 C C . PHE A 1 393 ? 0.820 -2.643 -10.169 1.00 70.25 393 PHE A C 1
ATOM 3102 O O . PHE A 1 393 ? -0.294 -2.730 -10.691 1.00 70.25 393 PHE A O 1
ATOM 3109 N N . TYR A 1 394 ? 0.989 -2.293 -8.895 1.00 75.75 394 TYR A N 1
ATOM 3110 C CA . TYR A 1 394 ? -0.113 -1.823 -8.054 1.00 75.75 394 TYR A CA 1
ATOM 3111 C C . TYR A 1 394 ? -1.265 -2.830 -7.880 1.00 75.75 394 TYR A C 1
ATOM 3113 O O . TYR A 1 394 ? -2.444 -2.492 -7.721 1.00 75.75 394 TYR A O 1
ATOM 3121 N N . SER A 1 395 ? -0.897 -4.103 -7.935 1.00 84.50 395 SER A N 1
ATOM 3122 C CA . SER A 1 395 ? -1.724 -5.283 -7.707 1.00 84.50 395 SER A CA 1
ATOM 3123 C C . SER A 1 395 ? -1.587 -5.808 -6.275 1.00 84.50 395 SER A C 1
ATOM 3125 O O . SER A 1 395 ? -1.844 -6.969 -6.019 1.00 84.50 395 SER A O 1
ATOM 3127 N N . GLN A 1 396 ? -1.131 -4.986 -5.324 1.00 88.31 396 GLN A N 1
ATOM 3128 C CA . GLN A 1 396 ? -0.748 -5.416 -3.968 1.00 88.31 396 GLN A CA 1
ATOM 3129 C C . GLN A 1 396 ? 0.500 -6.326 -3.926 1.00 88.31 396 GLN A C 1
ATOM 3131 O O . GLN A 1 396 ? 0.794 -6.927 -2.896 1.00 88.31 396 GLN A O 1
ATOM 3136 N N . ALA A 1 397 ? 1.302 -6.382 -4.997 1.00 83.94 397 ALA A N 1
ATOM 3137 C CA . ALA A 1 397 ? 2.560 -7.145 -5.085 1.00 83.94 397 ALA A CA 1
ATOM 3138 C C . ALA A 1 397 ? 3.768 -6.503 -4.351 1.00 83.94 397 ALA A C 1
ATOM 3140 O O . ALA A 1 397 ? 4.892 -6.498 -4.859 1.00 83.94 397 ALA A O 1
ATOM 3141 N N . MET A 1 398 ? 3.541 -5.958 -3.150 1.00 85.50 398 MET A N 1
ATOM 3142 C CA . MET A 1 398 ? 4.477 -5.154 -2.339 1.00 85.50 398 MET A CA 1
ATOM 3143 C C . MET A 1 398 ? 5.861 -5.794 -2.170 1.00 85.50 398 MET A C 1
ATOM 3145 O O . MET A 1 398 ? 5.997 -6.758 -1.416 1.00 85.50 398 MET A O 1
ATOM 3149 N N . TYR A 1 399 ? 6.876 -5.230 -2.840 1.00 88.00 399 TYR A N 1
ATOM 3150 C CA . TYR A 1 399 ? 8.274 -5.682 -2.789 1.00 88.00 399 TYR A CA 1
ATOM 3151 C C . TYR A 1 399 ? 8.398 -7.206 -2.811 1.00 88.00 399 TYR A C 1
ATOM 3153 O O . TYR A 1 399 ? 9.097 -7.790 -1.988 1.00 88.00 399 TYR A O 1
ATOM 3161 N N . SER A 1 400 ? 7.673 -7.855 -3.719 1.00 91.62 400 SER A N 1
ATOM 3162 C CA . SER A 1 400 ? 7.601 -9.316 -3.788 1.00 91.62 400 SER A CA 1
ATOM 3163 C C . SER A 1 400 ? 8.536 -9.922 -4.830 1.00 91.62 400 SER A C 1
ATOM 3165 O O . SER A 1 400 ? 8.783 -11.117 -4.784 1.00 91.62 400 SER A O 1
ATOM 3167 N N . ASN A 1 401 ? 9.030 -9.130 -5.786 1.00 90.50 401 ASN A N 1
ATOM 3168 C CA . ASN A 1 401 ? 9.693 -9.643 -6.989 1.00 90.50 401 ASN A CA 1
ATOM 3169 C C . ASN A 1 401 ? 8.862 -10.727 -7.721 1.00 90.50 401 ASN A C 1
ATOM 3171 O O . ASN A 1 401 ? 9.406 -11.669 -8.295 1.00 90.50 401 ASN A O 1
ATOM 3175 N N . LEU A 1 402 ? 7.527 -10.631 -7.647 1.00 92.56 402 LEU A N 1
ATOM 3176 C CA . LEU A 1 402 ? 6.613 -11.558 -8.306 1.00 92.56 402 LEU A CA 1
ATOM 3177 C C . LEU A 1 402 ? 6.707 -11.414 -9.829 1.00 92.56 402 LEU A C 1
ATOM 3179 O O . LEU A 1 402 ? 6.566 -10.316 -10.367 1.00 92.56 402 LEU A O 1
ATOM 3183 N N . GLN A 1 403 ? 6.856 -12.545 -10.511 1.00 89.06 403 GLN A N 1
ATOM 3184 C CA . GLN A 1 403 ? 6.859 -12.664 -11.964 1.00 89.06 403 GLN A CA 1
ATOM 3185 C C . GLN A 1 403 ? 5.702 -13.571 -12.381 1.00 89.06 403 GLN A C 1
ATOM 3187 O O . GLN A 1 403 ? 5.645 -14.764 -12.089 1.00 89.06 403 GLN A O 1
ATOM 3192 N N . THR A 1 404 ? 4.714 -12.896 -12.945 1.00 86.94 404 THR A N 1
ATOM 3193 C CA . THR A 1 404 ? 3.406 -13.317 -13.447 1.00 86.94 404 THR A CA 1
ATOM 3194 C C . THR A 1 404 ? 3.199 -13.746 -14.881 1.00 86.94 404 THR A C 1
ATOM 3196 O O . THR A 1 404 ? 2.074 -13.542 -15.278 1.00 86.94 404 THR A O 1
ATOM 3199 N N . ASP A 1 405 ? 4.178 -14.010 -15.740 1.00 80.69 405 ASP A N 1
ATOM 3200 C CA . ASP A 1 405 ? 4.044 -13.685 -17.178 1.00 80.69 405 ASP A CA 1
ATOM 3201 C C . ASP A 1 405 ? 3.806 -14.863 -18.137 1.00 80.69 405 ASP A C 1
ATOM 3203 O O . ASP A 1 405 ? 3.730 -16.032 -17.755 1.00 80.69 405 ASP A O 1
ATOM 3207 N N . SER A 1 406 ? 3.660 -14.531 -19.420 1.00 72.38 406 SER A N 1
ATOM 3208 C CA . SER A 1 406 ? 3.483 -15.490 -20.515 1.00 72.38 406 SER A CA 1
ATOM 3209 C C . SER A 1 406 ? 4.671 -16.439 -20.735 1.00 72.38 406 SER A C 1
ATOM 3211 O O . SER A 1 406 ? 4.515 -17.445 -21.427 1.00 72.38 406 SER A O 1
ATOM 3213 N N . THR A 1 407 ? 5.851 -16.139 -20.186 1.00 77.62 407 THR A N 1
ATOM 3214 C CA . THR A 1 407 ? 7.030 -17.025 -20.199 1.00 77.62 407 THR A CA 1
ATOM 3215 C C . THR A 1 407 ? 7.056 -17.972 -19.004 1.00 77.62 407 THR A C 1
ATOM 3217 O O . THR A 1 407 ? 7.682 -19.030 -19.074 1.00 77.62 407 THR A O 1
ATOM 3220 N N . GLY A 1 408 ? 6.334 -17.637 -17.939 1.00 82.56 408 GLY A N 1
ATOM 3221 C CA . GLY A 1 408 ? 6.140 -18.490 -16.783 1.00 82.56 408 GLY A CA 1
ATOM 3222 C C . GLY A 1 408 ? 5.779 -17.697 -15.535 1.00 82.56 408 GLY A C 1
ATOM 3223 O O . GLY A 1 408 ? 5.777 -16.469 -15.502 1.00 82.56 408 GLY A O 1
ATOM 3224 N N . SER A 1 409 ? 5.496 -18.430 -14.462 1.00 92.25 409 SER A N 1
ATOM 3225 C CA . SER A 1 409 ? 5.362 -17.840 -13.137 1.00 92.25 409 SER A CA 1
ATOM 3226 C C . SER A 1 409 ? 6.498 -18.294 -12.233 1.00 92.25 409 SER A C 1
ATOM 3228 O O . SER A 1 409 ? 6.800 -19.485 -12.179 1.00 92.25 409 SER A O 1
ATOM 3230 N N . ASN A 1 410 ? 7.091 -17.362 -11.485 1.00 95.00 410 ASN A N 1
ATOM 3231 C CA . ASN A 1 410 ? 8.010 -17.699 -10.395 1.00 95.00 410 ASN A CA 1
ATOM 3232 C C . ASN A 1 410 ? 7.275 -18.019 -9.077 1.00 95.00 410 ASN A C 1
ATOM 3234 O O . ASN A 1 410 ? 7.912 -18.299 -8.059 1.00 95.00 410 ASN A O 1
ATOM 3238 N N . HIS A 1 411 ? 5.941 -17.959 -9.064 1.00 97.06 411 HIS A N 1
ATOM 3239 C CA . HIS A 1 411 ? 5.140 -18.291 -7.896 1.00 97.06 411 HIS A CA 1
ATOM 3240 C C . HIS A 1 411 ? 5.189 -19.793 -7.613 1.00 97.06 411 HIS A C 1
ATOM 3242 O O . HIS A 1 411 ? 5.167 -20.615 -8.524 1.00 97.06 411 HIS A O 1
ATOM 3248 N N . LEU A 1 412 ? 5.174 -20.173 -6.336 1.00 97.50 412 LEU A N 1
ATOM 3249 C CA . LEU A 1 412 ? 5.344 -21.574 -5.938 1.00 97.50 412 LEU A CA 1
ATOM 3250 C C . LEU A 1 412 ? 4.199 -22.520 -6.345 1.00 97.50 412 LEU A C 1
ATOM 3252 O O . LEU A 1 412 ? 4.384 -23.731 -6.315 1.00 97.50 412 LEU A O 1
ATOM 3256 N N . PHE A 1 413 ? 3.005 -22.001 -6.653 1.00 96.50 413 PHE A N 1
ATOM 3257 C CA . PHE A 1 413 ? 1.809 -22.838 -6.848 1.00 96.50 413 PHE A CA 1
ATOM 3258 C C . PHE A 1 413 ? 0.671 -22.177 -7.633 1.00 96.50 413 PHE A C 1
ATOM 3260 O O . PHE A 1 413 ? -0.184 -22.890 -8.148 1.00 96.50 413 PHE A O 1
ATOM 3267 N N . LEU A 1 414 ? 0.620 -20.843 -7.732 1.00 95.94 414 LEU A N 1
ATOM 3268 C CA . LEU A 1 414 ? -0.353 -20.160 -8.583 1.00 95.94 414 LEU A CA 1
ATOM 3269 C C . LEU A 1 414 ? 0.249 -19.928 -9.973 1.00 95.94 414 LEU A C 1
ATOM 3271 O O . LEU A 1 414 ? 1.186 -19.140 -10.087 1.00 95.94 414 LEU A O 1
ATOM 3275 N N . PRO A 1 415 ? -0.265 -20.579 -11.029 1.00 93.25 415 PRO A N 1
ATOM 3276 C CA . PRO A 1 415 ? 0.220 -20.339 -12.379 1.00 93.25 415 PRO A CA 1
ATOM 3277 C C . PRO A 1 415 ? -0.253 -18.978 -12.905 1.00 93.25 415 PRO A C 1
ATOM 3279 O O . PRO A 1 415 ? -1.248 -18.416 -12.441 1.00 93.25 415 PRO A O 1
ATOM 3282 N N . HIS A 1 416 ? 0.429 -18.481 -13.936 1.00 90.06 416 HIS A N 1
ATOM 3283 C CA . HIS A 1 416 ? -0.133 -17.446 -14.794 1.00 90.06 416 HIS A CA 1
ATOM 3284 C C . HIS A 1 416 ? -1.206 -18.071 -15.693 1.00 90.06 416 HIS A C 1
ATOM 3286 O O . HIS A 1 416 ? -0.931 -19.020 -16.426 1.00 90.06 416 HIS A O 1
ATOM 3292 N N . ILE A 1 417 ? -2.430 -17.551 -15.624 1.00 90.19 417 ILE A N 1
ATOM 3293 C CA . ILE A 1 417 ? -3.562 -18.022 -16.434 1.00 90.19 417 ILE A CA 1
ATOM 3294 C C . ILE A 1 417 ? -3.592 -17.294 -17.787 1.00 90.19 417 ILE A C 1
ATOM 3296 O O . ILE A 1 417 ? -4.064 -17.854 -18.772 1.00 90.19 417 ILE A O 1
ATOM 3300 N N . GLY A 1 418 ? -3.077 -16.061 -17.852 1.00 81.69 418 GLY A N 1
ATOM 3301 C CA . GLY A 1 418 ? -2.946 -15.315 -19.107 1.00 81.69 418 GLY A CA 1
ATOM 3302 C C . GLY A 1 418 ? -4.266 -15.021 -19.812 1.00 81.69 418 GLY A C 1
ATOM 3303 O O . GLY A 1 418 ? -4.314 -15.011 -21.040 1.00 81.69 418 GLY A O 1
ATOM 3304 N N . LEU A 1 419 ? -5.342 -14.769 -19.052 1.00 84.12 419 LEU A N 1
ATOM 3305 C CA . LEU A 1 419 ? -6.621 -14.328 -19.629 1.00 84.12 419 LEU A CA 1
ATOM 3306 C C . LEU A 1 419 ? -6.461 -13.014 -20.409 1.00 84.12 419 LEU A C 1
ATOM 3308 O O . LEU A 1 419 ? -7.206 -12.759 -21.354 1.00 84.12 419 LEU A O 1
ATOM 3312 N N . PHE A 1 420 ? -5.475 -12.202 -20.021 1.00 78.19 420 PHE A N 1
ATOM 3313 C CA . PHE A 1 420 ? -5.107 -10.945 -20.658 1.00 78.19 420 PHE A CA 1
ATOM 3314 C C . PHE A 1 420 ? -3.585 -10.911 -20.910 1.00 78.19 420 PHE A C 1
ATOM 3316 O O . PHE A 1 420 ? -2.819 -11.526 -20.173 1.00 78.19 420 PHE A O 1
ATOM 3323 N N . GLN A 1 421 ? -3.142 -10.220 -21.967 1.00 69.94 421 GLN A N 1
ATOM 3324 C CA . GLN A 1 421 ? -1.729 -10.125 -22.391 1.00 69.94 421 GLN A CA 1
ATOM 3325 C C . GLN A 1 421 ? -1.175 -8.708 -22.157 1.00 69.94 421 GLN A C 1
ATOM 3327 O O . GLN A 1 421 ? -0.720 -8.045 -23.092 1.00 69.94 421 GLN A O 1
ATOM 3332 N N . ASN A 1 422 ? -1.276 -8.211 -20.920 1.00 67.00 422 ASN A N 1
ATOM 3333 C CA . ASN A 1 422 ? -0.796 -6.871 -20.540 1.00 67.00 422 ASN A CA 1
ATOM 3334 C C . ASN A 1 422 ? 0.592 -6.906 -19.866 1.00 67.00 422 ASN A C 1
ATOM 3336 O O . ASN A 1 422 ? 0.926 -6.035 -19.066 1.00 67.00 422 ASN A O 1
ATOM 3340 N N . ASP A 1 423 ? 1.385 -7.941 -20.142 1.00 64.44 423 ASP A N 1
ATOM 3341 C CA . ASP A 1 423 ? 2.650 -8.264 -19.470 1.00 64.44 423 ASP A CA 1
ATOM 3342 C C . ASP A 1 423 ? 3.906 -7.989 -20.314 1.00 64.44 423 ASP A C 1
ATOM 3344 O O . ASP A 1 423 ? 5.024 -8.164 -19.830 1.00 64.44 423 ASP A O 1
ATOM 3348 N N . VAL A 1 424 ? 3.754 -7.577 -21.579 1.00 71.06 424 VAL A N 1
ATOM 3349 C CA . VAL A 1 424 ? 4.886 -7.467 -22.510 1.00 71.06 424 VAL A CA 1
ATOM 3350 C C . VAL A 1 424 ? 5.388 -6.032 -22.613 1.00 71.06 424 VAL A C 1
ATOM 3352 O O . VAL A 1 424 ? 4.738 -5.169 -23.212 1.00 71.06 424 VAL A O 1
ATOM 3355 N N . PHE A 1 425 ? 6.603 -5.810 -22.114 1.00 76.50 425 PHE A N 1
ATOM 3356 C CA . PHE A 1 425 ? 7.362 -4.585 -22.343 1.00 76.50 425 PHE A CA 1
ATOM 3357 C C . PHE A 1 425 ? 8.386 -4.790 -23.461 1.00 76.50 425 PHE A C 1
ATOM 3359 O O . PHE A 1 425 ? 8.805 -5.907 -23.765 1.00 76.50 425 PHE A O 1
ATOM 3366 N N . VAL A 1 426 ? 8.772 -3.710 -24.123 1.00 80.94 426 VAL A N 1
ATOM 3367 C CA . VAL A 1 426 ? 9.702 -3.703 -25.250 1.00 80.94 426 VAL A CA 1
ATOM 3368 C C . VAL A 1 426 ? 10.702 -2.580 -25.058 1.00 80.94 426 VAL A C 1
ATOM 3370 O O . VAL A 1 426 ? 10.333 -1.441 -24.788 1.00 80.94 426 VAL A O 1
ATOM 3373 N N . ARG A 1 427 ? 11.986 -2.891 -25.197 1.00 82.50 427 ARG A N 1
ATOM 3374 C CA . ARG A 1 427 ? 13.024 -1.877 -25.354 1.00 82.50 427 ARG A CA 1
ATOM 3375 C C . ARG A 1 427 ? 13.206 -1.628 -26.839 1.00 82.50 427 ARG A C 1
ATOM 3377 O O . ARG A 1 427 ? 13.438 -2.570 -27.591 1.00 82.50 427 ARG A O 1
ATOM 3384 N N . ILE A 1 428 ? 13.095 -0.383 -27.267 1.00 83.19 428 ILE A N 1
ATOM 3385 C CA . ILE A 1 428 ? 13.264 -0.028 -28.675 1.00 83.19 428 ILE A CA 1
ATOM 3386 C C . ILE A 1 428 ? 14.764 0.125 -28.923 1.00 83.19 428 ILE A C 1
ATOM 3388 O O . ILE A 1 428 ? 15.402 0.963 -28.295 1.00 83.19 428 ILE A O 1
ATOM 3392 N N . SER A 1 429 ? 15.341 -0.718 -29.779 1.00 84.06 429 SER A N 1
ATOM 3393 C CA . SER A 1 429 ? 16.751 -0.612 -30.178 1.00 84.06 429 SER A CA 1
ATOM 3394 C C . SER A 1 429 ? 16.914 0.274 -31.409 1.00 84.06 429 SER A C 1
ATOM 3396 O O . SER A 1 429 ? 17.902 0.996 -31.519 1.00 84.06 429 SER A O 1
ATOM 3398 N N . LEU A 1 430 ? 15.931 0.254 -32.312 1.00 85.44 430 LEU A N 1
ATOM 3399 C CA . LEU A 1 430 ? 15.889 1.098 -33.497 1.00 85.44 430 LEU A CA 1
ATOM 3400 C C . LEU A 1 430 ? 14.441 1.421 -33.863 1.00 85.44 430 LEU A C 1
ATOM 3402 O O . LEU A 1 430 ? 13.583 0.542 -33.879 1.00 85.44 430 LEU A O 1
ATOM 3406 N N . LEU A 1 431 ? 14.190 2.680 -34.197 1.00 88.06 431 LEU A N 1
ATOM 3407 C CA . LEU A 1 431 ? 12.913 3.160 -34.707 1.00 88.06 431 LEU A CA 1
ATOM 3408 C C . LEU A 1 431 ? 13.205 4.068 -35.900 1.00 88.06 431 LEU A C 1
ATOM 3410 O O . LEU A 1 431 ? 13.768 5.148 -35.720 1.00 88.06 431 LEU A O 1
ATOM 3414 N N . GLU A 1 432 ? 12.848 3.607 -37.096 1.00 88.69 432 GLU A N 1
ATOM 3415 C CA . GLU A 1 432 ? 13.078 4.300 -38.362 1.00 88.69 432 GLU A CA 1
ATOM 3416 C C . GLU A 1 432 ? 11.755 4.541 -39.096 1.00 88.69 432 GLU A C 1
ATOM 3418 O O . GLU A 1 432 ? 10.882 3.673 -39.164 1.00 88.69 432 GLU A O 1
ATOM 3423 N N . PHE A 1 433 ? 11.627 5.739 -39.665 1.00 89.12 433 PHE A N 1
ATOM 3424 C CA . PHE A 1 433 ? 10.497 6.155 -40.491 1.00 89.12 433 PHE A CA 1
ATOM 3425 C C . PHE A 1 433 ? 11.008 6.490 -41.886 1.00 89.12 433 PHE A C 1
ATOM 3427 O O . PHE A 1 433 ? 11.995 7.218 -42.019 1.00 89.12 433 PHE A O 1
ATOM 3434 N N . THR A 1 434 ? 10.349 5.958 -42.914 1.00 89.56 434 THR A N 1
ATOM 3435 C CA . THR A 1 434 ? 10.663 6.259 -44.313 1.00 89.56 434 THR A CA 1
ATOM 3436 C C . THR A 1 434 ? 9.395 6.686 -45.063 1.00 89.56 434 THR A C 1
ATOM 3438 O O . THR A 1 434 ? 8.543 5.826 -45.300 1.00 89.56 434 THR A O 1
ATOM 3441 N N . PRO A 1 435 ? 9.275 7.961 -45.487 1.00 90.56 435 PRO A N 1
ATOM 3442 C CA . PRO A 1 435 ? 10.220 9.063 -45.251 1.00 90.56 435 PRO A CA 1
ATOM 3443 C C . PRO A 1 435 ? 10.334 9.466 -43.760 1.00 90.56 435 PRO A C 1
ATOM 3445 O O . PRO A 1 435 ? 9.526 9.032 -42.943 1.00 90.56 435 PRO A O 1
ATOM 3448 N N . PRO A 1 436 ? 11.345 10.266 -43.362 1.00 89.44 436 PRO A N 1
ATOM 3449 C CA . PRO A 1 436 ? 11.451 10.757 -41.988 1.00 89.44 436 PRO A CA 1
ATOM 3450 C C . PRO A 1 436 ? 10.197 11.534 -41.565 1.00 89.44 436 PRO A C 1
ATOM 3452 O O . PRO A 1 436 ? 9.652 12.313 -42.350 1.00 89.44 436 PRO A O 1
ATOM 3455 N N . VAL A 1 437 ? 9.760 11.354 -40.315 1.00 86.25 437 VAL A N 1
ATOM 3456 C CA . VAL A 1 437 ? 8.600 12.077 -39.770 1.00 86.25 437 VAL A CA 1
ATOM 3457 C C . VAL A 1 437 ? 8.913 13.567 -39.718 1.00 86.25 437 VAL A C 1
ATOM 3459 O O . VAL A 1 437 ? 9.930 13.971 -39.154 1.00 86.25 437 VAL A O 1
ATOM 3462 N N . SER A 1 438 ? 8.035 14.387 -40.291 1.00 89.94 438 SER A N 1
ATOM 3463 C CA . SER A 1 438 ? 8.183 15.842 -40.235 1.00 89.94 438 SER A CA 1
ATOM 3464 C C . SER A 1 438 ? 7.955 16.379 -38.817 1.00 89.94 438 SER A C 1
ATOM 3466 O O . SER A 1 438 ? 7.159 15.830 -38.051 1.00 89.94 438 SER A O 1
ATOM 3468 N N . ASP A 1 439 ? 8.581 17.508 -38.475 1.00 87.12 439 ASP A N 1
ATOM 3469 C CA . ASP A 1 439 ? 8.354 18.168 -37.181 1.00 87.12 439 ASP A CA 1
ATOM 3470 C C . ASP A 1 439 ? 6.880 18.546 -36.967 1.00 87.12 439 ASP A C 1
ATOM 3472 O O . ASP A 1 439 ? 6.392 18.565 -35.840 1.00 87.12 439 ASP A O 1
ATOM 3476 N N . GLU A 1 440 ? 6.154 18.865 -38.041 1.00 87.38 440 GLU A N 1
ATOM 3477 C CA . GLU A 1 440 ? 4.723 19.162 -37.974 1.00 87.38 440 GLU A CA 1
ATOM 3478 C C . GLU A 1 440 ? 3.907 17.924 -37.604 1.00 87.38 440 GLU A C 1
ATOM 3480 O O . GLU A 1 440 ? 3.030 17.993 -36.744 1.00 87.38 440 GLU A O 1
ATOM 3485 N N . GLU A 1 441 ? 4.232 16.775 -38.187 1.00 82.69 441 GLU A N 1
ATOM 3486 C CA . GLU A 1 441 ? 3.576 15.519 -37.853 1.00 82.69 441 GLU A CA 1
ATOM 3487 C C . GLU A 1 441 ? 3.927 15.047 -36.440 1.00 82.69 441 GLU A C 1
ATOM 3489 O O . GLU A 1 441 ? 3.040 14.573 -35.735 1.00 82.69 441 GLU A O 1
ATOM 3494 N N . LEU A 1 442 ? 5.160 15.258 -35.965 1.00 82.69 442 LEU A N 1
ATOM 3495 C CA . LEU A 1 442 ? 5.517 15.022 -34.559 1.00 82.69 442 LEU A CA 1
ATOM 3496 C C . LEU A 1 442 ? 4.720 15.922 -33.608 1.00 82.69 442 LEU A C 1
ATOM 3498 O O . LEU A 1 442 ? 4.210 15.437 -32.597 1.00 82.69 442 LEU A O 1
ATOM 3502 N N . ARG A 1 443 ? 4.547 17.207 -33.952 1.00 79.25 443 ARG A N 1
ATOM 3503 C CA . ARG A 1 443 ? 3.693 18.136 -33.190 1.00 79.25 443 ARG A CA 1
ATOM 3504 C C . ARG A 1 443 ? 2.225 17.699 -33.185 1.00 79.25 443 ARG A C 1
ATOM 3506 O O . ARG A 1 443 ? 1.554 17.844 -32.165 1.00 79.25 443 ARG A O 1
ATOM 3513 N N . ASN A 1 444 ? 1.739 17.140 -34.292 1.00 81.75 444 ASN A N 1
ATOM 3514 C CA . ASN A 1 444 ? 0.352 16.695 -34.447 1.00 81.75 444 ASN A CA 1
ATOM 3515 C C . ASN A 1 444 ? 0.101 15.268 -33.917 1.00 81.75 444 ASN A C 1
ATOM 3517 O O . ASN A 1 444 ? -1.044 14.902 -33.648 1.00 81.75 444 ASN A O 1
ATOM 3521 N N . ASN A 1 445 ? 1.149 14.458 -33.734 1.00 78.12 445 ASN A N 1
ATOM 3522 C CA . ASN A 1 445 ? 1.085 13.078 -33.256 1.00 78.12 445 ASN A CA 1
ATOM 3523 C C . ASN A 1 445 ? 1.926 12.900 -31.985 1.00 78.12 445 ASN A C 1
ATOM 3525 O O . ASN A 1 445 ? 3.010 12.314 -31.981 1.00 78.12 445 ASN A O 1
ATOM 3529 N N . ARG A 1 446 ? 1.378 13.382 -30.865 1.00 71.06 446 ARG A N 1
ATOM 3530 C CA . ARG A 1 446 ? 2.064 13.383 -29.566 1.00 71.06 446 ARG A CA 1
ATOM 3531 C C . ARG A 1 446 ? 2.532 11.991 -29.125 1.00 71.06 446 ARG A C 1
ATOM 3533 O O . ARG A 1 446 ? 3.595 11.881 -28.537 1.00 71.06 446 ARG A O 1
ATOM 3540 N N . GLY A 1 447 ? 1.793 10.922 -29.429 1.00 75.56 447 GLY A N 1
ATOM 3541 C CA . GLY A 1 447 ? 2.157 9.553 -29.054 1.00 75.56 447 GLY A CA 1
ATOM 3542 C C . GLY A 1 447 ? 3.469 9.125 -29.708 1.00 75.56 447 GLY A C 1
ATOM 3543 O O . GLY A 1 447 ? 4.307 8.501 -29.062 1.00 75.56 447 GLY A O 1
ATOM 3544 N N . LEU A 1 448 ? 3.675 9.542 -30.959 1.00 80.75 448 LEU A N 1
ATOM 3545 C CA . LEU A 1 448 ? 4.904 9.315 -31.712 1.00 80.75 448 LEU A CA 1
ATOM 3546 C C . LEU A 1 448 ? 6.083 10.102 -31.139 1.00 80.75 448 LEU A C 1
ATOM 3548 O O . LEU A 1 448 ? 7.177 9.563 -30.984 1.00 80.75 448 LEU A O 1
ATOM 3552 N N . GLN A 1 449 ? 5.841 11.360 -30.773 1.00 79.94 449 GLN A N 1
ATOM 3553 C CA . GLN A 1 449 ? 6.846 12.199 -30.131 1.00 79.94 449 GLN A CA 1
ATOM 3554 C C . GLN A 1 449 ? 7.306 11.602 -28.794 1.00 79.94 449 GLN A C 1
ATOM 3556 O O . GLN A 1 449 ? 8.503 11.471 -28.559 1.00 79.94 449 GLN A O 1
ATOM 3561 N N . LEU A 1 450 ? 6.366 11.181 -27.944 1.00 70.38 450 LEU A N 1
ATOM 3562 C CA . LEU A 1 450 ? 6.673 10.558 -26.654 1.00 70.38 450 LEU A CA 1
ATOM 3563 C C . LEU A 1 450 ? 7.475 9.273 -26.837 1.00 70.38 450 LEU A C 1
ATOM 3565 O O . LEU A 1 450 ? 8.437 9.032 -26.114 1.00 70.38 450 LEU A O 1
ATOM 3569 N N . LEU A 1 451 ? 7.114 8.475 -27.841 1.00 78.75 451 LEU A N 1
ATOM 3570 C CA . LEU A 1 451 ? 7.848 7.269 -28.176 1.00 78.75 451 LEU A CA 1
ATOM 3571 C C . LEU A 1 451 ? 9.310 7.568 -28.529 1.00 78.75 451 LEU A C 1
ATOM 3573 O O . LEU A 1 451 ? 10.212 6.933 -27.984 1.00 78.75 451 LEU A O 1
ATOM 3577 N N . LEU A 1 452 ? 9.542 8.562 -29.386 1.00 81.19 452 LEU A N 1
ATOM 3578 C CA . LEU A 1 452 ? 10.878 8.984 -29.809 1.00 81.19 452 LEU A CA 1
ATOM 3579 C C . LEU A 1 452 ? 11.705 9.567 -28.662 1.00 81.19 452 LEU A C 1
ATOM 3581 O O . LEU A 1 452 ? 12.874 9.212 -28.528 1.00 81.19 452 LEU A O 1
ATOM 3585 N N . GLU A 1 453 ? 11.100 10.394 -27.807 1.00 72.94 453 GLU A N 1
ATOM 3586 C CA . GLU A 1 453 ? 11.751 10.951 -26.609 1.00 72.94 453 GLU A CA 1
ATOM 3587 C C . GLU A 1 453 ? 12.126 9.862 -25.589 1.00 72.94 453 GLU A C 1
ATOM 3589 O O . GLU A 1 453 ? 13.075 10.009 -24.822 1.00 72.94 453 GLU A O 1
ATOM 3594 N N . SER A 1 454 ? 11.384 8.755 -25.577 1.00 67.75 454 SER A N 1
ATOM 3595 C CA . SER A 1 454 ? 11.540 7.675 -24.601 1.00 67.75 454 SER A CA 1
ATOM 3596 C C . SER A 1 454 ? 12.464 6.534 -25.051 1.00 67.75 454 SER A C 1
ATOM 3598 O O . SER A 1 454 ? 12.824 5.686 -24.221 1.00 67.75 454 SER A O 1
ATOM 3600 N N . LYS A 1 455 ? 12.822 6.489 -26.347 1.00 70.19 455 LYS A N 1
ATOM 3601 C CA . LYS A 1 455 ? 13.416 5.306 -26.997 1.00 70.19 455 LYS A CA 1
ATOM 3602 C C . LYS A 1 455 ? 14.714 4.851 -26.321 1.00 70.19 455 LYS A C 1
ATOM 3604 O O . LYS A 1 455 ? 14.956 3.658 -26.183 1.00 70.19 455 LYS A O 1
ATOM 3609 N N . ASP A 1 456 ? 15.508 5.809 -25.844 1.00 62.91 456 ASP A N 1
ATOM 3610 C CA . ASP A 1 456 ? 16.847 5.554 -25.313 1.00 62.91 456 ASP A CA 1
ATOM 3611 C C . ASP A 1 456 ? 16.840 5.220 -23.811 1.00 62.91 456 ASP A C 1
ATOM 3613 O O . ASP A 1 456 ? 17.812 4.671 -23.287 1.00 62.91 456 ASP A O 1
ATOM 3617 N N . GLN A 1 457 ? 15.743 5.518 -23.102 1.00 55.84 457 GLN A N 1
ATOM 3618 C CA . GLN A 1 457 ? 15.711 5.486 -21.634 1.00 55.84 457 GLN A CA 1
ATOM 3619 C C . GLN A 1 457 ? 14.633 4.593 -21.026 1.00 55.84 457 GLN A C 1
ATOM 3621 O O . GLN A 1 457 ? 14.633 4.406 -19.804 1.00 55.84 457 GLN A O 1
ATOM 3626 N N . SER A 1 458 ? 13.728 4.023 -21.829 1.00 64.56 458 SER A N 1
ATOM 3627 C CA . SER A 1 458 ? 12.586 3.314 -21.264 1.00 64.56 458 SER A CA 1
ATOM 3628 C C . SER A 1 458 ? 12.181 2.012 -21.951 1.00 64.56 458 SER A C 1
ATOM 3630 O O . SER A 1 458 ? 12.326 1.808 -23.152 1.00 64.56 458 SER A O 1
ATOM 3632 N N . LEU A 1 459 ? 11.668 1.106 -21.126 1.00 70.94 459 LEU A N 1
ATOM 3633 C CA . LEU A 1 459 ? 10.840 -0.020 -21.515 1.00 70.94 459 LEU A CA 1
ATOM 3634 C C . LEU A 1 459 ? 9.450 0.516 -21.862 1.00 70.94 459 LEU A C 1
ATOM 3636 O O . LEU A 1 459 ? 8.808 1.146 -21.034 1.00 70.94 459 LEU A O 1
ATOM 3640 N N . VAL A 1 460 ? 8.974 0.272 -23.070 1.00 74.88 460 VAL A N 1
ATOM 3641 C CA . VAL A 1 460 ? 7.651 0.703 -23.534 1.00 74.88 460 VAL A CA 1
ATOM 3642 C C . VAL A 1 460 ? 6.690 -0.474 -23.428 1.00 74.88 460 VAL A C 1
ATOM 3644 O O . VAL A 1 460 ? 7.091 -1.612 -23.643 1.00 74.88 460 VAL A O 1
ATOM 3647 N N . GLU A 1 461 ? 5.419 -0.267 -23.101 1.00 75.75 461 GLU A N 1
ATOM 3648 C CA . GLU A 1 461 ? 4.438 -1.349 -23.238 1.00 75.75 461 GLU A CA 1
ATOM 3649 C C . GLU A 1 461 ? 4.236 -1.694 -24.716 1.00 75.75 461 GLU A C 1
ATOM 3651 O O . GLU A 1 461 ? 4.000 -0.822 -25.554 1.00 75.75 461 GLU A O 1
ATOM 3656 N N . LYS A 1 462 ? 4.287 -2.984 -25.055 1.00 82.75 462 LYS A N 1
ATOM 3657 C CA . LYS A 1 462 ? 4.162 -3.433 -26.444 1.00 82.75 462 LYS A CA 1
ATOM 3658 C C . LYS A 1 462 ? 2.839 -3.008 -27.082 1.00 82.75 462 LYS A C 1
ATOM 3660 O O . LYS A 1 462 ? 2.831 -2.606 -28.241 1.00 82.75 462 LYS A O 1
ATOM 3665 N N . ASN A 1 463 ? 1.730 -3.084 -26.348 1.00 75.94 463 ASN A N 1
ATOM 3666 C CA . ASN A 1 463 ? 0.416 -2.717 -26.883 1.00 75.94 463 ASN A CA 1
ATOM 3667 C C . ASN A 1 463 ? 0.345 -1.224 -27.213 1.00 75.94 463 ASN A C 1
ATOM 3669 O O . ASN A 1 463 ? -0.199 -0.850 -28.250 1.00 75.94 463 ASN A O 1
ATOM 3673 N N . PHE A 1 464 ? 0.969 -0.384 -26.382 1.00 77.81 464 PHE A N 1
ATOM 3674 C CA . PHE A 1 464 ? 1.104 1.036 -26.671 1.00 77.81 464 PHE A CA 1
ATOM 3675 C C . PHE A 1 464 ? 1.896 1.293 -27.942 1.00 77.81 464 PHE A C 1
ATOM 3677 O O . PHE A 1 464 ? 1.440 2.024 -28.820 1.00 77.81 464 PHE A O 1
ATOM 3684 N N . LEU A 1 465 ? 3.072 0.665 -28.026 1.00 84.38 465 LEU A N 1
ATOM 3685 C CA . LEU A 1 465 ? 3.962 0.760 -29.169 1.00 84.38 465 LEU A CA 1
ATOM 3686 C C . LEU A 1 465 ? 3.179 0.427 -30.449 1.00 84.38 465 LEU A C 1
ATOM 3688 O O . LEU A 1 465 ? 3.076 1.253 -31.355 1.00 84.38 465 LEU A O 1
ATOM 3692 N N . VAL A 1 466 ? 2.533 -0.742 -30.471 1.00 84.94 466 VAL A N 1
ATOM 3693 C CA . VAL A 1 466 ? 1.721 -1.217 -31.601 1.00 84.94 466 VAL A CA 1
ATOM 3694 C C . VAL A 1 466 ? 0.590 -0.245 -31.945 1.00 84.94 466 VAL A C 1
ATOM 3696 O O . VAL A 1 466 ? 0.345 0.005 -33.123 1.00 84.94 466 VAL A O 1
ATOM 3699 N N . ALA A 1 467 ? -0.087 0.329 -30.951 1.00 81.50 467 ALA A N 1
ATOM 3700 C CA . ALA A 1 467 ? -1.181 1.268 -31.175 1.00 81.50 467 ALA A CA 1
ATOM 3701 C C . ALA A 1 467 ? -0.714 2.585 -31.810 1.00 81.50 467 ALA A C 1
ATOM 3703 O O . ALA A 1 467 ? -1.279 3.018 -32.817 1.00 81.50 467 ALA A O 1
ATOM 3704 N N . VAL A 1 468 ? 0.327 3.210 -31.249 1.00 84.12 468 VAL A N 1
ATOM 3705 C CA . VAL A 1 468 ? 0.873 4.489 -31.735 1.00 84.12 468 VAL A CA 1
ATOM 3706 C C . VAL A 1 468 ? 1.386 4.347 -33.157 1.00 84.12 468 VAL A C 1
ATOM 3708 O O . VAL A 1 468 ? 1.048 5.144 -34.032 1.00 84.12 468 VAL A O 1
ATOM 3711 N N . LEU A 1 469 ? 2.173 3.307 -33.403 1.00 88.25 469 LEU A N 1
ATOM 3712 C CA . LEU A 1 469 ? 2.831 3.123 -34.687 1.00 88.25 469 LEU A CA 1
ATOM 3713 C C . LEU A 1 469 ? 1.905 2.535 -35.735 1.00 88.25 469 LEU A C 1
ATOM 3715 O O . LEU A 1 469 ? 1.986 2.928 -36.888 1.00 88.25 469 LEU A O 1
ATOM 3719 N N . GLY A 1 470 ? 0.985 1.652 -35.345 1.00 86.44 470 GLY A N 1
ATOM 3720 C CA . GLY A 1 470 ? -0.067 1.186 -36.242 1.00 86.44 470 GLY A CA 1
ATOM 3721 C C . GLY A 1 470 ? -0.963 2.340 -36.692 1.00 86.44 470 GLY A C 1
ATOM 3722 O O . GLY A 1 470 ? -1.421 2.361 -37.829 1.00 86.44 470 GLY A O 1
ATOM 3723 N N . ASN A 1 471 ? -1.189 3.339 -35.834 1.00 83.06 471 ASN A N 1
ATOM 3724 C CA . ASN A 1 471 ? -1.885 4.558 -36.230 1.00 83.06 471 ASN A CA 1
ATOM 3725 C C . ASN A 1 471 ? -1.040 5.442 -37.162 1.00 83.06 471 ASN A C 1
ATOM 3727 O O . ASN A 1 471 ? -1.605 5.999 -38.098 1.00 83.06 471 ASN A O 1
ATOM 3731 N N . ALA A 1 472 ? 0.276 5.542 -36.941 1.00 85.00 472 ALA A N 1
ATOM 3732 C CA . ALA A 1 472 ? 1.186 6.217 -37.870 1.00 85.00 472 ALA A CA 1
ATOM 3733 C C . ALA A 1 472 ? 1.159 5.536 -39.252 1.00 85.00 472 ALA A C 1
ATOM 3735 O O . ALA A 1 472 ? 0.785 6.177 -40.222 1.00 85.00 472 ALA A O 1
ATOM 3736 N N . CYS A 1 473 ? 1.371 4.218 -39.320 1.00 88.00 473 CYS A N 1
ATOM 3737 C CA . CYS A 1 473 ? 1.317 3.431 -40.561 1.00 88.00 473 CYS A CA 1
ATOM 3738 C C . CYS A 1 473 ? 0.015 3.603 -41.364 1.00 88.00 473 CYS A C 1
ATOM 3740 O O . CYS A 1 473 ? 0.043 3.572 -42.587 1.00 88.00 473 CYS A O 1
ATOM 3742 N N . ARG A 1 474 ? -1.133 3.780 -40.691 1.00 86.69 474 ARG A N 1
ATOM 3743 C CA . ARG A 1 474 ? -2.429 3.968 -41.369 1.00 86.69 474 ARG A CA 1
ATOM 3744 C C . ARG A 1 474 ? -2.693 5.397 -41.826 1.00 86.69 474 ARG A C 1
ATOM 3746 O O . ARG A 1 474 ? -3.464 5.595 -42.761 1.00 86.69 474 ARG A O 1
ATOM 3753 N N . LYS A 1 475 ? -2.200 6.388 -41.078 1.00 82.50 475 LYS A N 1
ATOM 3754 C CA . LYS A 1 475 ? -2.539 7.803 -41.297 1.00 82.50 475 LYS A CA 1
ATOM 3755 C C . LYS A 1 475 ? -1.517 8.536 -42.149 1.00 82.50 475 LYS A C 1
ATOM 3757 O O . LYS A 1 475 ? -1.890 9.534 -42.760 1.00 82.50 475 LYS A O 1
ATOM 3762 N N . SER A 1 476 ? -0.275 8.075 -42.180 1.00 71.31 476 SER A N 1
ATOM 3763 C CA . SER A 1 476 ? 0.778 8.661 -42.998 1.00 71.31 476 SER A CA 1
ATOM 3764 C C . SER A 1 476 ? 1.301 7.677 -44.032 1.00 71.31 476 SER A C 1
ATOM 3766 O O . SER A 1 476 ? 1.221 6.466 -43.862 1.00 71.31 476 SER A O 1
ATOM 3768 N N . GLU A 1 477 ? 1.872 8.208 -45.113 1.00 80.44 477 GLU A N 1
ATOM 3769 C CA . GLU A 1 477 ? 2.573 7.436 -46.151 1.00 80.44 477 GLU A CA 1
ATOM 3770 C C . GLU A 1 477 ? 3.920 6.862 -45.652 1.00 80.44 477 GLU A C 1
ATOM 3772 O O . GLU A 1 477 ? 4.802 6.531 -46.444 1.00 80.44 477 GLU A O 1
ATOM 3777 N N . HIS A 1 478 ? 4.107 6.761 -44.330 1.00 81.81 478 HIS A N 1
ATOM 3778 C CA . HIS A 1 478 ? 5.347 6.307 -43.716 1.00 81.81 478 HIS A CA 1
ATOM 3779 C C . HIS A 1 478 ? 5.396 4.790 -43.648 1.00 81.81 478 HIS A C 1
ATOM 3781 O O . HIS A 1 478 ? 4.557 4.142 -43.021 1.00 81.81 478 HIS A O 1
ATOM 3787 N N . ASN A 1 479 ? 6.474 4.228 -44.181 1.00 86.75 479 ASN A N 1
ATOM 3788 C CA . ASN A 1 479 ? 6.911 2.894 -43.813 1.00 86.75 479 ASN A CA 1
ATOM 3789 C C . ASN A 1 479 ? 7.691 2.980 -42.498 1.00 86.75 479 ASN A C 1
ATOM 3791 O O . ASN A 1 479 ? 8.779 3.556 -42.435 1.00 86.75 479 ASN A O 1
ATOM 3795 N N . VAL A 1 480 ? 7.120 2.406 -41.444 1.00 87.31 480 VAL A N 1
ATOM 3796 C CA . VAL A 1 480 ? 7.750 2.269 -40.128 1.00 87.31 480 VAL A CA 1
ATOM 3797 C C . VAL A 1 480 ? 8.482 0.931 -40.071 1.00 87.31 480 VAL A C 1
ATOM 3799 O O . VAL A 1 480 ? 7.856 -0.117 -40.265 1.00 87.31 480 VAL A O 1
ATOM 3802 N N . SER A 1 481 ? 9.784 0.966 -39.771 1.00 86.88 481 SER A N 1
ATOM 3803 C CA . SER A 1 481 ? 10.547 -0.213 -39.348 1.00 86.88 481 SER A CA 1
ATOM 3804 C C . SER A 1 481 ? 11.034 -0.029 -37.918 1.00 86.88 481 SER A C 1
ATOM 3806 O O . SER A 1 481 ? 11.568 1.019 -37.541 1.00 86.88 481 SER A O 1
ATOM 3808 N N . ILE A 1 482 ? 10.831 -1.056 -37.100 1.00 88.00 482 ILE A N 1
ATOM 3809 C CA . ILE A 1 482 ? 11.264 -1.062 -35.708 1.00 88.00 482 ILE A CA 1
ATOM 3810 C C . ILE A 1 482 ? 12.028 -2.310 -35.417 1.00 88.00 482 ILE A C 1
ATOM 3812 O O . ILE A 1 482 ? 11.468 -3.397 -35.518 1.00 88.00 482 ILE A O 1
ATOM 3816 N N . ARG A 1 483 ? 13.243 -2.142 -34.899 1.00 85.00 483 ARG A N 1
ATOM 3817 C CA . ARG A 1 483 ? 13.849 -3.181 -34.083 1.00 85.00 483 ARG A CA 1
ATOM 3818 C C . ARG A 1 483 ? 13.562 -2.911 -32.625 1.00 85.00 483 ARG A C 1
ATOM 3820 O O . ARG A 1 483 ? 13.822 -1.842 -32.071 1.00 85.00 483 ARG A O 1
ATOM 3827 N N . MET A 1 484 ? 12.981 -3.920 -32.006 1.00 85.56 484 MET A N 1
ATOM 3828 C CA . MET A 1 484 ? 12.685 -3.905 -30.593 1.00 85.56 484 MET A CA 1
ATOM 3829 C C . MET A 1 484 ? 13.092 -5.222 -29.964 1.00 85.56 484 MET A C 1
ATOM 3831 O O . MET A 1 484 ? 13.022 -6.303 -30.553 1.00 85.56 484 MET A O 1
ATOM 3835 N N . MET A 1 485 ? 13.477 -5.113 -28.712 1.00 79.88 485 MET A N 1
ATOM 3836 C CA . MET A 1 485 ? 13.831 -6.208 -27.847 1.00 79.88 485 MET A CA 1
ATOM 3837 C C . MET A 1 485 ? 12.672 -6.394 -26.874 1.00 79.88 485 MET A C 1
ATOM 3839 O O . MET A 1 485 ? 12.459 -5.573 -25.983 1.00 79.88 485 MET A O 1
ATOM 3843 N N . GLU A 1 486 ? 11.872 -7.442 -27.081 1.00 81.06 486 GLU A N 1
ATOM 3844 C CA . GLU A 1 486 ? 10.835 -7.806 -26.111 1.00 81.06 486 GLU A CA 1
ATOM 3845 C C . GLU A 1 486 ? 11.517 -8.168 -24.786 1.00 81.06 486 GLU A C 1
ATOM 3847 O O . GLU A 1 486 ? 12.408 -9.016 -24.743 1.00 81.06 486 GLU A O 1
ATOM 3852 N N . ILE A 1 487 ? 11.101 -7.517 -23.705 1.00 67.94 487 ILE A N 1
ATOM 3853 C CA . ILE A 1 487 ? 11.525 -7.843 -22.349 1.00 67.94 487 ILE A CA 1
ATOM 3854 C C . ILE A 1 487 ? 10.309 -8.405 -21.630 1.00 67.94 487 ILE A C 1
ATOM 3856 O O . ILE A 1 487 ? 9.307 -7.716 -21.428 1.00 67.94 487 ILE A O 1
ATOM 3860 N N . ARG A 1 488 ? 10.404 -9.675 -21.247 1.00 67.62 488 ARG A N 1
ATOM 3861 C CA . ARG A 1 488 ? 9.366 -10.376 -20.488 1.00 67.62 488 ARG A CA 1
ATOM 3862 C C . ARG A 1 488 ? 9.960 -10.795 -19.156 1.00 67.62 488 ARG A C 1
ATOM 3864 O O . ARG A 1 488 ? 10.986 -11.465 -19.141 1.00 67.62 488 ARG A O 1
ATOM 3871 N N . SER A 1 489 ? 9.411 -10.279 -18.057 1.00 59.09 489 SER A N 1
ATOM 3872 C CA . SER A 1 489 ? 9.914 -10.514 -16.690 1.00 59.09 489 SER A CA 1
ATOM 3873 C C . SER A 1 489 ? 11.433 -10.377 -16.521 1.00 59.09 489 SER A C 1
ATOM 3875 O O . SER A 1 489 ? 12.076 -11.158 -15.827 1.00 59.09 489 SER A O 1
ATOM 3877 N N . GLY A 1 490 ? 12.037 -9.379 -17.172 1.00 57.09 490 GLY A N 1
ATOM 3878 C CA . GLY A 1 490 ? 13.484 -9.142 -17.101 1.00 57.09 490 GLY A CA 1
ATOM 3879 C C . GLY A 1 490 ? 14.340 -10.098 -17.940 1.00 57.09 490 GLY A C 1
ATOM 3880 O O . GLY A 1 490 ? 15.555 -9.915 -17.999 1.00 57.09 490 GLY A O 1
ATOM 3881 N N . VAL A 1 491 ? 13.738 -11.067 -18.635 1.00 60.66 491 VAL A N 1
ATOM 3882 C CA . VAL A 1 491 ? 14.414 -11.877 -19.649 1.00 60.66 491 VAL A CA 1
ATOM 3883 C C . VAL A 1 491 ? 14.364 -11.144 -20.983 1.00 60.66 491 VAL A C 1
ATOM 3885 O O . VAL A 1 491 ? 13.302 -10.837 -21.533 1.00 60.66 491 VAL A O 1
ATOM 3888 N N . THR A 1 492 ? 15.553 -10.871 -21.504 1.00 68.44 492 THR A N 1
ATOM 3889 C CA . THR A 1 492 ? 15.748 -10.292 -22.825 1.00 68.44 492 THR A CA 1
ATOM 3890 C C . THR A 1 492 ? 15.443 -11.331 -23.901 1.00 68.44 492 THR A C 1
ATOM 3892 O O . THR A 1 492 ? 16.162 -12.322 -24.036 1.00 68.44 492 THR A O 1
ATOM 3895 N N . MET A 1 493 ? 14.393 -11.107 -24.687 1.00 75.19 493 MET A N 1
ATOM 3896 C CA . MET A 1 493 ? 14.068 -11.953 -25.835 1.00 75.19 493 MET A CA 1
ATOM 3897 C C . MET A 1 493 ? 14.870 -11.529 -27.071 1.00 75.19 493 MET A C 1
ATOM 3899 O O . MET A 1 493 ? 15.457 -10.447 -27.116 1.00 75.19 493 MET A O 1
ATOM 3903 N N . LYS A 1 494 ? 14.874 -12.387 -28.103 1.00 81.81 494 LYS A N 1
ATOM 3904 C CA . LYS A 1 494 ? 15.474 -12.059 -29.404 1.00 81.81 494 LYS A CA 1
ATOM 3905 C C . LYS A 1 494 ? 14.897 -10.749 -29.939 1.00 81.81 494 LYS A C 1
ATOM 3907 O O . LYS A 1 494 ? 13.683 -10.542 -29.900 1.00 81.81 494 LYS A O 1
ATOM 3912 N N . GLU A 1 495 ? 15.789 -9.912 -30.455 1.00 85.56 495 GLU A N 1
ATOM 3913 C CA . GLU A 1 495 ? 15.431 -8.711 -31.198 1.00 85.56 495 GLU A CA 1
ATOM 3914 C C . GLU A 1 495 ? 14.514 -9.099 -32.363 1.00 85.56 495 GLU A C 1
ATOM 3916 O O . GLU A 1 495 ? 14.772 -10.070 -33.082 1.00 85.56 495 GLU A O 1
ATOM 3921 N N . LYS A 1 496 ? 13.400 -8.383 -32.498 1.00 88.50 496 LYS A N 1
ATOM 3922 C CA . LYS A 1 496 ? 12.443 -8.555 -33.586 1.00 88.50 496 LYS A CA 1
ATOM 3923 C C . LYS A 1 496 ? 12.373 -7.268 -34.373 1.00 88.50 496 LYS A C 1
ATOM 3925 O O . LYS A 1 496 ? 12.256 -6.194 -33.784 1.00 88.50 496 LYS A O 1
ATOM 3930 N N . GLU A 1 497 ? 12.387 -7.414 -35.687 1.00 90.62 497 GLU A N 1
ATOM 3931 C CA . GLU A 1 497 ? 12.047 -6.341 -36.603 1.00 90.62 497 GLU A CA 1
ATOM 3932 C C . GLU A 1 497 ? 10.549 -6.413 -36.919 1.00 90.62 497 GLU A C 1
ATOM 3934 O O . GLU A 1 497 ? 10.038 -7.487 -37.245 1.00 90.62 497 GLU A O 1
ATOM 3939 N N . LEU A 1 498 ? 9.836 -5.302 -36.746 1.00 90.44 498 LEU A N 1
ATOM 3940 C CA . LEU A 1 498 ? 8.428 -5.154 -37.095 1.00 90.44 498 LEU A CA 1
ATOM 3941 C C . LEU A 1 498 ? 8.273 -4.089 -38.173 1.00 90.44 498 LEU A C 1
ATOM 3943 O O . LEU A 1 498 ? 8.797 -2.984 -38.038 1.00 90.44 498 LEU A O 1
ATOM 3947 N N . THR A 1 499 ? 7.490 -4.418 -39.194 1.00 92.19 499 THR A N 1
ATOM 3948 C CA . THR A 1 499 ? 7.083 -3.497 -40.261 1.00 92.19 499 THR A CA 1
ATOM 3949 C C . THR A 1 499 ? 5.656 -2.991 -40.036 1.00 92.19 499 THR A C 1
ATOM 3951 O O . THR A 1 499 ? 4.914 -3.542 -39.216 1.00 92.19 499 THR A O 1
ATOM 3954 N N . CYS A 1 500 ? 5.210 -1.998 -40.812 1.00 90.94 500 CYS A N 1
ATOM 3955 C CA . CYS A 1 500 ? 3.805 -1.568 -40.799 1.00 90.94 500 CYS A CA 1
ATOM 3956 C C . CYS A 1 500 ? 2.813 -2.721 -41.005 1.00 90.94 500 CYS A C 1
ATOM 3958 O O . CYS A 1 500 ? 1.811 -2.800 -40.296 1.00 90.94 500 CYS A O 1
ATOM 3960 N N . THR A 1 501 ? 3.134 -3.677 -41.883 1.00 90.31 501 THR A N 1
ATOM 3961 C CA . THR A 1 501 ? 2.283 -4.855 -42.120 1.00 90.31 501 THR A CA 1
ATOM 3962 C C . THR A 1 501 ? 2.113 -5.696 -40.850 1.00 90.31 501 THR A C 1
ATOM 3964 O O . THR A 1 501 ? 1.034 -6.233 -40.585 1.00 90.31 501 THR A O 1
ATOM 3967 N N . ASP A 1 502 ? 3.166 -5.823 -40.042 1.00 89.56 502 ASP A N 1
ATOM 3968 C CA . ASP A 1 502 ? 3.118 -6.573 -38.785 1.00 89.56 502 ASP A CA 1
ATOM 3969 C C . ASP A 1 502 ? 2.336 -5.812 -37.713 1.00 89.56 502 ASP A C 1
ATOM 3971 O O . ASP A 1 502 ? 1.495 -6.396 -37.024 1.00 89.56 502 ASP A O 1
ATOM 3975 N N . LEU A 1 503 ? 2.576 -4.503 -37.598 1.00 87.38 503 LEU A N 1
ATOM 3976 C CA . LEU A 1 503 ? 1.902 -3.622 -36.642 1.00 87.38 503 LEU A CA 1
ATOM 3977 C C . LEU A 1 503 ? 0.388 -3.579 -36.887 1.00 87.38 503 LEU A C 1
ATOM 3979 O O . LEU A 1 503 ? -0.394 -3.685 -35.941 1.00 87.38 503 LEU A O 1
ATOM 3983 N N . GLU A 1 504 ? -0.043 -3.511 -38.145 1.00 84.38 504 GLU A N 1
ATOM 3984 C CA . GLU A 1 504 ? -1.460 -3.545 -38.519 1.00 84.38 504 GLU A CA 1
ATOM 3985 C C . GLU A 1 504 ? -2.122 -4.885 -38.193 1.00 84.38 504 GLU A C 1
ATOM 3987 O O . GLU A 1 504 ? -3.219 -4.912 -37.625 1.00 84.38 504 GLU A O 1
ATOM 3992 N N . LYS A 1 505 ? -1.439 -6.005 -38.465 1.00 84.06 505 LYS A N 1
ATOM 3993 C CA . LYS A 1 505 ? -1.925 -7.341 -38.084 1.00 84.06 505 LYS A CA 1
ATOM 3994 C C . LYS A 1 505 ? -2.093 -7.462 -36.571 1.00 84.06 505 LYS A C 1
ATOM 3996 O O . LYS A 1 505 ? -3.089 -8.025 -36.113 1.00 84.06 505 LYS A O 1
ATOM 4001 N N . MET A 1 506 ? -1.160 -6.915 -35.790 1.00 79.56 506 MET A N 1
ATOM 4002 C CA . MET A 1 506 ? -1.236 -6.925 -34.324 1.00 79.56 506 MET A CA 1
ATOM 4003 C C . MET A 1 506 ? -2.360 -6.028 -33.782 1.00 79.56 506 MET A C 1
ATOM 4005 O O . MET A 1 506 ? -2.980 -6.379 -32.780 1.00 79.56 506 MET A O 1
ATOM 4009 N N . HIS A 1 507 ? -2.676 -4.927 -34.468 1.00 66.00 507 HIS A N 1
ATOM 4010 C CA . HIS A 1 507 ? -3.720 -3.970 -34.086 1.00 66.00 507 HIS A CA 1
ATOM 4011 C C . HIS A 1 507 ? -5.160 -4.508 -34.256 1.00 66.00 507 HIS A C 1
ATOM 4013 O O . HIS A 1 507 ? -6.109 -3.911 -33.753 1.00 66.00 507 HIS A O 1
ATOM 4019 N N . SER A 1 508 ? -5.355 -5.638 -34.946 1.00 49.31 508 SER A N 1
ATOM 4020 C CA . SER A 1 508 ? -6.672 -6.296 -35.073 1.00 49.31 508 SER A CA 1
ATOM 4021 C C . SER A 1 508 ? -7.187 -6.915 -33.765 1.00 49.31 508 SER A C 1
ATOM 4023 O O . SER A 1 508 ? -8.357 -7.286 -33.662 1.00 49.31 508 SER A O 1
ATOM 4025 N N . ARG A 1 509 ? -6.326 -7.019 -32.748 1.00 52.06 509 ARG A N 1
ATOM 4026 C CA . ARG A 1 509 ? -6.727 -7.408 -31.395 1.00 52.06 509 ARG A CA 1
ATOM 4027 C C . ARG A 1 509 ? -7.313 -6.185 -30.688 1.00 52.06 509 ARG A C 1
ATOM 4029 O O . ARG A 1 509 ? -6.781 -5.093 -30.882 1.00 52.06 509 ARG A O 1
ATOM 4036 N N . PRO A 1 510 ? -8.394 -6.332 -29.898 1.00 41.94 510 PRO A N 1
ATOM 4037 C CA . PRO A 1 510 ? -8.984 -5.208 -29.185 1.00 41.94 510 PRO A CA 1
ATOM 4038 C C . PRO A 1 510 ? -7.884 -4.474 -28.423 1.00 41.94 510 PRO A C 1
ATOM 4040 O O . PRO A 1 510 ? -7.154 -5.076 -27.636 1.00 41.94 510 PRO A O 1
ATOM 4043 N N . LEU A 1 511 ? -7.744 -3.188 -28.742 1.00 42.16 511 LEU A N 1
ATOM 4044 C CA . LEU A 1 511 ? -6.846 -2.264 -28.075 1.00 42.16 511 LEU A CA 1
ATOM 4045 C C . LEU A 1 511 ? -7.187 -2.328 -26.587 1.00 42.16 511 LEU A C 1
ATOM 4047 O O . LEU A 1 511 ? -8.235 -1.844 -26.157 1.00 42.16 511 LEU A O 1
ATOM 4051 N N . ASN A 1 512 ? -6.327 -2.976 -25.805 1.00 40.53 512 ASN A N 1
ATOM 4052 C CA . ASN A 1 512 ? -6.376 -2.800 -24.368 1.00 40.53 512 ASN A CA 1
ATOM 4053 C C . ASN A 1 512 ? -6.087 -1.321 -24.108 1.00 40.53 512 ASN A C 1
ATOM 4055 O O . ASN A 1 512 ? -5.219 -0.722 -24.739 1.00 40.53 512 ASN A O 1
ATOM 4059 N N . PHE A 1 513 ? -6.907 -0.718 -23.256 1.00 39.09 513 PHE A N 1
ATOM 4060 C CA . PHE A 1 513 ? -7.204 0.713 -23.260 1.00 39.09 513 PHE A CA 1
ATOM 4061 C C . PHE A 1 513 ? -6.027 1.671 -22.958 1.00 39.09 513 PHE A C 1
ATOM 4063 O O . PHE A 1 513 ? -6.279 2.870 -22.833 1.00 39.09 513 PHE A O 1
ATOM 4070 N N . TYR A 1 514 ? -4.774 1.220 -22.792 1.00 42.25 514 TYR A N 1
ATOM 4071 C CA . TYR A 1 514 ? -3.815 1.954 -21.960 1.00 42.25 514 TYR A CA 1
ATOM 4072 C C . TYR A 1 514 ? -2.321 1.844 -22.354 1.00 42.25 514 TYR A C 1
ATOM 4074 O O . TYR A 1 514 ? -1.810 0.739 -22.464 1.00 42.25 514 TYR A O 1
ATOM 4082 N N . PRO A 1 515 ? -1.621 2.984 -22.547 1.00 39.56 515 PRO A N 1
ATOM 4083 C CA . PRO A 1 515 ? -0.161 3.088 -22.747 1.00 39.56 515 PRO A CA 1
ATOM 4084 C C . PRO A 1 515 ? 0.770 2.998 -21.518 1.00 39.56 515 PRO A C 1
ATOM 4086 O O . PRO A 1 515 ? 0.397 3.524 -20.468 1.00 39.56 515 PRO A O 1
ATOM 4089 N N . TRP A 1 516 ? 2.045 2.562 -21.666 1.00 45.12 516 TRP A N 1
ATOM 4090 C CA . TRP A 1 516 ? 3.087 2.755 -20.623 1.00 45.12 516 TRP A CA 1
ATOM 4091 C C . TRP A 1 516 ? 4.565 2.906 -21.079 1.00 45.12 516 TRP A C 1
ATOM 4093 O O . TRP A 1 516 ? 4.945 2.435 -22.152 1.00 45.12 516 TRP A O 1
ATOM 4103 N N . PHE A 1 517 ? 5.389 3.511 -20.194 1.00 39.66 517 PHE A N 1
ATOM 4104 C CA . PHE A 1 517 ? 6.859 3.673 -20.236 1.00 39.66 517 PHE A CA 1
ATOM 4105 C C . PHE A 1 517 ? 7.500 3.421 -18.837 1.00 39.66 517 PHE A C 1
ATOM 4107 O O . PHE A 1 517 ? 7.107 4.067 -17.859 1.00 39.66 517 PHE A O 1
ATOM 4114 N N . ILE A 1 518 ? 8.515 2.551 -18.721 1.00 41.44 518 ILE A N 1
ATOM 4115 C CA . ILE A 1 518 ? 9.359 2.313 -17.521 1.00 41.44 518 ILE A CA 1
ATOM 4116 C C . ILE A 1 518 ? 10.739 2.874 -17.775 1.00 41.44 518 ILE A C 1
ATOM 4118 O O . ILE A 1 518 ? 11.402 2.408 -18.692 1.00 41.44 518 ILE A O 1
ATOM 4122 N N . GLN A 1 519 ? 11.248 3.762 -16.930 1.00 33.94 519 GLN A N 1
ATOM 4123 C CA . GLN A 1 519 ? 12.690 4.007 -16.926 1.00 33.94 519 GLN A CA 1
ATOM 4124 C C . GLN A 1 519 ? 13.415 2.741 -16.460 1.00 33.94 519 GLN A C 1
ATOM 4126 O O . GLN A 1 519 ? 13.100 2.192 -15.404 1.00 33.94 519 GLN A O 1
ATOM 4131 N N . SER A 1 520 ? 14.369 2.246 -17.251 1.00 36.03 520 SER A N 1
ATOM 4132 C CA . SER A 1 520 ? 15.187 1.117 -16.812 1.00 36.03 520 SER A CA 1
ATOM 4133 C C . SER A 1 520 ? 16.220 1.610 -15.796 1.00 36.03 520 SER A C 1
ATOM 4135 O O . SER A 1 520 ? 17.220 2.213 -16.183 1.00 36.03 520 SER A O 1
ATOM 4137 N N . GLU A 1 521 ? 16.041 1.305 -14.509 1.00 35.47 521 GLU A N 1
ATOM 4138 C CA . GLU A 1 521 ? 17.081 1.525 -13.481 1.00 35.47 521 GLU A CA 1
ATOM 4139 C C . GLU A 1 521 ? 18.378 0.739 -13.781 1.00 35.47 521 GLU A C 1
ATOM 4141 O O . GLU A 1 521 ? 19.451 1.067 -13.279 1.00 35.47 521 GLU A O 1
ATOM 4146 N N . ALA A 1 522 ? 18.314 -0.251 -14.681 1.00 33.34 522 ALA A N 1
ATOM 4147 C CA . ALA A 1 522 ? 19.438 -1.081 -15.118 1.00 33.34 522 ALA A CA 1
ATOM 4148 C C . ALA A 1 522 ? 20.582 -0.322 -15.828 1.00 33.34 522 ALA A C 1
ATOM 4150 O O . ALA A 1 522 ? 21.645 -0.904 -16.042 1.00 33.34 522 ALA A O 1
ATOM 4151 N N . ALA A 1 523 ? 20.411 0.955 -16.190 1.00 30.05 523 ALA A N 1
ATOM 4152 C CA . ALA A 1 523 ? 21.505 1.756 -16.747 1.00 30.05 523 ALA A CA 1
ATOM 4153 C C . ALA A 1 523 ? 22.517 2.220 -15.679 1.00 30.05 523 ALA A C 1
ATOM 4155 O O . ALA A 1 523 ? 23.668 2.473 -16.013 1.00 30.05 523 ALA A O 1
ATOM 4156 N N . ALA A 1 524 ? 22.139 2.270 -14.395 1.00 30.09 524 ALA A N 1
ATOM 4157 C CA . ALA A 1 524 ? 23.022 2.754 -13.329 1.00 30.09 524 ALA A CA 1
ATOM 4158 C C . ALA A 1 524 ? 23.957 1.677 -12.739 1.00 30.09 524 ALA A C 1
ATOM 4160 O O . ALA A 1 524 ? 24.851 2.010 -11.964 1.00 30.09 524 ALA A O 1
ATOM 4161 N N . SER A 1 525 ? 23.775 0.395 -13.084 1.00 29.80 525 SER A N 1
ATOM 4162 C CA . SER A 1 525 ? 24.577 -0.708 -12.527 1.00 29.80 525 SER A CA 1
ATOM 4163 C C . SER A 1 525 ? 25.669 -1.236 -13.461 1.00 29.80 525 SER A C 1
ATOM 4165 O O . SER A 1 525 ? 26.298 -2.234 -13.123 1.00 29.80 525 SER A O 1
ATOM 4167 N N . LYS A 1 526 ? 25.860 -0.645 -14.649 1.00 29.33 526 LYS A N 1
ATOM 4168 C CA . LYS A 1 526 ? 26.942 -1.040 -15.571 1.00 29.33 526 LYS A CA 1
ATOM 4169 C C . LYS A 1 526 ? 28.206 -0.181 -15.460 1.00 29.33 526 LYS A C 1
ATOM 4171 O O . LYS A 1 526 ? 29.242 -0.641 -15.918 1.00 29.33 526 LYS A O 1
ATOM 4176 N N . ASP A 1 527 ? 28.127 0.971 -14.792 1.00 31.03 527 ASP A N 1
ATOM 4177 C CA . ASP A 1 527 ? 29.259 1.887 -14.564 1.00 31.03 527 ASP A CA 1
ATOM 4178 C C . ASP A 1 527 ? 29.689 1.965 -13.079 1.00 31.03 527 ASP A C 1
ATOM 4180 O O . ASP A 1 527 ? 30.210 2.986 -12.627 1.00 31.03 527 ASP A O 1
ATOM 4184 N N . ARG A 1 528 ? 29.474 0.899 -12.293 1.00 29.53 528 ARG A N 1
ATOM 4185 C CA . ARG A 1 528 ? 30.059 0.744 -10.948 1.00 29.53 528 ARG A CA 1
ATOM 4186 C C . ARG A 1 528 ? 30.754 -0.592 -10.777 1.00 29.53 528 ARG A C 1
ATOM 4188 O O . ARG A 1 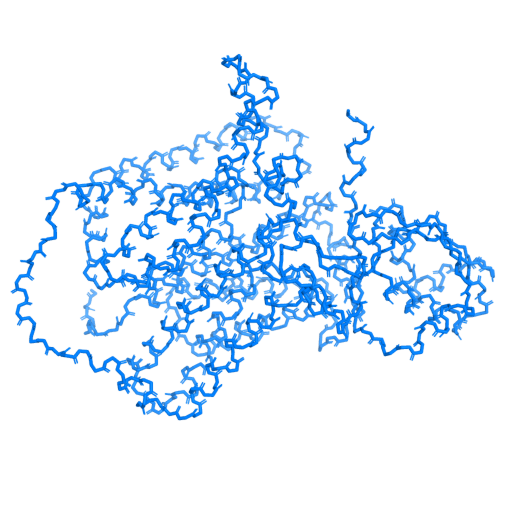528 ? 30.137 -1.611 -11.160 1.00 29.53 528 ARG A O 1
#

Sequence (528 aa):
MGLESDTTDSRLAWFSRLLGLGFIAHVIQAVARSVMTTGGLGAAEFFRQAELYAWTPGLFPPNGINLLVNWFLFTLLAVCLMLGMRSKWIFSLLLAVAISHFFALPFRVSNHYLMCVWSIGLLAMLPLVLRKSPSDTVNRTLIVLLRHLMCITYFFAVLHKLNTSFLSPETTSLKVVVPPVLFDFAGLVGLENGGFKNGMFTVLIYATLLTELALPFLLVYKRTRIAGWLLGLIFHGLITYLAGVSDYTIVILSFYILFLDRDDREILWETFRTCRCSKVFVAVASALVLESLPLFIGTGLPSFPDRFTFVAWLIEYLTSLSVLTMTGYCLIAWTPLLFTGRRQSASVTAPATEVKKISFWRSMPTGVVAIIVVLDLAYLMNGFSPYLGLKYFYSQAMYSNLQTDSTGSNHLFLPHIGLFQNDVFVRISLLEFTPPVSDEELRNNRGLQLLLESKDQSLVEKNFLVAVLGNACRKSEHNVSIRMMEIRSGVTMKEKELTCTDLEKMHSRPLNFYPWFIQSEAAASKDR